Protein AF-A0A9Q0DXL1-F1 (afdb_monomer)

Organism: NCBI:txid630683

pLDDT: mean 78.47, std 17.71, range [20.88, 98.5]

Secondary structure (DSSP, 8-state):
--------S--PPP--TT--THHHH----SSPPPEEEEEEESS--HHHHHHHHHHHHHHS-TTTEEEEEEEES----GGGSHHHHHHHHHHHHH-TTSEEEEEE-SS---HHHHHHHHHHH--SSEEEEEESS--PPTT-HHHHHHHHHH-TT-------PEEPTTT--EE-----EEEE-TT--EEEEPPPHHHHTT--TTS-----------S------HHHHHHHHHTTPPPHHHHHHHT-TTBPP-TTEEEEE--B-TTT-EEEE---SS----EEEE---SGGG-EEEETT-BEEESPPP-BTTSPPEEEEB---TT-PPEEEEHHHHHHTT-B-BEE--TTS--EETTT-PBP---S----THHHHHHHHHSSSS-HHHHHHHHS--TTS-HHHHHHHHHHHHTTS---HHHHHHHHHHHS-HHHHHHHTTS---SSHHHHHHHHHHHTT-

Solvent-accessible surface area (backbone atoms only — not comparable to full-atom values): 27908 Å² total; per-residue (Å²): 141,81,87,84,79,80,79,78,97,76,75,84,69,78,81,54,97,74,69,58,63,68,65,78,69,59,82,70,79,90,87,58,66,31,32,20,41,28,35,45,41,59,66,63,57,62,73,44,45,54,44,21,57,48,32,50,61,75,36,43,58,83,85,31,50,43,33,40,31,42,25,34,42,44,53,82,52,66,63,71,40,66,70,37,55,56,47,52,50,54,50,40,77,72,34,87,79,46,45,80,42,80,47,77,43,97,52,73,66,52,69,74,48,44,55,50,52,36,59,72,70,60,83,48,78,38,78,50,79,45,64,37,85,46,78,62,57,78,66,57,59,57,61,54,41,51,51,36,69,74,38,80,87,58,86,80,78,81,89,73,62,45,68,41,94,88,82,63,51,76,49,80,60,81,88,56,36,72,39,64,44,92,84,67,48,84,36,80,38,72,63,58,73,72,54,68,71,65,76,57,90,90,65,88,81,83,60,90,89,91,88,83,89,82,89,68,91,80,73,91,56,63,71,61,58,47,50,43,57,76,66,66,59,81,58,67,65,56,40,37,73,75,58,46,64,56,52,50,83,75,84,52,61,74,48,74,48,54,54,64,44,80,92,79,65,26,16,48,26,33,56,64,82,93,61,46,49,57,39,78,39,81,72,75,69,49,63,43,19,27,28,41,31,34,74,86,20,40,36,34,52,22,77,78,60,43,32,68,90,48,84,45,40,22,48,29,42,78,74,58,94,86,72,74,54,35,41,41,48,48,71,61,33,55,74,70,66,36,31,41,39,40,47,75,52,97,95,58,70,44,29,33,70,72,74,69,46,68,73,77,88,74,88,71,85,66,70,74,68,58,61,60,48,42,72,65,67,54,92,84,72,56,74,80,54,49,51,60,66,69,45,45,26,83,88,52,52,52,60,58,34,50,51,54,48,49,66,67,45,74,83,51,100,65,54,70,65,60,50,32,57,48,53,63,72,16,49,45,66,75,50,48,61,57,49,72,77,49,91,78,63,98,46,48,69,60,40,51,53,52,48,36,61,55,66,72,113

Foldseek 3Di:
DDDPPDDDLDDDAPPDPPPPVVVVVDDFDPPFWAEEEEEEDAQDDPVQLLNQVVLCVVQDDLVRQQEYEYEYQAHPDPCCPPVVVVSVVVVCVVNVRYHYHYHYDPHRPDPVVSVVVSVVPDDTPYYHYDYSRDHADHPRVRLQRRVCVVPVPDDDDDQDWDQDPPPRHTHHDDDFDWDAFPVGDTDGHHDDPVVVVVVDSSDDADADDDDDDDPDCPDDPVVVVVVCVVVVDDDVVCRCVPRVVFFDDPPFWPDKWWAADDPVCWTWFQDDPVDWAIDTHHDPGDFRRIWTAGPQAAIFGGDDDGGPVDFGWTWWAQPDPVRTITGDGPVVCVVVVTQRGWDDDPPDFIATPPNRDTDDDDPDPPVCVVVVVCVLPVDDDDNVVSVLVQLACVPHQLLVSVVSLCVVCVVPPDDFVRSQVSNLSRYDVQLNVVCVVDDQDPGRVVNSVSSNVSSVD

Nearest PDB structures (foldseek):
  8v9q-assembly1_A  TM=6.832E-01  e=1.793E-19  Mus musculus
  1xhb-assembly1_A  TM=6.759E-01  e=3.641E-19  Mus musculus
  6e4r-assembly1_A  TM=6.577E-01  e=1.186E-19  Drosophila melanogaster
  2ffu-assembly1_A  TM=5.932E-01  e=3.863E-20  Homo sapiens
  6e4q-assembly1_A  TM=6.654E-01  e=4.610E-19  Drosophila melanogaster

Radius of gyration: 30.19 Å; Cα contacts (8 Å, |Δi|>4): 584; chains: 1; bounding box: 68×79×76 Å

Mean predicted aligned error: 16.29 Å

Sequence (457 aa):
MAEIKSFRMEWDMPENTEDDWKCLEKTYPKDLPTIGVVLIYLDEALSILKRAIRSIIDRTSKSLLKEIILVDDHSSNDDLKLDFDLFIKTIEDQNPGLIMTRVRHSEQLGLTTARISGWKAATADVVAIFDAHVEVHKLWAEPLLTQIKGDRTVIVSPVFDKVNYYDLEVVGYGTASHAFDWALWCMYERFMPEWYKLKDPSLPGNKPFILQDHGIDIGDVSERKELRKRLNCKPFKWYLDNVYPLLDPWDNILAYGGLKNLDANMCVDQGPVPGNTPIAYPCFYYGPQYTYFRETGELYIGGIKSHKYNANRCLTDDGAKDNVPGLNDCIESLQKRIGIYWDFTQGKEFKNKQTGRCLEIIKAKLVEFSDEMRRVFDRSLCGREAARELLRQGTHTTYDYAIDFRALTASWDWNQQTLFDAFFSGLCESVKDELVSHDLPNNLDSLIDVAGCTDAR

InterPro domains:
  IPR000772 Ricin B, lectin domain [PF00652] (256-363)
  IPR001173 Glycosyltransferase 2-like [PF00535] (38-167)
  IPR029044 Nucleotide-diphospho-sugar transferases [G3DSA:3.90.550.10] (3-211)
  IPR029044 Nucleotide-diphospho-sugar transferases [G3DSA:3.90.550.10] (212-247)
  IPR029044 Nucleotide-diphospho-sugar transferases [SSF53448] (23-245)
  IPR035992 Ricin B-like lectins [SSF50370] (250-363)

Structure (mmCIF, N/CA/C/O backbone):
data_AF-A0A9Q0DXL1-F1
#
_entry.id   AF-A0A9Q0DXL1-F1
#
loop_
_atom_site.group_PDB
_atom_site.id
_atom_site.type_symbol
_atom_site.label_atom_id
_atom_site.label_alt_id
_atom_site.label_comp_id
_atom_site.label_asym_id
_atom_site.label_entity_id
_atom_site.label_seq_id
_atom_site.pdbx_PDB_ins_code
_atom_site.Cartn_x
_atom_site.Cartn_y
_atom_site.Cartn_z
_atom_site.occupancy
_atom_site.B_iso_or_equiv
_atom_site.auth_seq_id
_atom_site.auth_comp_id
_atom_site.auth_asym_id
_atom_site.auth_atom_id
_atom_site.pdbx_PDB_model_num
ATOM 1 N N . MET A 1 1 ? 10.159 18.973 19.318 1.00 31.62 1 MET A N 1
ATOM 2 C CA . MET A 1 1 ? 9.279 19.204 20.483 1.00 31.62 1 MET A CA 1
ATOM 3 C C . MET A 1 1 ? 8.429 20.428 20.209 1.00 31.62 1 MET A C 1
ATOM 5 O O . MET A 1 1 ? 9.003 21.468 19.913 1.00 31.62 1 MET A O 1
ATOM 9 N N . ALA A 1 2 ? 7.108 20.300 20.301 1.00 20.88 2 ALA A N 1
ATOM 10 C CA . ALA A 1 2 ? 6.163 21.413 20.343 1.00 20.88 2 ALA A CA 1
ATOM 11 C C . ALA A 1 2 ? 4.900 20.924 21.072 1.00 20.88 2 ALA A C 1
ATOM 13 O O . ALA A 1 2 ? 4.269 19.972 20.621 1.00 20.88 2 ALA A O 1
ATOM 14 N N . GLU A 1 3 ? 4.552 21.528 22.209 1.00 22.97 3 GLU A N 1
ATOM 15 C CA . GLU A 1 3 ? 3.296 21.217 22.901 1.00 22.97 3 GLU A CA 1
ATOM 16 C C . GLU A 1 3 ? 2.118 21.859 22.152 1.00 22.97 3 GLU A C 1
ATOM 18 O O . GLU A 1 3 ? 2.031 23.086 22.084 1.00 22.97 3 GLU A O 1
ATOM 23 N N . ILE A 1 4 ? 1.155 21.068 21.673 1.00 27.22 4 ILE A N 1
ATOM 24 C CA . ILE A 1 4 ? -0.153 21.603 21.261 1.00 27.22 4 ILE A CA 1
ATOM 25 C C . ILE A 1 4 ? -1.103 21.512 22.458 1.00 27.22 4 ILE A C 1
ATOM 27 O O . ILE A 1 4 ? -1.792 20.513 22.677 1.00 27.22 4 ILE A O 1
ATOM 31 N N . LYS A 1 5 ? -1.119 22.575 23.266 1.00 24.62 5 LYS A N 1
ATOM 32 C CA . LYS A 1 5 ? -1.984 22.685 24.445 1.00 24.62 5 LYS A CA 1
ATOM 33 C C . LYS A 1 5 ? -3.446 22.905 24.045 1.00 24.62 5 LYS A C 1
ATOM 35 O O . LYS A 1 5 ? -3.824 23.993 23.632 1.00 24.62 5 LYS A O 1
ATOM 40 N N . SER A 1 6 ? -4.266 21.874 24.269 1.00 28.56 6 SER A N 1
ATOM 41 C CA . SER A 1 6 ? -5.727 21.948 24.429 1.00 28.56 6 SER A CA 1
ATOM 42 C C . SER A 1 6 ? -6.494 22.748 23.359 1.00 28.56 6 SER A C 1
ATOM 44 O O . SER A 1 6 ? -7.026 23.824 23.643 1.00 28.56 6 SER A O 1
ATOM 46 N N . PHE A 1 7 ? -6.681 22.170 22.168 1.00 26.83 7 PHE A N 1
ATOM 47 C CA . PHE A 1 7 ? -7.773 22.612 21.292 1.00 26.83 7 PHE A CA 1
ATOM 48 C C . PHE A 1 7 ? -9.118 22.006 21.714 1.00 26.83 7 PHE A C 1
ATOM 50 O O . PHE A 1 7 ? -9.192 20.870 22.185 1.00 26.83 7 PHE A O 1
ATOM 57 N N . ARG A 1 8 ? -10.186 22.799 21.580 1.00 26.73 8 ARG A N 1
ATOM 58 C CA . ARG A 1 8 ? -11.536 22.462 22.049 1.00 26.73 8 ARG A CA 1
ATOM 59 C C . ARG A 1 8 ? -12.156 21.360 21.184 1.00 26.73 8 ARG A C 1
ATOM 61 O O . ARG A 1 8 ? -12.081 21.408 19.961 1.00 26.73 8 ARG A O 1
ATOM 68 N N . MET A 1 9 ? -12.776 20.378 21.835 1.00 34.16 9 MET A N 1
ATOM 69 C CA . MET A 1 9 ? -13.184 19.094 21.246 1.00 34.16 9 MET A CA 1
ATOM 70 C C . MET A 1 9 ? -14.541 19.153 20.508 1.00 34.16 9 MET A C 1
ATOM 72 O O . MET A 1 9 ? -15.341 18.229 20.600 1.00 34.16 9 MET A O 1
ATOM 76 N N . GLU A 1 10 ? -14.810 20.257 19.810 1.00 33.09 10 GLU A N 1
ATOM 77 C CA . GLU A 1 10 ? -16.048 20.509 19.062 1.00 33.09 10 GLU A CA 1
ATOM 78 C C . GLU A 1 10 ? -15.686 21.050 17.672 1.00 33.09 10 GLU A C 1
ATOM 80 O O . GLU A 1 10 ? -15.476 22.249 17.503 1.00 33.09 10 GLU A O 1
ATOM 85 N N . TRP A 1 11 ? -15.611 20.153 16.688 1.00 34.84 11 TRP A N 1
ATOM 86 C CA . TRP A 1 11 ? -15.640 20.483 15.264 1.00 34.84 11 TRP A CA 1
ATOM 87 C C . TRP A 1 11 ? -16.634 19.538 14.583 1.00 34.84 11 TRP A C 1
ATOM 89 O O . TRP A 1 11 ? -16.403 18.325 14.508 1.00 34.84 11 TRP A O 1
ATOM 99 N N . ASP A 1 12 ? -17.742 20.087 14.080 1.00 38.16 12 ASP A N 1
ATOM 100 C CA . ASP A 1 12 ? -18.404 19.459 12.938 1.00 38.16 12 ASP A CA 1
ATOM 101 C C . ASP A 1 12 ? -17.389 19.493 11.792 1.00 38.16 12 ASP A C 1
ATOM 103 O O . ASP A 1 12 ? -16.843 20.548 11.459 1.00 38.16 12 ASP A O 1
ATOM 107 N N . MET A 1 13 ? -17.111 18.328 11.210 1.00 40.25 13 MET A N 1
ATOM 108 C CA . MET A 1 13 ? -16.454 18.297 9.907 1.00 40.25 13 MET A CA 1
ATOM 109 C C . MET A 1 13 ? -17.388 18.981 8.907 1.00 40.25 13 MET A C 1
ATOM 111 O O . MET A 1 13 ? -18.606 18.809 9.035 1.00 40.25 13 MET A O 1
ATOM 115 N N . PRO A 1 14 ? -16.863 19.699 7.900 1.00 38.84 14 PRO A N 1
ATOM 116 C CA . PRO A 1 14 ? -17.677 20.102 6.767 1.00 38.84 14 PRO A CA 1
ATOM 117 C C . PRO A 1 14 ? -18.404 18.871 6.215 1.00 38.84 14 PRO A C 1
ATOM 119 O O . PRO A 1 14 ? -17.759 17.880 5.868 1.00 38.84 14 PRO A O 1
ATOM 122 N N . GLU A 1 15 ? -19.736 18.919 6.160 1.00 44.59 15 GLU A N 1
ATOM 123 C CA . GLU A 1 15 ? -20.518 17.958 5.379 1.00 44.59 15 GLU A CA 1
ATOM 124 C C . GLU A 1 15 ? -20.152 18.236 3.920 1.00 44.59 15 GLU A C 1
ATOM 126 O O . GLU A 1 15 ? -20.511 19.273 3.351 1.00 44.59 15 GLU A O 1
ATOM 131 N N . ASN A 1 16 ? -19.248 17.404 3.398 1.00 42.41 16 ASN A N 1
ATOM 132 C CA . ASN A 1 16 ? -18.451 17.757 2.237 1.00 42.41 16 ASN A CA 1
ATOM 133 C C . ASN A 1 16 ? -19.375 17.807 1.021 1.00 42.41 16 ASN A C 1
ATOM 135 O O . ASN A 1 16 ? -20.191 16.914 0.811 1.00 42.41 16 ASN A O 1
ATOM 139 N N . THR A 1 17 ? -19.260 18.848 0.197 1.00 39.84 17 THR A N 1
ATOM 140 C CA . THR A 1 17 ? -20.262 19.133 -0.855 1.00 39.84 17 THR A CA 1
ATOM 141 C C . THR A 1 17 ? -20.237 18.168 -2.056 1.00 39.84 17 THR A C 1
ATOM 143 O O . THR A 1 17 ? -20.902 18.410 -3.061 1.00 39.84 17 THR A O 1
ATOM 146 N N . GLU A 1 18 ? -19.532 17.041 -1.914 1.00 44.00 18 GLU A N 1
ATOM 147 C CA . GLU A 1 18 ? -19.536 15.871 -2.800 1.00 44.00 18 GLU A CA 1
ATOM 148 C C . GLU A 1 18 ? -20.005 14.572 -2.098 1.00 44.00 18 GLU A C 1
ATOM 150 O O . GLU A 1 18 ? -19.806 13.483 -2.640 1.00 44.00 18 GLU A O 1
ATOM 155 N N . ASP A 1 19 ? -20.672 14.653 -0.934 1.00 48.53 19 ASP A N 1
ATOM 156 C CA . ASP A 1 19 ? -21.471 13.545 -0.382 1.00 48.53 19 ASP A CA 1
ATOM 157 C C . ASP A 1 19 ? -22.583 13.174 -1.387 1.00 48.53 19 ASP A C 1
ATOM 159 O O . ASP A 1 19 ? -23.674 13.753 -1.391 1.00 48.53 19 ASP A O 1
ATOM 163 N N . ASP A 1 20 ? -22.289 12.227 -2.290 1.00 56.53 20 ASP A N 1
ATOM 164 C CA . ASP A 1 20 ? -23.202 11.783 -3.351 1.00 56.53 20 ASP A CA 1
ATOM 165 C C . ASP A 1 20 ? -24.520 11.331 -2.711 1.00 56.53 20 ASP A C 1
ATOM 167 O O . ASP A 1 20 ? -24.571 10.321 -2.010 1.00 56.53 20 ASP A O 1
ATOM 171 N N . TRP A 1 21 ? -25.578 12.115 -2.938 1.00 58.94 21 TRP A N 1
ATOM 172 C CA . TRP A 1 21 ? -26.884 12.103 -2.257 1.00 58.94 21 TRP A CA 1
ATOM 173 C C . TRP A 1 21 ? -27.464 10.708 -1.970 1.00 58.94 21 TRP A C 1
ATOM 175 O O . TRP A 1 21 ? -28.117 10.495 -0.951 1.00 58.94 21 TRP A O 1
ATOM 185 N N . LYS A 1 22 ? -27.169 9.729 -2.826 1.00 68.81 22 LYS A N 1
ATOM 186 C CA . LYS A 1 22 ? -27.532 8.312 -2.668 1.00 68.81 22 LYS A CA 1
ATOM 187 C C . LYS A 1 22 ? -26.992 7.661 -1.393 1.00 68.81 22 LYS A C 1
ATOM 189 O O . LYS A 1 22 ? -27.616 6.736 -0.877 1.00 68.81 22 LYS A O 1
ATOM 194 N N . CYS A 1 23 ? -25.832 8.094 -0.907 1.00 71.31 23 CYS A N 1
ATOM 195 C CA . CYS A 1 23 ? -25.235 7.627 0.342 1.00 71.31 23 CYS A CA 1
ATOM 196 C C . CYS A 1 23 ? -26.038 8.121 1.553 1.00 71.31 23 CYS A C 1
ATOM 198 O O . CYS A 1 23 ? -26.272 7.345 2.477 1.00 71.31 23 CYS A O 1
ATOM 200 N N . LEU A 1 24 ? -26.528 9.366 1.501 1.00 71.06 24 LEU A N 1
ATOM 201 C CA . LEU A 1 24 ? -27.395 9.965 2.522 1.00 71.06 24 LEU A CA 1
ATOM 202 C C . LEU A 1 24 ? -28.824 9.389 2.479 1.00 71.06 24 LEU A C 1
ATOM 204 O O . LEU A 1 24 ? -29.460 9.240 3.520 1.00 71.06 24 LEU A O 1
ATOM 208 N N . GLU A 1 25 ? -29.320 9.007 1.297 1.00 78.94 25 GLU A N 1
ATOM 209 C CA . GLU A 1 25 ? -30.607 8.308 1.142 1.00 78.94 25 GLU A CA 1
ATOM 210 C C . GLU A 1 25 ? -30.565 6.816 1.534 1.00 78.94 25 GLU A C 1
ATOM 212 O O . GLU A 1 25 ? -31.623 6.199 1.708 1.00 78.94 25 GLU A O 1
ATOM 217 N N . LYS A 1 26 ? -29.384 6.192 1.686 1.00 81.06 26 LYS A N 1
ATOM 218 C CA . LYS A 1 26 ? -29.302 4.760 2.018 1.00 81.06 26 LYS A CA 1
ATOM 219 C C . LYS A 1 26 ? -29.676 4.481 3.474 1.00 81.06 26 LYS A C 1
ATOM 221 O O . LYS A 1 26 ? -29.020 4.909 4.418 1.00 81.06 26 LYS A O 1
ATOM 226 N N . THR A 1 27 ? -30.698 3.646 3.647 1.00 85.88 27 THR A N 1
ATOM 227 C CA . THR A 1 27 ? -31.100 3.093 4.945 1.00 85.88 27 THR A CA 1
ATOM 228 C C . THR A 1 27 ? -30.493 1.711 5.171 1.00 85.88 27 THR A C 1
ATOM 230 O O . THR A 1 27 ? -30.593 0.841 4.303 1.00 85.88 27 THR A O 1
ATOM 233 N N . TYR A 1 28 ? -29.945 1.480 6.364 1.00 88.44 28 TYR A N 1
ATOM 234 C CA . TYR A 1 28 ? -29.293 0.224 6.748 1.00 88.44 28 TYR A CA 1
ATOM 235 C C . TYR A 1 28 ? -30.168 -0.619 7.702 1.00 88.44 28 TYR A C 1
ATOM 237 O O . TYR A 1 28 ? -31.037 -0.068 8.388 1.00 88.44 28 TYR A O 1
ATOM 245 N N . PRO A 1 29 ? -29.973 -1.953 7.771 1.00 89.12 29 PRO A N 1
ATOM 246 C CA . PRO A 1 29 ? -30.636 -2.800 8.763 1.00 89.12 29 PRO A CA 1
ATOM 247 C C . PRO A 1 29 ? -30.322 -2.352 10.198 1.00 89.12 29 PRO A C 1
ATOM 249 O O . PRO A 1 29 ? -29.241 -1.839 10.469 1.00 89.12 29 PRO A O 1
ATOM 252 N N . LYS A 1 30 ? -31.246 -2.577 11.140 1.00 87.75 30 LYS A N 1
ATOM 253 C CA . LYS A 1 30 ? -31.027 -2.255 12.569 1.00 87.75 30 LYS A CA 1
ATOM 254 C C . LYS A 1 30 ? -30.347 -3.381 13.350 1.00 87.75 30 LYS A C 1
ATOM 256 O O . LYS A 1 30 ? -29.822 -3.154 14.430 1.00 87.75 30 LYS A O 1
ATOM 261 N N . ASP A 1 31 ? -30.379 -4.593 12.812 1.00 92.88 31 ASP A N 1
ATOM 262 C CA . ASP A 1 31 ? -29.845 -5.827 13.382 1.00 92.88 31 ASP A CA 1
ATOM 263 C C . ASP A 1 31 ? -28.458 -6.144 12.786 1.00 92.88 31 ASP A C 1
ATOM 265 O O . ASP A 1 31 ? -28.233 -7.201 12.190 1.00 92.88 31 ASP A O 1
ATOM 269 N N . LEU A 1 32 ? -27.535 -5.183 12.866 1.00 95.69 32 LEU A N 1
ATOM 270 C CA . LEU A 1 32 ? -26.157 -5.338 12.390 1.00 95.69 32 LEU A CA 1
ATOM 271 C C . LEU A 1 32 ? -25.264 -6.023 13.445 1.00 95.69 32 LEU A C 1
ATOM 273 O O . LEU A 1 32 ? -25.545 -5.923 14.639 1.00 95.69 32 LEU A O 1
ATOM 277 N N . PRO A 1 33 ? -24.200 -6.733 13.020 1.00 96.50 33 PRO A N 1
ATOM 278 C CA . PRO A 1 33 ? -23.218 -7.315 13.937 1.00 96.50 33 PRO A CA 1
ATOM 279 C C . PRO A 1 33 ? -22.467 -6.237 14.738 1.00 96.50 33 PRO A C 1
ATOM 281 O O . PRO A 1 33 ? -22.280 -5.121 14.252 1.00 96.50 33 PRO A O 1
ATOM 284 N N . THR A 1 34 ? -22.002 -6.577 15.944 1.00 97.44 34 THR A N 1
ATOM 285 C CA . THR A 1 34 ? -21.203 -5.655 16.770 1.00 97.44 34 THR A CA 1
ATOM 286 C C . THR A 1 34 ? -19.817 -5.406 16.177 1.00 97.44 34 THR A C 1
ATOM 288 O O . THR A 1 34 ? -19.214 -6.300 15.579 1.00 97.44 34 THR A O 1
ATOM 291 N N . ILE A 1 35 ? -19.295 -4.194 16.373 1.00 97.31 35 ILE A N 1
ATOM 292 C CA . ILE A 1 35 ? -17.977 -3.774 15.899 1.00 97.31 35 ILE A CA 1
ATOM 293 C C . ILE A 1 35 ? -17.044 -3.459 17.071 1.00 97.31 35 ILE A C 1
ATOM 295 O O . ILE A 1 35 ? -17.416 -2.768 18.025 1.00 97.31 35 ILE A O 1
ATOM 299 N N . GLY A 1 36 ? -15.826 -3.987 16.987 1.00 97.94 36 GLY A N 1
ATOM 300 C CA . GLY A 1 36 ? -14.694 -3.626 17.833 1.00 97.94 36 GLY A CA 1
ATOM 301 C C . GLY A 1 36 ? -13.657 -2.877 17.008 1.00 97.94 36 GLY A C 1
ATOM 302 O O . GLY A 1 36 ? -13.371 -3.283 15.880 1.00 97.94 36 GLY A O 1
ATOM 303 N N . VAL A 1 37 ? -13.113 -1.780 17.536 1.00 97.94 37 VAL A N 1
ATOM 304 C CA . VAL A 1 37 ? -12.143 -0.944 16.808 1.00 97.94 37 VAL A CA 1
ATOM 305 C C . VAL A 1 37 ? -10.765 -1.043 17.452 1.00 97.94 37 VAL A C 1
ATOM 307 O O . VAL A 1 37 ? -10.562 -0.602 18.581 1.00 97.94 37 VAL A O 1
ATOM 310 N N . VAL A 1 38 ? -9.811 -1.617 16.724 1.00 98.19 38 VAL A N 1
ATOM 311 C CA . VAL A 1 38 ? -8.397 -1.677 17.103 1.00 98.19 38 VAL A CA 1
ATOM 312 C C . VAL A 1 38 ? -7.701 -0.405 16.619 1.00 98.19 38 VAL A C 1
ATOM 314 O O . VAL A 1 38 ? -7.698 -0.138 15.419 1.00 98.19 38 VAL A O 1
ATOM 317 N N . LEU A 1 39 ? -7.087 0.341 17.538 1.00 97.69 39 LEU A N 1
ATOM 318 C CA . LEU A 1 39 ? -6.189 1.465 17.256 1.00 97.69 39 LEU A CA 1
ATOM 319 C C . LEU A 1 39 ? -4.766 1.079 17.660 1.00 97.69 39 LEU A C 1
ATOM 321 O O . LEU A 1 39 ? -4.541 0.653 18.794 1.00 97.69 39 LEU A O 1
ATOM 325 N N . ILE A 1 40 ? -3.811 1.243 16.746 1.00 95.19 40 ILE A N 1
ATOM 326 C CA . ILE A 1 40 ? -2.399 0.899 16.964 1.00 95.19 40 ILE A CA 1
ATOM 327 C C . ILE A 1 40 ? -1.562 2.169 16.969 1.00 95.19 40 ILE A C 1
ATOM 329 O O . ILE A 1 40 ? -1.628 2.947 16.017 1.00 95.19 40 ILE A O 1
ATOM 333 N N . TYR A 1 41 ? -0.759 2.352 18.016 1.00 95.12 41 TYR A N 1
ATOM 334 C CA . TYR A 1 41 ? 0.114 3.508 18.177 1.00 95.12 41 TYR A CA 1
ATOM 335 C C . TYR A 1 41 ? 1.517 3.128 18.667 1.00 95.12 41 TYR A C 1
ATOM 337 O O . TYR A 1 41 ? 1.720 2.128 19.358 1.00 95.12 41 TYR A O 1
ATOM 345 N N . LEU A 1 42 ? 2.474 3.979 18.303 1.00 93.69 42 LEU A N 1
ATOM 346 C CA . LEU A 1 42 ? 3.849 4.013 18.789 1.00 93.69 42 LEU A CA 1
ATOM 347 C C . LEU A 1 42 ? 4.261 5.487 18.821 1.00 93.69 42 LEU A C 1
ATOM 349 O O . LEU A 1 42 ? 4.347 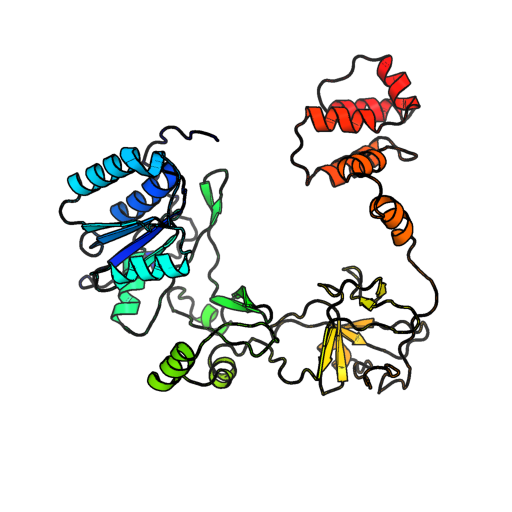6.108 17.766 1.00 93.69 42 LEU A O 1
ATOM 353 N N . ASP A 1 43 ? 4.445 6.047 20.018 1.00 92.06 43 ASP A N 1
ATOM 354 C CA . ASP A 1 43 ? 4.835 7.455 20.237 1.00 92.06 43 ASP A CA 1
ATOM 355 C C . ASP A 1 43 ? 3.965 8.512 19.519 1.00 92.06 43 ASP A C 1
ATOM 357 O O . ASP A 1 43 ? 4.389 9.638 19.263 1.00 92.06 43 ASP A O 1
ATOM 361 N N . GLU A 1 44 ? 2.701 8.161 19.267 1.00 92.44 44 GLU A N 1
ATOM 362 C CA . GLU A 1 44 ? 1.686 9.034 18.672 1.00 92.44 44 GLU A CA 1
ATOM 363 C C . GLU A 1 44 ? 1.376 10.257 19.556 1.00 92.44 44 GLU A C 1
ATOM 365 O O . GLU A 1 44 ? 1.445 10.213 20.789 1.00 92.44 44 GLU A O 1
ATOM 370 N N . ALA A 1 45 ? 0.976 11.364 18.931 1.00 91.94 45 ALA A N 1
ATOM 371 C CA . ALA A 1 45 ? 0.582 12.567 19.646 1.00 91.94 45 ALA A CA 1
ATOM 372 C C . ALA A 1 45 ? -0.711 12.337 20.453 1.00 91.94 45 ALA A C 1
ATOM 374 O O . ALA A 1 45 ? -1.769 12.014 19.905 1.00 91.94 45 ALA A O 1
ATOM 375 N N . LEU A 1 46 ? -0.662 12.591 21.767 1.00 90.94 46 LEU A N 1
ATOM 376 C CA . LEU A 1 46 ? -1.793 12.382 22.683 1.00 90.94 46 LEU A CA 1
ATOM 377 C C . LEU A 1 46 ? -3.074 13.117 22.240 1.00 90.94 46 LEU A C 1
ATOM 379 O O . LEU A 1 46 ? -4.178 12.616 22.446 1.00 90.94 46 LEU A O 1
ATOM 383 N N . SER A 1 47 ? -2.946 14.294 21.623 1.00 90.25 47 SER A N 1
ATOM 384 C CA . SER A 1 47 ? -4.066 15.072 21.072 1.00 90.25 47 SER A CA 1
ATOM 385 C C . SER A 1 47 ? -4.736 14.408 19.864 1.00 90.25 47 SER A C 1
ATOM 387 O O . SER A 1 47 ? -5.947 14.548 19.696 1.00 90.25 47 SER A O 1
ATOM 389 N N . ILE A 1 48 ? -3.976 13.671 19.053 1.00 91.94 48 ILE A N 1
ATOM 390 C CA . ILE A 1 48 ? -4.450 12.955 17.866 1.00 91.94 48 ILE A CA 1
ATOM 391 C C . ILE A 1 48 ? -5.130 11.646 18.280 1.00 91.94 48 ILE A C 1
ATOM 393 O O . ILE A 1 48 ? -6.287 11.423 17.929 1.00 91.94 48 ILE A O 1
ATOM 397 N N . LEU A 1 49 ? -4.492 10.854 19.150 1.00 93.69 49 LEU A N 1
ATOM 398 C CA . LEU A 1 49 ? -5.073 9.616 19.685 1.00 93.69 49 LEU A CA 1
ATOM 399 C C . LEU A 1 49 ? -6.376 9.876 20.471 1.00 93.69 49 LEU A C 1
ATOM 401 O O . LEU A 1 49 ? -7.359 9.149 20.309 1.00 93.69 49 LEU A O 1
ATOM 405 N N . LYS A 1 50 ? -6.436 10.961 21.263 1.00 94.75 50 LYS A N 1
ATOM 406 C CA . LYS A 1 50 ? -7.678 11.434 21.910 1.00 94.75 50 LYS A CA 1
ATOM 407 C C . LYS A 1 50 ? -8.776 11.749 20.892 1.00 94.75 50 LYS A C 1
ATOM 409 O O . LYS A 1 50 ? -9.942 11.434 21.139 1.00 94.75 50 LYS A O 1
ATOM 414 N N . ARG A 1 51 ? -8.414 12.350 19.753 1.00 92.75 51 ARG A N 1
ATOM 415 C CA . ARG A 1 51 ? -9.358 12.725 18.698 1.00 92.75 51 ARG A CA 1
ATOM 416 C C . ARG A 1 51 ? -9.914 11.509 17.963 1.00 92.75 51 ARG A C 1
ATOM 418 O O . ARG A 1 51 ? -11.130 11.425 17.828 1.00 92.75 51 ARG A O 1
ATOM 425 N N . ALA A 1 52 ? -9.070 10.549 17.583 1.00 94.81 52 ALA A N 1
ATOM 426 C CA . ALA A 1 52 ? -9.507 9.309 16.942 1.00 94.81 52 ALA A CA 1
ATOM 427 C C . ALA A 1 52 ? -10.522 8.552 17.813 1.00 94.81 52 ALA A C 1
ATOM 429 O O . ALA A 1 52 ? -11.632 8.256 17.368 1.00 94.81 52 ALA A O 1
ATOM 430 N N . ILE A 1 53 ? -10.193 8.343 19.095 1.00 96.44 53 ILE A N 1
ATOM 431 C CA . ILE A 1 53 ? -11.086 7.702 20.075 1.00 96.44 53 ILE A CA 1
ATOM 432 C C . ILE A 1 53 ? -12.419 8.457 20.182 1.00 96.44 53 ILE A C 1
ATOM 434 O O . ILE A 1 53 ? -13.481 7.834 20.151 1.00 96.44 53 ILE A O 1
ATOM 438 N N . ARG A 1 54 ? -12.392 9.794 20.275 1.00 95.19 54 ARG A N 1
ATOM 439 C CA . ARG A 1 54 ? -13.620 10.593 20.381 1.00 95.19 54 ARG A CA 1
ATOM 440 C C . ARG A 1 54 ? -14.467 10.540 19.107 1.00 95.19 54 ARG A C 1
ATOM 442 O O . ARG A 1 54 ? -15.676 10.357 19.204 1.00 95.19 54 ARG A O 1
ATOM 449 N N . SER A 1 55 ? -13.835 10.645 17.939 1.00 94.88 55 SER A N 1
ATOM 450 C CA . SER A 1 55 ? -14.479 10.564 16.624 1.00 94.88 55 SER A CA 1
ATOM 451 C C . SER A 1 55 ? -15.220 9.231 16.460 1.00 94.88 55 SER A C 1
ATOM 453 O O . SER A 1 55 ? -16.401 9.217 16.115 1.00 94.88 55 SER A O 1
ATOM 455 N N . ILE A 1 56 ? -14.575 8.116 16.832 1.00 96.00 56 ILE A N 1
ATOM 456 C CA . ILE A 1 56 ? -15.180 6.774 16.827 1.00 96.00 56 ILE A CA 1
ATOM 457 C C . ILE A 1 56 ? -16.388 6.695 17.773 1.00 96.00 56 ILE A C 1
ATOM 459 O O . ILE A 1 56 ? -17.433 6.184 17.374 1.00 96.00 56 ILE A O 1
ATOM 463 N N . ILE A 1 57 ? -16.278 7.201 19.005 1.00 95.75 57 ILE A N 1
ATOM 464 C CA . ILE A 1 57 ? -17.351 7.104 20.013 1.00 95.75 57 ILE A CA 1
ATOM 465 C C . ILE A 1 57 ? -18.572 7.961 19.654 1.00 95.75 57 ILE A C 1
ATOM 467 O O . ILE A 1 57 ? -19.701 7.512 19.845 1.00 95.75 57 ILE A O 1
ATOM 471 N N . ASP A 1 58 ? -18.365 9.171 19.132 1.00 93.50 58 ASP A N 1
ATOM 472 C CA . ASP A 1 58 ? -19.460 10.112 18.863 1.00 93.50 58 ASP A CA 1
ATOM 473 C C . ASP A 1 58 ? -20.177 9.846 17.533 1.00 93.50 58 ASP A C 1
ATOM 475 O O . ASP A 1 58 ? -21.348 10.198 17.389 1.00 93.50 58 ASP A O 1
ATOM 479 N N . ARG A 1 59 ? -19.498 9.224 16.558 1.00 92.88 59 ARG A N 1
ATOM 480 C CA . ARG A 1 59 ? -20.018 9.023 15.190 1.00 92.88 59 ARG A CA 1
ATOM 481 C C . ARG A 1 59 ? -20.408 7.575 14.870 1.00 92.88 59 ARG A C 1
ATOM 483 O O . ARG A 1 59 ? -20.892 7.315 13.770 1.00 92.88 59 ARG A O 1
ATOM 490 N N . THR A 1 60 ? -20.257 6.653 15.825 1.00 94.00 60 THR A N 1
ATOM 491 C CA . THR A 1 60 ? -20.712 5.254 15.715 1.00 94.00 60 THR A CA 1
ATOM 492 C C . THR A 1 60 ? -21.901 5.004 16.641 1.00 94.00 60 THR A C 1
ATOM 494 O O . THR A 1 60 ? -21.895 5.411 17.802 1.00 94.00 60 THR A O 1
ATOM 497 N N . SER A 1 61 ? -22.928 4.291 16.171 1.00 92.75 61 SER A N 1
ATOM 498 C CA . SER A 1 61 ? -24.081 3.938 17.009 1.00 92.75 61 SER A CA 1
ATOM 499 C C . SER A 1 61 ? -23.674 3.128 18.251 1.00 92.75 61 SER A C 1
ATOM 501 O O . SER A 1 61 ? -23.015 2.091 18.143 1.00 92.75 61 SER A O 1
ATOM 503 N N . LYS A 1 62 ? -24.160 3.537 19.435 1.00 92.44 62 LYS A N 1
ATOM 504 C CA . LYS A 1 62 ? -23.931 2.850 20.729 1.00 92.44 62 LYS A CA 1
ATOM 505 C C . LYS A 1 62 ? -24.489 1.420 20.802 1.00 92.44 62 LYS A C 1
ATOM 507 O O . LYS A 1 62 ? -24.222 0.713 21.764 1.00 92.44 62 LYS A O 1
ATOM 512 N N . SER A 1 63 ? -25.284 1.004 19.814 1.00 93.31 63 SER A N 1
ATOM 513 C CA . SER A 1 63 ? -25.748 -0.387 19.668 1.00 93.31 63 SER A CA 1
ATOM 514 C C . SER A 1 63 ? -24.803 -1.271 18.845 1.00 93.31 63 SER A C 1
ATOM 516 O O . SER A 1 63 ? -24.953 -2.489 18.859 1.00 93.31 63 SER A O 1
ATOM 518 N N . LEU A 1 64 ? -23.840 -0.665 18.141 1.00 96.00 64 LEU A N 1
ATOM 519 C CA . LEU A 1 64 ? -22.882 -1.346 17.270 1.00 96.00 64 LEU A CA 1
ATOM 520 C C . LEU A 1 64 ? -21.488 -1.368 17.898 1.00 96.00 64 LEU A C 1
ATOM 522 O O . LEU A 1 64 ? -20.865 -2.428 17.950 1.00 96.00 64 LEU A O 1
ATOM 526 N N . LEU A 1 65 ? -21.005 -0.218 18.384 1.00 97.25 65 LEU A N 1
ATOM 527 C CA . LEU A 1 65 ? -19.678 -0.087 18.990 1.00 97.25 65 LEU A CA 1
ATOM 528 C C . LEU A 1 65 ? -19.635 -0.796 20.351 1.00 97.25 65 LEU A C 1
ATOM 530 O O . LEU A 1 65 ? -20.150 -0.285 21.344 1.00 97.25 65 LEU A O 1
ATOM 534 N N . LYS A 1 66 ? -19.006 -1.973 20.385 1.00 97.69 66 LYS A N 1
ATOM 535 C CA . LYS A 1 66 ? -18.883 -2.816 21.582 1.00 97.69 66 LYS A CA 1
ATOM 536 C C . LYS A 1 66 ? -17.612 -2.522 22.375 1.00 97.69 66 LYS A C 1
ATOM 538 O O . LYS A 1 66 ? -17.626 -2.529 23.605 1.00 97.69 66 LYS A O 1
ATOM 543 N N . GLU A 1 67 ? -16.508 -2.299 21.670 1.00 97.81 67 GLU A N 1
ATOM 544 C CA . GLU A 1 67 ? -15.172 -2.232 22.262 1.00 97.81 67 GLU A CA 1
ATOM 545 C C . GLU A 1 67 ? -14.219 -1.345 21.447 1.00 97.81 67 GLU A C 1
ATOM 547 O O . GLU A 1 67 ? -14.315 -1.268 20.219 1.00 97.81 67 GLU A O 1
ATOM 552 N N . ILE A 1 68 ? -13.271 -0.703 22.133 1.00 98.25 68 ILE A N 1
ATOM 553 C CA . ILE A 1 68 ? -12.094 -0.074 21.520 1.00 98.25 68 ILE A CA 1
ATOM 554 C C . ILE A 1 68 ? -10.852 -0.711 22.141 1.00 98.25 68 ILE A C 1
ATOM 556 O O . ILE A 1 68 ? -10.731 -0.812 23.362 1.00 98.25 68 ILE A O 1
ATOM 560 N N . ILE A 1 69 ? -9.932 -1.156 21.290 1.00 98.50 69 ILE A N 1
ATOM 561 C CA . ILE A 1 69 ? -8.745 -1.925 21.658 1.00 98.50 69 ILE A CA 1
ATOM 562 C C . ILE A 1 69 ? -7.521 -1.085 21.311 1.00 98.50 69 ILE A C 1
ATOM 564 O O . ILE A 1 69 ? -7.219 -0.846 20.145 1.00 98.50 69 ILE A O 1
ATOM 568 N N . LEU A 1 70 ? -6.832 -0.618 22.342 1.00 97.69 70 LEU A N 1
ATOM 569 C CA . LEU A 1 70 ? -5.697 0.290 22.254 1.00 97.69 70 LEU A CA 1
ATOM 570 C C . LEU A 1 70 ? -4.407 -0.529 22.324 1.00 97.69 70 LEU A C 1
ATOM 572 O O . LEU A 1 70 ? -4.111 -1.115 23.369 1.00 97.69 70 LEU A O 1
ATOM 576 N N . VAL A 1 71 ? -3.669 -0.596 21.217 1.00 97.56 71 VAL A N 1
ATOM 577 C CA . VAL A 1 71 ? -2.434 -1.381 21.093 1.00 97.56 71 VAL A CA 1
ATOM 578 C C . VAL A 1 71 ? -1.225 -0.453 21.057 1.00 97.56 71 VAL A C 1
ATOM 580 O O . VAL A 1 71 ? -1.037 0.309 20.112 1.00 97.56 71 VAL A O 1
ATOM 583 N N . ASP A 1 72 ? -0.411 -0.557 22.098 1.00 96.50 72 ASP A N 1
ATOM 584 C CA . ASP A 1 72 ? 0.803 0.215 22.346 1.00 96.50 72 ASP A CA 1
ATOM 585 C C . ASP A 1 72 ? 2.016 -0.625 21.917 1.00 96.50 72 ASP A C 1
ATOM 587 O O . ASP A 1 72 ? 2.410 -1.565 22.622 1.00 96.50 72 ASP A O 1
ATOM 591 N N . ASP A 1 73 ? 2.601 -0.327 20.754 1.00 95.94 73 ASP A N 1
ATOM 592 C CA . ASP A 1 73 ? 3.755 -1.061 20.210 1.00 95.94 73 ASP A CA 1
ATOM 593 C C . ASP A 1 73 ? 5.086 -0.578 20.818 1.00 95.94 73 ASP A C 1
ATOM 595 O O . ASP A 1 73 ? 6.066 -0.360 20.112 1.00 95.94 73 ASP A O 1
ATOM 599 N N . HIS A 1 74 ? 5.098 -0.435 22.150 1.00 94.94 74 HIS A N 1
ATOM 600 C CA . HIS A 1 74 ? 6.219 0.012 22.984 1.00 94.94 74 HIS A CA 1
ATOM 601 C C . HIS A 1 74 ? 6.556 1.513 22.880 1.00 94.94 74 HIS A C 1
ATOM 603 O O . HIS A 1 74 ? 7.696 1.898 22.623 1.00 94.94 74 HIS A O 1
ATOM 609 N N . SER A 1 75 ? 5.563 2.373 23.132 1.00 92.44 75 SER A N 1
ATOM 610 C CA . SER A 1 75 ? 5.762 3.829 23.198 1.00 92.44 75 SER A CA 1
ATOM 611 C C . SER A 1 75 ? 6.693 4.252 24.344 1.00 92.44 75 SER A C 1
ATOM 613 O O . SER A 1 75 ? 6.538 3.831 25.494 1.00 92.44 75 SER A O 1
ATOM 615 N N . SER A 1 76 ? 7.631 5.148 24.039 1.00 90.00 76 SER A N 1
ATOM 616 C CA . SER A 1 76 ? 8.535 5.789 24.994 1.00 90.00 76 SER A CA 1
ATOM 617 C C . SER A 1 76 ? 7.916 7.019 25.682 1.00 90.00 76 SER A C 1
ATOM 619 O O . SER A 1 76 ? 8.225 7.284 26.849 1.00 90.00 76 SER A O 1
ATOM 621 N N . ASN A 1 77 ? 7.015 7.732 24.998 1.00 85.81 77 ASN A N 1
ATOM 622 C CA . ASN A 1 77 ? 6.434 9.022 25.375 1.00 85.81 77 ASN A CA 1
ATOM 623 C C . ASN A 1 77 ? 5.698 8.985 26.732 1.00 85.81 77 ASN A C 1
ATOM 625 O O . ASN A 1 77 ? 4.815 8.155 26.958 1.00 85.81 77 ASN A O 1
ATOM 629 N N . ASP A 1 78 ? 6.036 9.909 27.637 1.00 83.19 78 ASP A N 1
ATOM 630 C CA . ASP A 1 78 ? 5.412 10.026 28.962 1.00 83.19 78 ASP A CA 1
ATOM 631 C C . ASP A 1 78 ? 3.945 10.490 28.916 1.00 83.19 78 ASP A C 1
ATOM 633 O O . ASP A 1 78 ? 3.144 10.045 29.742 1.00 83.19 78 ASP A O 1
ATOM 637 N N . ASP A 1 79 ? 3.550 11.279 27.912 1.00 81.31 79 ASP A N 1
ATOM 638 C CA . ASP A 1 79 ? 2.165 11.744 27.723 1.00 81.31 79 ASP A CA 1
ATOM 639 C C . ASP A 1 79 ? 1.182 10.570 27.522 1.00 81.31 79 ASP A C 1
ATOM 641 O O . ASP A 1 79 ? 0.020 10.622 27.934 1.00 81.31 79 ASP A O 1
ATOM 645 N N . LEU A 1 80 ? 1.658 9.470 26.922 1.00 83.62 80 LEU A N 1
ATOM 646 C CA . LEU A 1 80 ? 0.887 8.243 26.672 1.00 83.62 80 LEU A CA 1
ATOM 647 C C . LEU A 1 80 ? 0.758 7.337 27.915 1.00 83.62 80 LEU A C 1
ATOM 649 O O . LEU A 1 80 ? 0.152 6.260 27.852 1.00 83.62 80 LEU A O 1
ATOM 653 N N . LYS A 1 81 ? 1.305 7.781 29.055 1.00 84.44 81 LYS A N 1
ATOM 654 C CA . LYS A 1 81 ? 1.228 7.113 30.358 1.00 84.44 81 LYS A CA 1
ATOM 655 C C . LYS A 1 81 ? 0.098 7.756 31.172 1.00 84.44 81 LYS A C 1
ATOM 657 O O . LYS A 1 81 ? -1.069 7.528 30.861 1.00 84.44 81 LYS A O 1
ATOM 662 N N . LEU A 1 82 ? 0.396 8.567 32.190 1.00 86.50 82 LEU A N 1
ATOM 663 C CA . LEU A 1 82 ? -0.610 9.020 33.166 1.00 86.50 82 LEU A CA 1
ATOM 664 C C . LEU A 1 82 ? -1.755 9.848 32.545 1.00 86.50 82 LEU A C 1
ATOM 666 O O . LEU A 1 82 ? -2.923 9.590 32.836 1.00 86.50 82 LEU A O 1
ATOM 670 N N . ASP A 1 83 ? -1.444 10.795 31.661 1.00 88.88 83 ASP A N 1
ATOM 671 C CA . ASP A 1 83 ? -2.432 11.703 31.055 1.00 88.88 83 ASP A CA 1
ATOM 672 C C . ASP A 1 83 ? -3.331 11.025 30.009 1.00 88.88 83 ASP A C 1
ATOM 674 O O . ASP A 1 83 ? -4.440 11.499 29.715 1.00 88.88 83 ASP A O 1
ATOM 678 N N . PHE A 1 84 ? -2.878 9.899 29.454 1.00 91.94 84 PHE A N 1
ATOM 679 C CA . PHE A 1 84 ? -3.703 9.023 28.632 1.00 91.94 84 PHE A CA 1
ATOM 680 C C . PHE A 1 84 ? -4.536 8.069 29.492 1.00 91.94 84 PHE A C 1
ATOM 682 O O . PHE A 1 84 ? -5.732 7.928 29.249 1.00 91.94 84 PHE A O 1
ATOM 689 N N . ASP A 1 85 ? -3.951 7.477 30.537 1.00 90.69 85 ASP A N 1
ATOM 690 C CA . ASP A 1 85 ? -4.649 6.617 31.501 1.00 90.69 85 ASP A CA 1
ATOM 691 C C . ASP A 1 85 ? -5.842 7.354 32.159 1.00 90.69 85 ASP A C 1
ATOM 693 O O . ASP A 1 85 ? -6.947 6.810 32.230 1.00 90.69 85 ASP A O 1
ATOM 697 N N . LEU A 1 86 ? -5.669 8.627 32.545 1.00 92.50 86 LEU A N 1
ATOM 698 C CA . LEU A 1 86 ? -6.742 9.491 33.065 1.00 92.50 86 LEU A CA 1
ATOM 699 C C . LEU A 1 86 ? -7.836 9.794 32.024 1.00 92.50 86 LEU A C 1
ATOM 701 O O . LEU A 1 86 ? -9.024 9.848 32.361 1.00 92.50 86 LEU A O 1
ATOM 705 N N . PHE A 1 87 ? -7.462 9.978 30.755 1.00 93.75 87 PHE A N 1
ATOM 706 C CA . PHE A 1 87 ? -8.421 10.208 29.671 1.00 93.75 87 PHE A CA 1
ATOM 707 C C . PHE A 1 87 ? -9.254 8.960 29.370 1.00 93.75 87 PHE A C 1
ATOM 709 O O . PHE A 1 87 ? -10.473 9.069 29.260 1.00 93.75 87 PHE A O 1
ATOM 716 N N . ILE A 1 88 ? -8.628 7.781 29.293 1.00 94.31 88 ILE A N 1
ATOM 717 C CA . ILE A 1 88 ? -9.345 6.519 29.068 1.00 94.31 88 ILE A CA 1
ATOM 718 C C . ILE A 1 88 ? -10.343 6.262 30.193 1.00 94.31 88 ILE A C 1
ATOM 720 O O . ILE A 1 88 ? -11.512 6.026 29.900 1.00 94.31 88 ILE A O 1
ATOM 724 N N . LYS A 1 89 ? -9.948 6.458 31.457 1.00 94.00 89 LYS A N 1
ATOM 725 C CA . LYS A 1 89 ? -10.890 6.366 32.578 1.00 94.00 89 LYS A CA 1
ATOM 726 C C . LYS A 1 89 ? -12.073 7.335 32.438 1.00 94.00 89 LYS A C 1
ATOM 728 O O . LYS A 1 89 ? -13.217 6.961 32.667 1.00 94.00 89 LYS A O 1
ATOM 733 N N . THR A 1 90 ? -11.820 8.569 32.002 1.00 95.12 90 THR A N 1
ATOM 734 C CA . THR A 1 90 ? -12.889 9.558 31.764 1.00 95.12 90 THR A CA 1
ATOM 735 C C . THR A 1 90 ? -13.855 9.112 30.654 1.00 95.12 90 THR A C 1
ATOM 737 O O . THR A 1 90 ? -15.045 9.415 30.713 1.00 95.12 90 THR A O 1
ATOM 740 N N . ILE A 1 91 ? -13.368 8.380 29.646 1.00 94.69 91 ILE A N 1
ATOM 741 C CA . ILE A 1 91 ? -14.189 7.798 28.576 1.00 94.69 91 ILE A CA 1
ATOM 742 C C . ILE A 1 91 ? -15.011 6.597 29.073 1.00 94.69 91 ILE A C 1
ATOM 744 O O . ILE A 1 91 ? -16.186 6.497 28.709 1.00 94.69 91 ILE A O 1
ATOM 748 N N . GLU A 1 92 ? -14.431 5.738 29.917 1.00 94.88 92 GLU A N 1
ATOM 749 C CA . GLU A 1 92 ? -15.107 4.613 30.588 1.00 94.88 92 GLU A CA 1
ATOM 750 C C . GLU A 1 92 ? -16.245 5.115 31.496 1.00 94.88 92 GLU A C 1
ATOM 752 O O . GLU A 1 92 ? -17.392 4.697 31.333 1.00 94.88 92 GLU A O 1
ATOM 757 N N . ASP A 1 93 ? -15.958 6.088 32.373 1.00 94.88 93 ASP A N 1
ATOM 758 C CA . ASP A 1 93 ? -16.932 6.721 33.278 1.00 94.88 93 ASP A CA 1
ATOM 759 C C . ASP A 1 93 ? -18.102 7.380 32.502 1.00 94.88 93 ASP A C 1
ATOM 761 O O . ASP A 1 93 ? -19.240 7.404 32.975 1.00 94.88 93 ASP A O 1
ATOM 765 N N . GLN A 1 94 ? -17.853 7.892 31.286 1.00 94.44 94 GLN A N 1
ATOM 766 C CA . GLN A 1 94 ? -18.884 8.457 30.396 1.00 94.44 94 GLN A CA 1
ATOM 767 C C . GLN A 1 94 ? -19.675 7.406 29.595 1.00 94.44 94 GLN A C 1
ATOM 769 O O . GLN A 1 94 ? -20.780 7.699 29.128 1.00 94.44 94 GLN A O 1
ATOM 774 N N . ASN A 1 95 ? -19.126 6.207 29.383 1.00 94.75 95 ASN A N 1
ATOM 775 C CA . ASN A 1 95 ? -19.692 5.191 28.491 1.00 94.75 95 ASN A CA 1
ATOM 776 C C . ASN A 1 95 ? -19.645 3.789 29.132 1.00 94.75 95 ASN A C 1
ATOM 778 O O . ASN A 1 95 ? -18.987 2.900 28.596 1.00 94.75 95 ASN A O 1
ATOM 782 N N . PRO A 1 96 ? -20.404 3.530 30.215 1.00 90.62 96 PRO A N 1
ATOM 783 C CA . PRO A 1 96 ? -20.328 2.285 30.995 1.00 90.62 96 PRO A CA 1
ATOM 784 C C . PRO A 1 96 ? -20.784 1.001 30.265 1.00 90.62 96 PRO A C 1
ATOM 786 O O . PRO A 1 96 ? -20.828 -0.065 30.872 1.00 90.62 96 PRO A O 1
ATOM 789 N N . GLY A 1 97 ? -21.155 1.089 28.982 1.00 91.06 97 GLY A N 1
ATOM 790 C CA . GLY A 1 97 ? -21.420 -0.058 28.103 1.00 91.06 97 GLY A CA 1
ATOM 791 C C . GLY A 1 97 ? -20.332 -0.317 27.050 1.00 91.06 97 GLY A C 1
ATOM 792 O O . GLY A 1 97 ? -20.461 -1.276 26.295 1.00 91.06 97 GLY A O 1
ATOM 793 N N . LEU A 1 98 ? -19.294 0.525 26.976 1.00 96.19 98 LEU A N 1
ATOM 794 C CA . LEU A 1 98 ? -18.184 0.417 26.029 1.00 96.19 98 LEU A CA 1
ATOM 795 C C . LEU A 1 98 ? -16.983 -0.257 26.701 1.00 96.19 98 LEU A C 1
ATOM 797 O O . LEU A 1 98 ? -16.505 0.210 27.733 1.00 96.19 98 LEU A O 1
ATOM 801 N N . ILE A 1 99 ? -16.465 -1.330 26.104 1.00 96.69 99 ILE A N 1
ATOM 802 C CA . ILE A 1 99 ? -15.290 -2.033 26.630 1.00 96.69 99 ILE A CA 1
ATOM 803 C C . ILE A 1 99 ? -14.014 -1.363 26.103 1.00 96.69 99 ILE A C 1
ATOM 805 O O . ILE A 1 99 ? -13.666 -1.507 24.931 1.00 96.69 99 ILE A O 1
ATOM 809 N N . MET A 1 100 ? -13.281 -0.667 26.971 1.00 96.56 100 MET A N 1
ATOM 810 C CA . MET A 1 100 ? -11.940 -0.167 26.657 1.00 96.56 100 MET A CA 1
ATOM 811 C C . MET A 1 100 ? -10.903 -1.241 27.009 1.00 96.56 100 MET A C 1
ATOM 813 O O . MET A 1 100 ? -10.718 -1.594 28.170 1.00 96.56 100 MET A O 1
ATOM 817 N N . THR A 1 101 ? -10.222 -1.786 26.001 1.00 96.31 101 THR A N 1
ATOM 818 C CA . THR A 1 101 ? -9.165 -2.796 26.171 1.00 96.31 101 THR A CA 1
ATOM 819 C C . THR A 1 101 ? -7.809 -2.185 25.849 1.00 96.31 101 THR A C 1
ATOM 821 O O . THR A 1 101 ? -7.686 -1.388 24.921 1.00 96.31 101 THR A O 1
ATOM 824 N N . ARG A 1 102 ? -6.767 -2.566 26.593 1.00 94.75 102 ARG A N 1
ATOM 825 C CA . ARG A 1 102 ? -5.393 -2.089 26.387 1.00 94.75 102 ARG A CA 1
ATOM 826 C C . ARG A 1 102 ? -4.415 -3.250 26.288 1.00 94.75 102 ARG A C 1
ATOM 828 O O . ARG A 1 102 ? -4.372 -4.111 27.162 1.00 94.75 102 ARG A O 1
ATOM 835 N N . VAL A 1 103 ? -3.613 -3.235 25.231 1.00 96.38 103 VAL A N 1
ATOM 836 C CA . VAL A 1 103 ? -2.551 -4.199 24.940 1.00 96.38 103 VAL A CA 1
ATOM 837 C C . VAL A 1 103 ? -1.249 -3.408 24.867 1.00 96.38 103 VAL A C 1
ATOM 839 O O . VAL A 1 103 ? -1.113 -2.555 23.999 1.00 96.38 103 VAL A O 1
ATOM 842 N N . ARG A 1 104 ? -0.300 -3.656 25.776 1.00 95.25 104 ARG A N 1
ATOM 843 C CA . ARG A 1 104 ? 1.033 -3.028 25.745 1.00 95.25 104 ARG A CA 1
ATOM 844 C C . ARG A 1 104 ? 2.097 -4.080 25.436 1.00 95.25 104 ARG A C 1
ATOM 846 O O . ARG A 1 104 ? 2.120 -5.121 26.093 1.00 95.25 104 ARG A O 1
ATOM 853 N N . HIS A 1 105 ? 2.956 -3.827 24.451 1.00 96.56 105 HIS A N 1
ATOM 854 C CA . HIS A 1 105 ? 4.090 -4.700 24.139 1.00 96.56 105 HIS A CA 1
ATOM 855 C C . HIS A 1 105 ? 5.312 -4.393 25.028 1.00 96.56 105 HIS A C 1
ATOM 857 O O . HIS A 1 105 ? 5.582 -3.246 25.388 1.00 96.56 105 HIS A O 1
ATOM 863 N N . SER A 1 106 ? 6.069 -5.433 25.388 1.00 95.31 106 SER A N 1
ATOM 864 C CA . SER A 1 106 ? 7.297 -5.329 26.197 1.00 95.31 106 SER A CA 1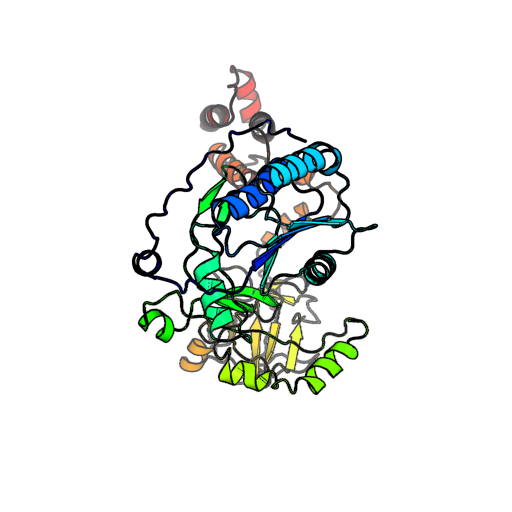
ATOM 865 C C . SER A 1 106 ? 8.510 -4.803 25.426 1.00 95.31 106 SER A C 1
ATOM 867 O O . SER A 1 106 ? 9.486 -4.391 26.044 1.00 95.31 106 SER A O 1
ATOM 869 N N . GLU A 1 107 ? 8.433 -4.822 24.099 1.00 95.56 107 GLU A N 1
ATOM 870 C CA . GLU A 1 107 ? 9.418 -4.348 23.126 1.00 95.56 107 GLU A CA 1
ATOM 871 C C . GLU A 1 107 ? 8.667 -3.952 21.841 1.00 95.56 107 GLU A C 1
ATOM 873 O O . GLU A 1 107 ? 7.492 -4.298 21.690 1.00 95.56 107 GLU A O 1
ATOM 878 N N 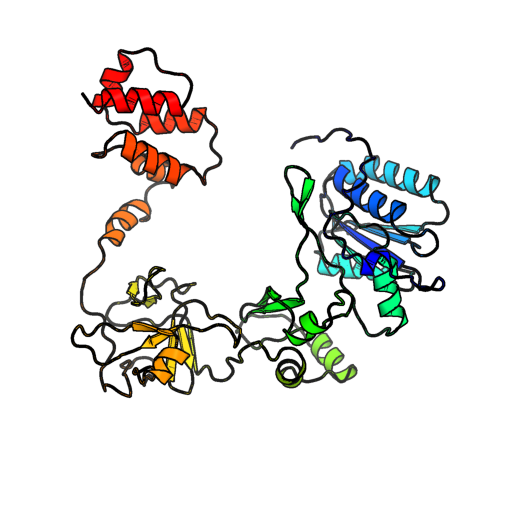. GLN A 1 108 ? 9.307 -3.235 20.918 1.00 95.81 108 GLN A N 1
ATOM 879 C CA . GLN A 1 108 ? 8.683 -2.841 19.651 1.00 95.81 108 GLN A CA 1
ATOM 880 C C . GLN A 1 108 ? 8.576 -4.056 18.708 1.00 95.81 108 GLN A C 1
ATOM 882 O O . GLN A 1 108 ? 9.593 -4.590 18.264 1.00 95.81 108 GLN A O 1
ATOM 887 N N . LEU A 1 109 ? 7.354 -4.496 18.384 1.00 93.19 109 LEU A N 1
ATOM 888 C CA . LEU A 1 109 ? 7.092 -5.711 17.592 1.00 93.19 109 LEU A CA 1
ATOM 889 C C . LEU A 1 109 ? 6.582 -5.428 16.168 1.00 93.19 109 LEU A C 1
ATOM 891 O O . LEU A 1 109 ? 6.439 -6.356 15.362 1.00 93.19 109 LEU A O 1
ATOM 895 N N . GLY A 1 110 ? 6.308 -4.166 15.845 1.00 89.69 110 GLY A N 1
ATOM 896 C CA . GLY A 1 110 ? 5.907 -3.695 14.528 1.00 89.69 110 GLY A CA 1
ATOM 897 C C . GLY A 1 110 ? 4.417 -3.868 14.227 1.00 89.69 110 GLY A C 1
ATOM 898 O O . GLY A 1 110 ? 3.726 -4.754 14.741 1.00 89.69 110 GLY A O 1
ATOM 899 N N . LEU A 1 111 ? 3.934 -3.041 13.293 1.00 90.00 111 LEU A N 1
ATOM 900 C CA . LEU A 1 111 ? 2.525 -2.918 12.901 1.00 90.00 111 LEU A CA 1
ATOM 901 C C . LEU A 1 111 ? 1.830 -4.265 12.636 1.00 90.00 111 LEU A C 1
ATOM 903 O O . LEU A 1 111 ? 0.715 -4.480 13.098 1.00 90.00 111 LEU A O 1
ATOM 907 N N . THR A 1 112 ? 2.475 -5.206 11.939 1.00 89.19 112 THR A N 1
ATOM 908 C CA . THR A 1 112 ? 1.905 -6.542 11.672 1.00 89.19 112 THR A CA 1
ATOM 909 C C . THR A 1 112 ? 1.607 -7.310 12.962 1.00 89.19 112 THR A C 1
ATOM 911 O O . THR A 1 112 ? 0.554 -7.940 13.076 1.00 89.19 112 THR A O 1
ATOM 914 N N . THR A 1 113 ? 2.504 -7.249 13.946 1.00 94.38 113 THR A N 1
ATOM 915 C CA . THR A 1 113 ? 2.343 -7.942 15.230 1.00 94.38 113 THR A CA 1
ATOM 916 C C . THR A 1 113 ? 1.299 -7.245 16.095 1.00 94.38 113 THR A C 1
ATOM 918 O O . THR A 1 113 ? 0.451 -7.923 16.671 1.00 94.38 113 THR A O 1
ATOM 921 N N . ALA A 1 114 ? 1.279 -5.908 16.098 1.00 94.88 114 ALA A N 1
ATOM 922 C CA . ALA A 1 114 ? 0.254 -5.102 16.763 1.00 94.88 114 ALA A CA 1
ATOM 923 C C . ALA A 1 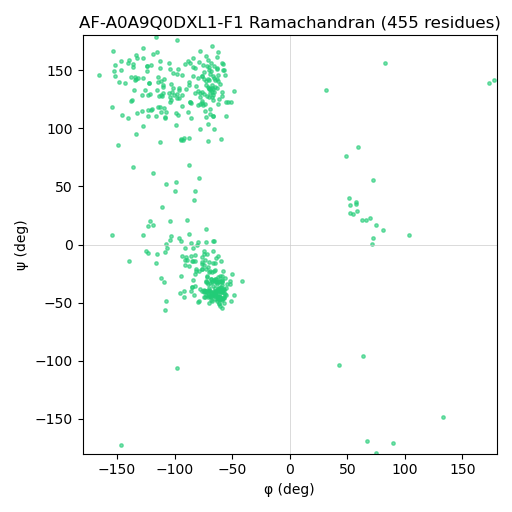114 ? -1.160 -5.328 16.189 1.00 94.88 114 ALA A C 1
ATOM 925 O O . ALA A 1 114 ? -2.126 -5.474 16.939 1.00 94.88 114 ALA A O 1
ATOM 926 N N . ARG A 1 115 ? -1.294 -5.477 14.861 1.00 95.25 115 ARG A N 1
ATOM 927 C CA . ARG A 1 115 ? -2.560 -5.873 14.211 1.00 95.25 115 ARG A CA 1
ATOM 928 C C . ARG A 1 115 ? -3.023 -7.259 14.673 1.00 95.25 115 ARG A C 1
ATOM 930 O O . ARG A 1 115 ? -4.213 -7.462 14.895 1.00 95.25 115 ARG A O 1
ATOM 937 N N . ILE A 1 116 ? -2.096 -8.198 14.882 1.00 95.94 116 ILE A N 1
ATOM 938 C CA . ILE A 1 116 ? -2.403 -9.547 15.385 1.00 95.94 116 ILE A CA 1
ATOM 939 C C . ILE A 1 116 ? -2.736 -9.546 16.887 1.00 95.94 116 ILE A C 1
ATOM 941 O O . ILE A 1 116 ? -3.629 -10.290 17.293 1.00 95.94 116 ILE A O 1
ATOM 945 N N . SER A 1 117 ? -2.052 -8.758 17.722 1.00 97.12 117 SER A N 1
ATOM 946 C CA . SER A 1 117 ? -2.320 -8.704 19.167 1.00 97.12 117 SER A CA 1
ATOM 947 C C . SER A 1 117 ? -3.639 -7.989 19.475 1.00 97.12 117 SER A C 1
ATOM 949 O O . SER A 1 117 ? -4.434 -8.518 20.251 1.00 97.12 117 SER A O 1
ATOM 951 N N . GLY A 1 118 ? -3.940 -6.886 18.781 1.00 96.38 118 GLY A N 1
ATOM 952 C CA . GLY A 1 118 ? -5.245 -6.224 18.836 1.00 96.38 118 GLY A CA 1
ATOM 953 C C . GLY A 1 118 ? -6.391 -7.126 18.368 1.00 96.38 118 GLY A C 1
ATOM 954 O O . GLY A 1 118 ? -7.384 -7.268 19.074 1.00 96.38 118 GLY A O 1
ATOM 955 N N . TRP A 1 119 ? -6.231 -7.822 17.234 1.00 95.56 119 TRP A N 1
ATOM 956 C CA . TRP A 1 119 ? -7.235 -8.783 16.755 1.00 95.56 119 TRP A CA 1
ATOM 957 C C . TRP A 1 119 ? -7.461 -9.955 17.728 1.00 95.56 119 TRP A C 1
ATOM 959 O O . TRP A 1 119 ? -8.599 -10.361 17.939 1.00 95.56 119 TRP A O 1
ATOM 969 N N . LYS A 1 120 ? -6.404 -10.473 18.373 1.00 97.06 120 LYS A N 1
ATOM 970 C CA . LYS A 1 120 ? -6.516 -11.525 19.405 1.00 97.06 120 LYS A CA 1
ATOM 971 C C . LYS A 1 120 ? -7.214 -11.064 20.688 1.00 97.06 120 LYS A C 1
ATOM 973 O O . LYS A 1 120 ? -7.700 -11.915 21.428 1.00 97.06 120 LYS A O 1
ATOM 978 N N . ALA A 1 121 ? -7.219 -9.763 20.973 1.00 97.19 121 ALA A N 1
ATOM 979 C CA . ALA A 1 121 ? -7.895 -9.184 22.132 1.00 97.19 121 ALA A CA 1
ATOM 980 C C . ALA A 1 121 ? -9.381 -8.869 21.871 1.00 97.19 121 ALA A C 1
ATOM 982 O O . ALA A 1 121 ? -10.103 -8.553 22.814 1.00 97.19 121 ALA A O 1
ATOM 983 N N . ALA A 1 122 ? -9.838 -8.950 20.617 1.00 97.19 122 ALA A N 1
ATOM 984 C CA . ALA A 1 122 ? -11.198 -8.597 20.233 1.00 97.19 122 ALA A CA 1
ATOM 985 C C . ALA A 1 122 ? -12.237 -9.660 20.618 1.00 97.19 122 ALA A C 1
ATOM 987 O O . ALA A 1 122 ? -11.999 -10.867 20.541 1.00 97.19 122 ALA A O 1
ATOM 988 N N . THR A 1 123 ? -13.428 -9.190 20.987 1.00 97.56 123 THR A N 1
ATOM 989 C CA . THR A 1 123 ? -14.597 -10.004 21.336 1.00 97.56 123 THR A CA 1
ATOM 990 C C . THR A 1 123 ? -15.830 -9.679 20.484 1.00 97.56 123 THR A C 1
ATOM 992 O O . THR A 1 123 ? -16.861 -10.339 20.640 1.00 97.56 123 THR A O 1
ATOM 995 N N . ALA A 1 124 ? -15.789 -8.642 19.643 1.00 97.00 124 ALA A N 1
ATOM 996 C CA . ALA A 1 124 ? -16.879 -8.238 18.752 1.00 97.00 124 ALA A CA 1
ATOM 997 C C . ALA A 1 124 ? -17.093 -9.188 17.555 1.00 97.00 124 ALA A C 1
ATOM 999 O O . ALA A 1 124 ? -16.223 -9.975 17.188 1.00 97.00 124 ALA A O 1
ATOM 1000 N N . ASP A 1 125 ? -18.266 -9.092 16.918 1.00 96.50 125 ASP A N 1
ATOM 1001 C CA . ASP A 1 125 ? -18.629 -9.901 15.741 1.00 96.50 125 ASP A CA 1
ATOM 1002 C C . ASP A 1 125 ? -17.837 -9.535 14.473 1.00 96.50 125 ASP A C 1
ATOM 1004 O O . ASP A 1 125 ? -17.787 -10.329 13.524 1.00 96.50 125 ASP A O 1
ATOM 1008 N N . VAL A 1 126 ? -17.304 -8.310 14.431 1.00 97.12 126 VAL A N 1
ATOM 1009 C CA . VAL A 1 126 ? -16.495 -7.717 13.361 1.00 97.12 126 VAL A CA 1
ATOM 1010 C C . VAL A 1 126 ? -15.415 -6.841 13.999 1.00 97.12 126 VAL A C 1
ATOM 1012 O O . VAL A 1 126 ? -15.685 -6.104 14.946 1.00 97.12 126 VAL A O 1
ATOM 1015 N N . VAL A 1 127 ? -14.196 -6.888 13.458 1.00 97.31 127 VAL A N 1
ATOM 1016 C CA . VAL A 1 127 ? -13.062 -6.079 13.929 1.00 97.31 127 VAL A CA 1
ATOM 1017 C C . VAL A 1 127 ? -12.655 -5.090 12.840 1.00 97.31 127 VAL A C 1
ATOM 1019 O O . VAL A 1 127 ? -12.232 -5.505 11.761 1.00 97.31 127 VAL A O 1
ATOM 1022 N N . ALA A 1 128 ? -12.757 -3.794 13.128 1.00 96.31 128 ALA A N 1
ATOM 1023 C CA . ALA A 1 128 ? -12.088 -2.752 12.357 1.00 96.31 128 ALA A CA 1
ATOM 1024 C C . ALA A 1 128 ? -10.676 -2.546 12.916 1.00 96.31 128 ALA A C 1
ATOM 1026 O O . ALA A 1 128 ? -10.475 -2.561 14.130 1.00 96.31 128 ALA A O 1
ATOM 1027 N N . ILE A 1 129 ? -9.698 -2.353 12.035 1.00 95.19 129 ILE A N 1
ATOM 1028 C CA . ILE A 1 129 ? -8.307 -2.086 12.404 1.00 95.19 129 ILE A CA 1
ATOM 1029 C C . ILE A 1 129 ? -7.918 -0.770 11.747 1.00 95.19 129 ILE A C 1
ATOM 1031 O O . ILE A 1 129 ? -7.897 -0.683 10.519 1.00 95.19 129 ILE A O 1
ATOM 1035 N N . PHE A 1 130 ? -7.620 0.231 12.568 1.00 93.69 130 PHE A N 1
ATOM 1036 C CA . PHE A 1 130 ? -7.258 1.575 12.148 1.00 93.69 130 PHE A CA 1
ATOM 1037 C C . PHE A 1 130 ? -5.897 1.980 12.716 1.00 93.69 130 PHE A C 1
ATOM 1039 O O . PHE A 1 130 ? -5.461 1.513 13.773 1.00 93.69 130 PHE A O 1
ATOM 1046 N N . ASP A 1 131 ? -5.239 2.880 11.998 1.00 90.12 131 ASP A N 1
ATOM 1047 C CA . ASP A 1 131 ? -4.043 3.561 12.475 1.00 90.12 131 ASP A CA 1
ATOM 1048 C C . ASP A 1 131 ? -4.472 4.695 13.440 1.00 90.12 131 ASP A C 1
ATOM 1050 O O . ASP A 1 131 ? -5.626 5.127 13.431 1.00 90.12 131 ASP A O 1
ATOM 1054 N N . ALA A 1 132 ? -3.596 5.150 14.339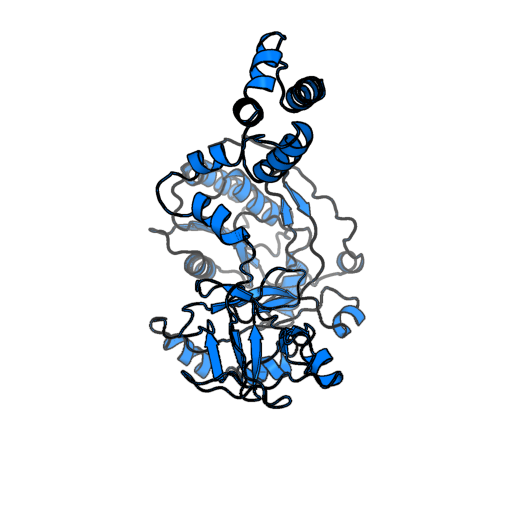 1.00 90.00 132 ALA A N 1
ATOM 1055 C CA . ALA A 1 132 ? -4.004 6.010 15.462 1.00 90.00 132 ALA A CA 1
ATOM 1056 C C . ALA A 1 132 ? -4.429 7.450 15.097 1.00 90.00 132 ALA A C 1
ATOM 1058 O O . ALA A 1 132 ? -5.059 8.127 15.912 1.00 90.00 132 ALA A O 1
ATOM 1059 N N . HIS A 1 133 ? -4.115 7.904 13.885 1.00 91.56 133 HIS A N 1
ATOM 1060 C CA . HIS A 1 133 ? -4.356 9.255 13.373 1.00 91.56 133 HIS A CA 1
ATOM 1061 C C . HIS A 1 133 ? -5.493 9.299 12.339 1.00 91.56 133 HIS A C 1
ATOM 1063 O O . HIS A 1 133 ? -5.340 9.825 11.238 1.00 91.56 133 HIS A O 1
ATOM 1069 N N . VAL A 1 134 ? -6.651 8.739 12.704 1.00 91.50 134 VAL A N 1
ATOM 1070 C CA . VAL A 1 134 ? -7.875 8.748 11.885 1.00 91.50 134 VAL A CA 1
ATOM 1071 C C . VAL A 1 134 ? -8.985 9.594 12.508 1.00 91.50 134 VAL A C 1
ATOM 1073 O O . VAL A 1 134 ? -9.118 9.677 13.728 1.00 91.50 134 VAL A O 1
ATOM 1076 N N . GLU A 1 135 ? -9.852 10.144 11.663 1.00 91.62 135 GLU A N 1
ATOM 1077 C CA . GLU A 1 135 ? -11.190 10.599 12.044 1.00 91.62 135 GLU A CA 1
ATOM 1078 C C . GLU A 1 135 ? -12.211 9.865 11.168 1.00 91.62 135 GLU A C 1
ATOM 1080 O O . GLU A 1 135 ? -11.971 9.659 9.981 1.00 91.62 135 GLU A O 1
ATOM 1085 N N . VAL A 1 136 ? -13.337 9.436 11.744 1.00 90.75 136 VAL A N 1
ATOM 1086 C CA . VAL A 1 136 ? -14.377 8.692 11.013 1.00 90.75 136 VAL A CA 1
ATOM 1087 C C . VAL A 1 136 ? -15.543 9.607 10.647 1.00 90.75 136 VAL A C 1
ATOM 1089 O O . VAL A 1 136 ? -15.868 10.534 11.389 1.00 90.75 136 VAL A O 1
ATOM 1092 N N . HIS A 1 137 ? -16.204 9.355 9.519 1.00 85.88 137 HIS A N 1
ATOM 1093 C CA . HIS A 1 137 ? -17.408 10.096 9.121 1.00 85.88 137 HIS A CA 1
ATOM 1094 C C . HIS A 1 137 ? -18.661 9.635 9.884 1.00 85.88 137 HIS A C 1
ATOM 1096 O O . HIS A 1 137 ? -18.672 8.590 10.539 1.00 85.88 137 HIS A O 1
ATOM 1102 N N . LYS A 1 138 ? -19.741 10.423 9.807 1.00 84.38 138 LYS A N 1
ATOM 1103 C CA . LYS A 1 138 ? -21.078 10.017 10.282 1.00 84.38 138 LYS A CA 1
ATOM 1104 C C . LYS A 1 138 ? -21.519 8.765 9.490 1.00 84.38 138 LYS A C 1
ATOM 1106 O O . LYS A 1 138 ? -21.306 8.708 8.285 1.00 84.38 138 LYS A O 1
ATOM 1111 N N . LEU A 1 139 ? -22.126 7.770 10.152 1.00 86.12 139 LEU A N 1
ATOM 1112 C CA . LEU A 1 139 ? -22.617 6.515 9.535 1.00 86.12 139 LEU A CA 1
ATOM 1113 C C . LEU A 1 139 ? -21.550 5.668 8.797 1.00 86.12 139 LEU A C 1
ATOM 1115 O O . LEU A 1 139 ? -21.867 4.949 7.850 1.00 86.12 139 LEU A O 1
ATOM 1119 N N . TRP A 1 140 ? -20.280 5.727 9.214 1.00 89.62 140 TRP A N 1
ATOM 1120 C CA . TRP A 1 140 ? -19.191 4.982 8.560 1.00 89.62 140 TRP A CA 1
ATOM 1121 C C . TRP A 1 140 ? -19.289 3.451 8.719 1.00 89.62 140 TRP A C 1
ATOM 1123 O O . TRP A 1 140 ? -18.833 2.710 7.848 1.00 89.62 140 TRP A O 1
ATOM 1133 N N . ALA A 1 141 ? -19.847 2.962 9.832 1.00 92.31 141 ALA A N 1
ATOM 1134 C CA . ALA A 1 141 ? -19.811 1.545 10.198 1.00 92.31 141 ALA A CA 1
ATOM 1135 C C . ALA A 1 141 ? -20.963 0.757 9.561 1.00 92.31 141 ALA A C 1
ATOM 1137 O O . ALA A 1 141 ? -20.782 -0.364 9.086 1.00 92.31 141 ALA A O 1
ATOM 1138 N N . GLU A 1 142 ? -22.150 1.356 9.525 1.00 92.62 142 GLU A N 1
ATOM 1139 C CA . GLU A 1 142 ? -23.395 0.799 9.010 1.00 92.62 142 GLU A CA 1
ATOM 1140 C C . GLU A 1 142 ? -23.283 0.194 7.587 1.00 92.62 142 GLU A C 1
ATOM 1142 O O . GLU A 1 142 ? -23.693 -0.963 7.422 1.00 92.62 142 GLU A O 1
ATOM 1147 N N . PRO A 1 143 ? -22.696 0.859 6.565 1.00 90.25 143 PRO A N 1
ATOM 1148 C CA . PRO A 1 143 ? -22.500 0.257 5.244 1.00 90.25 143 PRO A CA 1
ATOM 1149 C C . PRO A 1 143 ? -21.514 -0.919 5.269 1.00 90.25 143 PRO A C 1
ATOM 1151 O O . PRO A 1 143 ? -21.797 -1.959 4.670 1.00 90.25 143 PRO A O 1
ATOM 1154 N N . LEU A 1 144 ? -20.392 -0.802 5.989 1.00 91.19 144 LEU A N 1
ATOM 1155 C CA . LEU A 1 144 ? -19.368 -1.854 6.076 1.00 91.19 144 LEU A CA 1
ATOM 1156 C C . LEU A 1 144 ? -19.940 -3.123 6.731 1.00 91.19 144 LEU A C 1
ATOM 1158 O O . LEU A 1 144 ? -19.831 -4.224 6.187 1.00 91.19 144 LEU A O 1
ATOM 1162 N N . LEU A 1 145 ? -20.625 -2.958 7.866 1.00 94.31 145 LEU A N 1
ATOM 1163 C CA . LEU A 1 145 ? -21.288 -4.035 8.601 1.00 94.31 145 LEU A CA 1
ATOM 1164 C C . LEU A 1 145 ? -22.445 -4.649 7.799 1.00 94.31 145 LEU A C 1
ATOM 1166 O O . LEU A 1 145 ? -22.681 -5.851 7.907 1.00 94.31 145 LEU A O 1
ATOM 1170 N N . THR A 1 146 ? -23.134 -3.865 6.961 1.00 92.75 146 THR A N 1
ATOM 1171 C CA . THR A 1 146 ? -24.180 -4.377 6.058 1.00 92.75 146 THR A CA 1
ATOM 1172 C C . THR A 1 146 ? -23.597 -5.323 5.004 1.00 92.75 146 THR A C 1
ATOM 1174 O O . THR A 1 146 ? -24.152 -6.404 4.798 1.00 92.75 146 THR A O 1
ATOM 1177 N N . GLN A 1 147 ? -22.459 -4.980 4.389 1.00 89.69 147 GLN A N 1
ATOM 1178 C CA . GLN A 1 147 ? -21.784 -5.864 3.425 1.00 89.69 147 GLN A CA 1
ATOM 1179 C C . GLN A 1 147 ? -21.284 -7.155 4.099 1.00 89.69 147 GLN A C 1
ATOM 1181 O O . GLN A 1 147 ? -21.576 -8.249 3.620 1.00 89.69 147 GLN A O 1
ATOM 1186 N N . ILE A 1 148 ? -20.621 -7.048 5.260 1.00 92.62 148 ILE A N 1
ATOM 1187 C CA . ILE A 1 148 ? -20.096 -8.203 6.022 1.00 92.62 148 ILE A CA 1
ATOM 1188 C C . ILE A 1 148 ? -21.226 -9.103 6.556 1.00 92.62 148 ILE A C 1
ATOM 1190 O O . ILE A 1 148 ? -21.059 -10.318 6.686 1.00 92.62 148 ILE A O 1
ATOM 1194 N N . LYS A 1 149 ? -22.401 -8.536 6.858 1.00 93.25 149 LYS A N 1
ATOM 1195 C CA . LYS A 1 149 ? -23.605 -9.304 7.202 1.00 93.25 149 LYS A CA 1
ATOM 1196 C C . LYS A 1 149 ? -24.174 -10.055 5.992 1.00 93.25 149 LYS A C 1
ATOM 1198 O O . LYS A 1 149 ? -24.669 -11.166 6.170 1.00 93.25 149 LYS A O 1
ATOM 1203 N N . GLY A 1 150 ? -24.120 -9.458 4.799 1.00 92.00 150 GLY A N 1
ATOM 1204 C CA . GLY A 1 150 ? -24.555 -10.085 3.548 1.00 92.00 150 GLY A CA 1
ATOM 1205 C C . GLY A 1 150 ? -23.656 -11.248 3.121 1.00 92.00 150 GLY A C 1
ATOM 1206 O O . GLY A 1 150 ? -24.162 -12.317 2.786 1.00 92.00 150 GLY A O 1
ATOM 1207 N N . ASP A 1 151 ? -22.336 -11.066 3.196 1.00 91.31 151 ASP A N 1
ATOM 1208 C CA . ASP A 1 151 ? -21.345 -12.117 2.955 1.00 91.31 151 ASP A CA 1
ATOM 1209 C C . ASP A 1 151 ? -20.175 -12.004 3.949 1.00 91.31 151 ASP A C 1
ATOM 1211 O O . ASP A 1 151 ? -19.320 -11.121 3.862 1.00 91.31 151 ASP A O 1
ATOM 1215 N N . ARG A 1 152 ? -20.111 -12.964 4.881 1.00 90.50 152 ARG A N 1
ATOM 1216 C CA . ARG A 1 152 ? -19.065 -13.073 5.913 1.00 90.50 152 ARG A CA 1
ATOM 1217 C C . ARG A 1 152 ? -17.666 -13.389 5.358 1.00 90.50 152 ARG A C 1
ATOM 1219 O O . ARG A 1 152 ? -16.717 -13.422 6.137 1.00 90.50 152 ARG A O 1
ATOM 1226 N N . THR A 1 153 ? -17.520 -13.644 4.056 1.00 88.06 153 THR A N 1
ATOM 1227 C CA . THR A 1 153 ? -16.222 -13.836 3.384 1.00 88.06 153 THR A CA 1
ATOM 1228 C C . THR A 1 153 ? -15.654 -12.551 2.772 1.00 88.06 153 THR A C 1
ATOM 1230 O O . THR A 1 153 ? -14.485 -12.530 2.379 1.00 88.06 153 THR A O 1
ATOM 1233 N N . VAL A 1 154 ? -16.438 -11.467 2.721 1.00 85.00 154 VAL A N 1
ATOM 1234 C CA . VAL A 1 154 ? -15.995 -10.167 2.200 1.00 85.00 154 VAL A CA 1
ATOM 1235 C C . VAL A 1 154 ? -15.222 -9.389 3.268 1.00 85.00 154 VAL A C 1
ATOM 1237 O O . VAL A 1 154 ? -15.688 -9.194 4.388 1.00 85.00 154 VAL A O 1
ATOM 1240 N N . ILE A 1 155 ? -14.049 -8.883 2.884 1.00 88.50 155 ILE A N 1
ATOM 1241 C CA . ILE A 1 155 ? -13.313 -7.846 3.617 1.00 88.50 155 ILE A CA 1
ATOM 1242 C C . ILE A 1 155 ? -13.644 -6.515 2.943 1.00 88.50 155 ILE A C 1
ATOM 1244 O O . ILE A 1 155 ? -13.541 -6.410 1.721 1.00 88.50 155 ILE A O 1
ATOM 1248 N N . VAL A 1 156 ? -14.045 -5.512 3.723 1.00 85.50 156 VAL A N 1
ATOM 1249 C CA . VAL A 1 156 ? -14.473 -4.199 3.218 1.00 85.50 156 VAL A CA 1
ATOM 1250 C C . VAL A 1 156 ? -13.489 -3.135 3.686 1.00 85.50 156 VAL A C 1
ATOM 1252 O O . VAL A 1 156 ? -13.059 -3.159 4.837 1.00 85.50 156 VAL A O 1
ATOM 1255 N N . SER A 1 157 ? -13.166 -2.191 2.807 1.00 84.56 157 SER A N 1
ATOM 1256 C CA . SER A 1 157 ? -12.435 -0.970 3.145 1.00 84.56 157 SER A CA 1
ATOM 1257 C C . SER A 1 157 ? -13.368 0.230 2.987 1.00 84.56 157 SER A C 1
ATOM 1259 O O . SER A 1 157 ? -14.121 0.253 2.009 1.00 84.56 157 SER A O 1
ATOM 1261 N N . PRO A 1 158 ? -13.322 1.235 3.878 1.00 85.00 158 PRO A N 1
ATOM 1262 C CA . PRO A 1 158 ? -13.874 2.546 3.564 1.00 85.00 158 PRO A CA 1
ATOM 1263 C C . PRO A 1 158 ? -13.043 3.229 2.462 1.00 85.00 158 PRO A C 1
ATOM 1265 O O . PRO A 1 158 ? -11.952 2.765 2.109 1.00 85.00 158 PRO A O 1
ATOM 1268 N N . VAL A 1 159 ? -13.554 4.353 1.955 1.00 78.69 159 VAL A N 1
ATOM 1269 C CA . VAL A 1 159 ? -12.723 5.372 1.295 1.00 78.69 159 VAL A CA 1
ATOM 1270 C C . VAL A 1 159 ? -11.915 6.083 2.384 1.00 78.69 159 VAL A C 1
ATOM 1272 O O . VAL A 1 159 ? -12.433 6.327 3.473 1.00 78.69 159 VAL A O 1
ATOM 1275 N N . PHE A 1 160 ? -10.652 6.395 2.102 1.00 80.06 160 PHE A N 1
ATOM 1276 C CA . PHE A 1 160 ? -9.806 7.195 2.984 1.00 80.06 160 PHE A CA 1
ATOM 1277 C C . PHE A 1 160 ? -9.690 8.595 2.397 1.00 80.06 160 PHE A C 1
ATOM 1279 O O . PHE A 1 160 ? -9.224 8.720 1.269 1.00 80.06 160 PHE A O 1
ATOM 1286 N N . ASP A 1 161 ? -10.077 9.621 3.152 1.00 82.69 161 ASP A N 1
ATOM 1287 C CA . ASP A 1 161 ? -9.806 11.021 2.812 1.00 82.6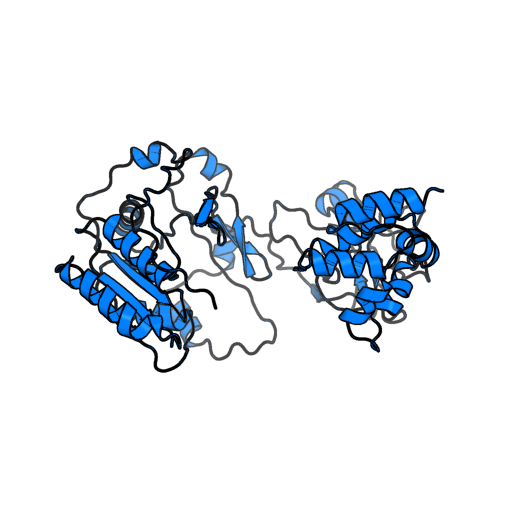9 161 ASP A CA 1
ATOM 1288 C C . ASP A 1 161 ? -8.451 11.459 3.384 1.00 82.69 161 ASP A C 1
ATOM 1290 O O . ASP A 1 161 ? -7.939 10.875 4.344 1.00 82.69 161 ASP A O 1
ATOM 1294 N N . LYS A 1 162 ? -7.848 12.504 2.810 1.00 80.88 162 LYS A N 1
ATOM 1295 C CA . LYS A 1 162 ? -6.597 13.068 3.325 1.00 80.88 162 LYS A CA 1
ATOM 1296 C C . LYS A 1 162 ? -6.893 14.083 4.425 1.00 80.88 162 LYS A C 1
ATOM 1298 O O . LYS A 1 162 ? -7.491 15.114 4.141 1.00 80.88 162 LYS A O 1
ATOM 1303 N N . VAL A 1 163 ? -6.355 13.873 5.624 1.00 81.88 163 VAL A N 1
ATOM 1304 C CA . VAL A 1 163 ? -6.126 14.971 6.579 1.00 81.88 163 VAL A CA 1
ATOM 1305 C C . VAL A 1 163 ? -4.758 15.587 6.272 1.00 81.88 163 VAL A C 1
ATOM 1307 O O . VAL A 1 163 ? -3.741 14.891 6.246 1.00 81.88 163 VAL A O 1
ATOM 1310 N N . ASN A 1 164 ? -4.710 16.886 5.989 1.00 78.69 164 ASN A N 1
ATOM 1311 C CA . ASN A 1 164 ? -3.462 17.628 5.807 1.00 78.69 164 ASN A CA 1
ATOM 1312 C C . ASN A 1 164 ? -2.715 17.767 7.147 1.00 78.69 164 ASN A C 1
ATOM 1314 O O . ASN A 1 164 ? -3.301 18.150 8.152 1.00 78.69 164 ASN A O 1
ATOM 1318 N N . TYR A 1 165 ? -1.403 17.520 7.182 1.00 81.06 165 TYR A N 1
ATOM 1319 C CA . TYR A 1 165 ? -0.651 17.475 8.449 1.00 81.06 165 TYR A CA 1
ATOM 1320 C C . TYR A 1 165 ? -0.401 18.845 9.117 1.00 81.06 165 TYR A C 1
ATOM 1322 O O . TYR A 1 165 ? 0.045 18.880 10.262 1.00 81.06 165 TYR A O 1
ATOM 1330 N N . TYR A 1 166 ? -0.616 19.958 8.405 1.00 79.44 166 TYR A N 1
ATOM 1331 C CA . TYR A 1 166 ? -0.198 21.307 8.820 1.00 79.44 166 TYR A CA 1
ATOM 1332 C C . TYR A 1 166 ? -1.360 22.230 9.224 1.00 79.44 166 TYR A C 1
ATOM 1334 O O . TYR A 1 166 ? -1.185 23.056 10.117 1.00 79.44 166 TYR A O 1
ATOM 1342 N N . ASP A 1 167 ? -2.533 22.080 8.608 1.00 83.12 167 ASP A N 1
ATOM 1343 C CA . ASP A 1 167 ? -3.768 22.827 8.907 1.00 83.12 167 ASP A CA 1
ATOM 1344 C C . ASP A 1 167 ? -4.903 21.923 9.440 1.00 83.12 167 ASP A C 1
ATOM 1346 O O . ASP A 1 167 ? -5.840 22.419 10.063 1.00 83.12 167 ASP A O 1
ATOM 1350 N N . LEU A 1 168 ? -4.781 20.597 9.271 1.00 82.94 168 LEU A N 1
ATOM 1351 C CA . LEU A 1 168 ? -5.812 19.584 9.527 1.00 82.94 168 LEU A CA 1
ATOM 1352 C C . LEU A 1 168 ? -7.067 19.725 8.645 1.00 82.94 168 LEU A C 1
ATOM 1354 O O . LEU A 1 168 ? -8.114 19.170 8.980 1.00 82.94 168 LEU A O 1
ATOM 1358 N N . GLU A 1 169 ? -6.964 20.408 7.499 1.00 82.19 169 GLU A N 1
ATOM 1359 C CA . GLU A 1 169 ? -8.025 20.415 6.488 1.00 82.19 169 GLU A CA 1
ATOM 1360 C C . GLU A 1 169 ? -8.178 19.037 5.827 1.00 82.19 169 GLU A C 1
ATOM 1362 O O . GLU A 1 169 ? -7.219 18.268 5.688 1.00 82.19 169 GLU A O 1
ATOM 1367 N N . VAL A 1 170 ? -9.410 18.726 5.412 1.00 77.75 170 VAL A N 1
ATOM 1368 C CA . VAL A 1 170 ? -9.788 17.410 4.884 1.00 77.75 170 VAL A CA 1
ATOM 1369 C C . VAL A 1 170 ? -10.033 17.491 3.384 1.00 77.75 170 VAL A C 1
ATOM 1371 O O . VAL A 1 170 ? -11.022 18.063 2.928 1.00 77.75 170 VAL A O 1
ATOM 1374 N N . VAL A 1 171 ? -9.130 16.886 2.615 1.00 78.38 171 VAL A N 1
ATOM 1375 C CA . VAL A 1 171 ? -9.213 16.801 1.154 1.00 78.38 171 VAL A CA 1
ATOM 1376 C C . VAL A 1 171 ? -9.773 15.433 0.778 1.00 78.38 171 VAL A C 1
ATOM 1378 O O . VAL A 1 171 ? -9.128 14.406 1.007 1.00 78.38 171 VAL A O 1
ATOM 1381 N N . GLY A 1 172 ? -10.979 15.426 0.207 1.00 71.81 172 GLY A N 1
ATOM 1382 C CA . GLY A 1 172 ? -11.651 14.202 -0.224 1.00 71.81 172 GLY A CA 1
ATOM 1383 C C . GLY A 1 172 ? -10.919 13.497 -1.368 1.00 71.81 172 GLY A C 1
ATOM 1384 O O . GLY A 1 172 ? -10.378 14.156 -2.262 1.00 71.81 172 GLY A O 1
ATOM 1385 N N . TYR A 1 173 ? -10.911 12.161 -1.366 1.00 67.25 173 TYR A N 1
ATOM 1386 C CA . TYR A 1 173 ? -10.349 11.372 -2.471 1.00 67.25 173 TYR A CA 1
ATOM 1387 C C . TYR A 1 173 ? -11.435 10.740 -3.352 1.00 67.25 173 TYR A C 1
ATOM 1389 O O . TYR A 1 173 ? -12.336 10.043 -2.888 1.00 67.25 173 TYR A O 1
ATOM 1397 N N . GLY A 1 174 ? -11.300 10.920 -4.670 1.00 70.25 174 GLY A N 1
ATOM 1398 C CA . GLY A 1 174 ? -12.164 10.271 -5.657 1.00 70.25 174 GLY A CA 1
ATOM 1399 C C . GLY A 1 174 ? -12.051 8.741 -5.622 1.00 70.25 174 GLY A C 1
ATOM 1400 O O . GLY A 1 174 ? -10.962 8.185 -5.481 1.00 70.25 174 GLY A O 1
ATOM 1401 N N . THR A 1 175 ? -13.182 8.049 -5.788 1.00 71.94 175 THR A N 1
ATOM 1402 C CA . THR A 1 175 ? -13.264 6.589 -5.615 1.00 71.94 175 THR A CA 1
ATOM 1403 C C . THR A 1 175 ? -12.379 5.804 -6.598 1.00 71.94 175 THR A C 1
ATOM 1405 O O . THR A 1 175 ? -12.535 5.858 -7.825 1.00 71.94 175 THR A O 1
ATOM 1408 N N . ALA A 1 176 ? -11.467 5.014 -6.027 1.00 69.44 176 ALA A N 1
ATOM 1409 C CA . ALA A 1 176 ? -10.516 4.157 -6.728 1.00 69.44 176 ALA A CA 1
ATOM 1410 C C . ALA A 1 176 ? -10.420 2.774 -6.062 1.00 69.44 176 ALA A C 1
ATOM 1412 O O . ALA A 1 176 ? -10.677 2.615 -4.870 1.00 69.44 176 ALA A O 1
ATOM 1413 N N . SER A 1 177 ? -10.015 1.769 -6.836 1.00 72.94 177 SER A N 1
ATOM 1414 C CA . SER A 1 177 ? -9.627 0.455 -6.324 1.00 72.94 177 SER A CA 1
ATOM 1415 C C . SER A 1 177 ? -8.147 0.431 -5.949 1.00 72.94 177 SER A C 1
ATOM 1417 O O . SER A 1 177 ? -7.307 0.895 -6.718 1.00 72.94 177 SER A O 1
ATOM 1419 N N . HIS A 1 178 ? -7.808 -0.173 -4.808 1.00 73.38 178 HIS A N 1
ATOM 1420 C CA . HIS A 1 178 ? -6.416 -0.517 -4.517 1.00 73.38 178 HIS A CA 1
ATOM 1421 C C . HIS A 1 178 ? -5.911 -1.571 -5.507 1.00 73.38 178 HIS A C 1
ATOM 1423 O O . HIS A 1 178 ? -6.582 -2.574 -5.770 1.00 73.38 178 HIS A O 1
ATOM 1429 N N . ALA A 1 179 ? -4.706 -1.349 -6.014 1.00 74.44 179 ALA A N 1
ATOM 1430 C CA . ALA A 1 179 ? -3.994 -2.240 -6.912 1.00 74.44 179 ALA A CA 1
ATOM 1431 C C . ALA A 1 179 ? -2.479 -2.151 -6.656 1.00 74.44 179 ALA A C 1
ATOM 1433 O O . ALA A 1 179 ? -2.039 -1.531 -5.686 1.00 74.44 179 ALA A O 1
ATOM 1434 N N . PHE A 1 180 ? -1.677 -2.791 -7.506 1.00 76.19 180 PHE A N 1
ATOM 1435 C CA . PHE A 1 180 ? -0.218 -2.782 -7.397 1.00 76.19 180 PHE A CA 1
ATOM 1436 C C . PHE A 1 180 ? 0.469 -2.829 -8.765 1.00 76.19 180 PHE A C 1
ATOM 1438 O O . PHE A 1 180 ? -0.127 -3.279 -9.750 1.00 76.19 180 PHE A O 1
ATOM 1445 N N . ASP A 1 181 ? 1.723 -2.377 -8.800 1.00 71.94 181 ASP A N 1
ATOM 1446 C CA . ASP A 1 181 ? 2.641 -2.493 -9.936 1.00 71.94 181 ASP A CA 1
ATOM 1447 C C . ASP A 1 181 ? 3.606 -3.691 -9.777 1.00 71.94 181 ASP A C 1
ATOM 1449 O O . ASP A 1 181 ? 3.619 -4.372 -8.750 1.00 71.94 181 ASP A O 1
ATOM 1453 N N . TRP A 1 182 ? 4.449 -3.972 -10.775 1.00 73.00 182 TRP A N 1
ATOM 1454 C CA . TRP A 1 182 ? 5.427 -5.070 -10.698 1.00 73.00 182 TRP A CA 1
ATOM 1455 C C . TRP A 1 182 ? 6.624 -4.817 -9.760 1.00 73.00 182 TRP A C 1
ATOM 1457 O O . TRP A 1 182 ? 7.474 -5.693 -9.630 1.00 73.00 182 TRP A O 1
ATOM 1467 N N . ALA A 1 183 ? 6.680 -3.675 -9.069 1.00 67.19 183 ALA A N 1
ATOM 1468 C CA . ALA A 1 183 ? 7.572 -3.436 -7.931 1.00 67.19 183 ALA A CA 1
ATOM 1469 C C . ALA A 1 183 ? 6.830 -3.509 -6.573 1.00 67.19 183 ALA A C 1
ATOM 1471 O O . ALA A 1 183 ? 7.435 -3.284 -5.527 1.00 67.19 183 ALA A O 1
ATOM 1472 N N . LEU A 1 184 ? 5.551 -3.911 -6.590 1.00 70.50 184 LEU A N 1
ATOM 1473 C CA . LEU A 1 184 ? 4.654 -4.108 -5.446 1.00 70.50 184 LEU A CA 1
ATOM 1474 C C . LEU A 1 184 ? 4.284 -2.828 -4.678 1.00 70.50 184 LEU A C 1
ATOM 1476 O O . LEU A 1 184 ? 3.824 -2.910 -3.536 1.00 70.50 184 LEU A O 1
ATOM 1480 N N . TRP A 1 185 ? 4.416 -1.655 -5.301 1.00 64.75 185 TRP A N 1
ATOM 1481 C CA . TRP A 1 185 ? 3.903 -0.407 -4.731 1.00 64.75 185 TRP A CA 1
ATOM 1482 C C . TRP A 1 185 ? 2.375 -0.394 -4.758 1.00 64.75 185 TRP A C 1
ATOM 1484 O O . TRP A 1 185 ? 1.758 -0.859 -5.716 1.00 64.75 185 TRP A O 1
ATOM 1494 N N . CYS A 1 186 ? 1.756 0.151 -3.708 1.00 67.00 186 CYS A N 1
ATOM 1495 C CA . CYS A 1 186 ? 0.308 0.340 -3.667 1.00 67.00 186 CYS A CA 1
ATOM 1496 C C . CYS A 1 186 ? -0.100 1.470 -4.622 1.00 67.00 186 CYS A C 1
ATOM 1498 O O . CYS A 1 186 ? 0.434 2.576 -4.536 1.00 67.00 186 CYS A O 1
ATOM 1500 N N . MET A 1 187 ? -1.059 1.193 -5.505 1.00 65.38 187 MET A N 1
ATOM 1501 C CA . MET A 1 187 ? -1.554 2.122 -6.520 1.00 65.38 187 MET A CA 1
ATOM 1502 C C . MET A 1 187 ? -3.063 2.332 -6.364 1.00 65.38 187 MET A C 1
ATOM 1504 O O . MET A 1 187 ? -3.813 1.374 -6.163 1.00 65.38 187 MET A O 1
ATOM 1508 N N . TYR A 1 188 ? -3.518 3.578 -6.515 1.00 60.81 188 TYR A N 1
ATOM 1509 C CA . TYR A 1 188 ? -4.939 3.916 -6.623 1.00 60.81 188 TYR A CA 1
ATOM 1510 C C . TYR A 1 188 ? -5.377 3.825 -8.088 1.00 60.81 188 TYR A C 1
ATOM 1512 O O . TYR A 1 188 ? -5.267 4.785 -8.850 1.00 60.81 188 TYR A O 1
ATOM 1520 N N . GLU A 1 189 ? -5.862 2.654 -8.495 1.00 56.28 189 GLU A N 1
ATOM 1521 C CA . GLU A 1 189 ? -6.328 2.415 -9.859 1.00 56.28 189 GLU A CA 1
ATOM 1522 C C . GLU A 1 189 ? -7.813 2.739 -10.008 1.00 56.28 189 GLU A C 1
ATOM 1524 O O . GLU A 1 189 ? -8.658 2.313 -9.216 1.00 56.28 189 GLU A O 1
ATOM 1529 N N . ARG A 1 190 ? -8.152 3.463 -11.078 1.00 58.12 190 ARG A N 1
ATOM 1530 C CA . ARG A 1 190 ? -9.548 3.743 -11.431 1.00 58.12 190 ARG A CA 1
ATOM 1531 C C . ARG A 1 190 ? -10.276 2.438 -11.752 1.00 58.12 190 ARG A C 1
ATOM 1533 O O . ARG A 1 190 ? -9.716 1.535 -12.373 1.00 58.12 190 ARG A O 1
ATOM 1540 N N . PHE A 1 191 ? -11.540 2.347 -11.348 1.00 54.19 191 PHE A N 1
ATOM 1541 C CA . PHE A 1 191 ? -12.360 1.169 -11.619 1.00 54.19 191 PHE A CA 1
ATOM 1542 C C . PHE A 1 191 ? -12.561 0.947 -13.133 1.00 54.19 191 PHE A C 1
ATOM 1544 O O . PHE A 1 191 ? -12.334 1.832 -13.961 1.00 54.19 191 PHE A O 1
ATOM 1551 N N . MET A 1 192 ? -13.029 -0.247 -13.513 1.00 55.69 192 MET A N 1
ATOM 1552 C CA . MET A 1 192 ? -13.423 -0.512 -14.903 1.00 55.69 192 MET A CA 1
ATOM 1553 C C . MET A 1 192 ? -14.487 0.503 -15.368 1.00 55.69 192 MET A C 1
ATOM 1555 O O . MET A 1 192 ? -15.367 0.847 -14.572 1.00 55.69 192 MET A O 1
ATOM 1559 N N . PRO A 1 193 ? -14.501 0.922 -16.650 1.00 57.28 193 PRO A N 1
ATOM 1560 C CA . PRO A 1 193 ? -15.562 1.774 -17.199 1.00 57.28 193 PRO A CA 1
ATOM 1561 C C . PRO A 1 193 ? -16.971 1.224 -16.929 1.00 57.28 193 PRO A C 1
ATOM 1563 O O . PRO A 1 193 ? -17.917 1.982 -16.736 1.00 57.28 193 PRO A O 1
ATOM 1566 N N . GLU A 1 194 ? -17.106 -0.099 -16.873 1.00 57.22 194 GLU A N 1
ATOM 1567 C CA . GLU A 1 194 ? -18.325 -0.843 -16.551 1.00 57.22 194 GLU A CA 1
ATOM 1568 C C . GLU A 1 194 ? -18.833 -0.580 -15.129 1.00 57.22 194 GLU A C 1
ATOM 1570 O O . GLU A 1 194 ? -20.042 -0.528 -14.936 1.00 57.22 194 GLU A O 1
ATOM 1575 N N . TRP A 1 195 ? -17.943 -0.358 -14.156 1.00 54.81 195 TRP A N 1
ATOM 1576 C CA . TRP A 1 195 ? -18.310 -0.013 -12.777 1.00 54.81 195 TRP A CA 1
ATOM 1577 C C . TRP A 1 195 ? -18.801 1.437 -12.694 1.00 54.81 195 TRP A C 1
ATOM 1579 O O . TRP A 1 195 ? -19.880 1.690 -12.165 1.00 54.81 195 TRP A O 1
ATOM 1589 N N . TYR A 1 196 ? -18.104 2.384 -13.335 1.00 58.12 196 TYR A N 1
ATOM 1590 C CA . TYR A 1 196 ? -18.560 3.781 -13.398 1.00 58.12 196 TYR A CA 1
ATOM 1591 C C . TYR A 1 196 ? -19.915 3.935 -14.126 1.00 58.12 196 TYR A C 1
ATOM 1593 O O . TYR A 1 196 ? -20.698 4.827 -13.793 1.00 58.12 196 TYR A O 1
ATOM 1601 N N . LYS A 1 197 ? -20.256 3.033 -15.062 1.00 64.88 197 LYS A N 1
ATOM 1602 C CA . LYS A 1 197 ? -21.595 2.968 -15.689 1.00 64.88 197 LYS A CA 1
ATOM 1603 C C . LYS A 1 197 ? -22.716 2.573 -14.714 1.00 64.88 197 LYS A C 1
ATOM 1605 O O . LYS A 1 197 ? -23.863 2.919 -14.988 1.00 64.88 197 LYS A O 1
ATOM 1610 N N . LEU A 1 198 ? -22.417 1.903 -13.594 1.00 61.31 198 LEU A N 1
ATOM 1611 C CA . LEU A 1 198 ? -23.412 1.532 -12.572 1.00 61.31 198 LEU A CA 1
ATOM 1612 C C . LEU A 1 198 ? -23.903 2.743 -11.765 1.00 61.31 198 LEU A C 1
ATOM 1614 O O . LEU A 1 198 ? -25.038 2.741 -11.293 1.00 61.31 198 LEU A O 1
ATOM 1618 N N . LYS A 1 199 ? -23.066 3.783 -11.621 1.00 58.56 199 LYS A N 1
ATOM 1619 C CA . LYS A 1 199 ? -23.339 4.980 -10.804 1.00 58.56 199 LYS A CA 1
ATOM 1620 C C . LYS A 1 199 ? -23.754 4.665 -9.353 1.00 58.56 199 LYS A C 1
ATOM 1622 O O . LYS A 1 199 ? -24.577 5.387 -8.793 1.00 58.56 199 LYS A O 1
ATOM 1627 N N . ASP A 1 200 ? -23.220 3.601 -8.756 1.00 53.69 200 ASP A N 1
ATOM 1628 C CA . ASP A 1 200 ? -23.355 3.294 -7.325 1.00 53.69 200 ASP A CA 1
ATOM 1629 C C . ASP A 1 200 ? -21.947 3.057 -6.742 1.00 53.69 200 ASP A C 1
ATOM 1631 O O . ASP A 1 200 ? -21.376 1.987 -6.972 1.00 53.69 200 ASP A O 1
ATOM 1635 N N . PRO A 1 201 ? -21.364 4.036 -6.020 1.00 52.19 201 PRO A N 1
ATOM 1636 C CA . PRO A 1 201 ? -20.022 3.911 -5.456 1.00 52.19 201 PRO A CA 1
ATOM 1637 C C . PRO A 1 201 ? -19.939 2.942 -4.264 1.00 52.19 201 PRO A C 1
ATOM 1639 O O . PRO A 1 201 ? -18.842 2.615 -3.825 1.00 52.19 201 PRO A O 1
ATOM 1642 N N . SER A 1 202 ? -21.068 2.445 -3.745 1.00 49.84 202 SER A N 1
ATOM 1643 C CA . SER A 1 202 ? -21.104 1.551 -2.576 1.00 49.84 202 SER A CA 1
ATOM 1644 C C . SER A 1 202 ? -20.951 0.054 -2.907 1.00 49.84 202 SER A C 1
ATOM 1646 O O . SER A 1 202 ? -21.148 -0.802 -2.040 1.00 49.84 202 SER A O 1
ATOM 1648 N N . LEU A 1 203 ? -20.611 -0.275 -4.160 1.00 47.56 203 LEU A N 1
ATOM 1649 C CA . LEU A 1 203 ? -20.412 -1.644 -4.645 1.00 47.56 203 LEU A CA 1
ATOM 1650 C C . LEU A 1 203 ? -18.925 -2.062 -4.560 1.00 47.56 203 LEU A C 1
ATOM 1652 O O . LEU A 1 203 ? -18.092 -1.444 -5.230 1.00 47.56 203 LEU A O 1
ATOM 1656 N N . PRO A 1 204 ? -18.571 -3.117 -3.794 1.00 41.34 204 PRO A N 1
ATOM 1657 C CA . PRO A 1 204 ? -17.178 -3.468 -3.498 1.00 41.34 204 PRO A CA 1
ATOM 1658 C C . PRO A 1 204 ? -16.392 -4.011 -4.706 1.00 41.34 204 PRO A C 1
ATOM 1660 O O . PRO A 1 204 ? -16.948 -4.650 -5.602 1.00 41.34 204 PRO A O 1
ATOM 1663 N N . GLY A 1 205 ? -15.066 -3.820 -4.695 1.00 45.31 205 GLY A N 1
ATOM 1664 C CA . GLY A 1 205 ? -14.130 -4.358 -5.691 1.00 45.31 205 GLY A CA 1
ATOM 1665 C C . GLY A 1 205 ? -12.855 -4.930 -5.054 1.00 45.31 205 GLY A C 1
ATOM 1666 O O . GLY A 1 205 ? -12.151 -4.223 -4.341 1.00 45.31 205 GLY A O 1
ATOM 1667 N N . ASN A 1 206 ? -12.531 -6.201 -5.336 1.00 34.34 206 ASN A N 1
ATOM 1668 C CA . ASN A 1 206 ? -11.583 -7.003 -4.537 1.00 34.34 206 ASN A CA 1
ATOM 1669 C C . ASN A 1 206 ? -10.407 -7.558 -5.378 1.00 3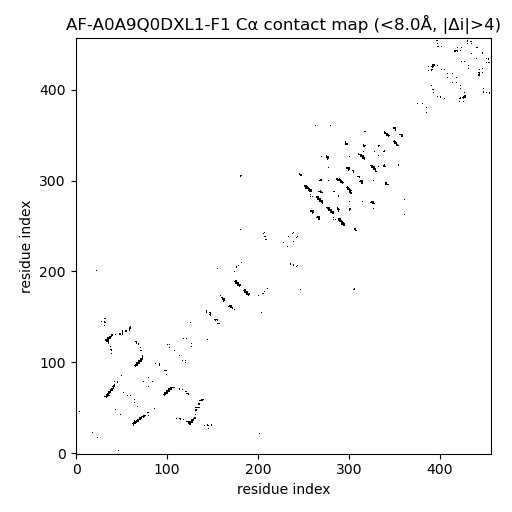4.34 206 ASN A C 1
ATOM 1671 O O . ASN A 1 206 ? -10.662 -8.452 -6.187 1.00 34.34 206 ASN A O 1
ATOM 1675 N N . LYS A 1 207 ? -9.142 -7.092 -5.217 1.00 41.75 207 LYS A N 1
ATOM 1676 C CA . LYS A 1 207 ? -8.003 -7.513 -6.095 1.00 41.75 207 LYS A CA 1
ATOM 1677 C C . LYS A 1 207 ? -6.546 -7.576 -5.493 1.00 41.75 207 LYS A C 1
ATOM 1679 O O . LYS A 1 207 ? -5.763 -6.685 -5.790 1.00 41.75 207 LYS A O 1
ATOM 1684 N N . PRO A 1 208 ? -6.080 -8.671 -4.836 1.00 51.16 208 PRO A N 1
ATOM 1685 C CA . PRO A 1 208 ? -4.626 -8.988 -4.604 1.00 51.16 208 PRO A CA 1
ATOM 1686 C C . PRO A 1 208 ? -4.198 -10.474 -4.911 1.00 51.16 208 PRO A C 1
ATOM 1688 O O . PRO A 1 208 ? -5.070 -11.339 -4.895 1.00 51.16 208 PRO A O 1
ATOM 1691 N N . PHE A 1 209 ? -2.941 -10.960 -5.095 1.00 49.34 209 PHE A N 1
ATOM 1692 C CA . PHE A 1 209 ? -1.535 -10.454 -5.211 1.00 49.34 209 PHE A CA 1
ATOM 1693 C C . PHE A 1 209 ? -0.533 -11.669 -5.350 1.00 49.34 209 PHE A C 1
ATOM 1695 O O . PHE A 1 209 ? -0.776 -12.649 -4.648 1.00 49.34 209 PHE A O 1
ATOM 1702 N N . ILE A 1 210 ? 0.560 -11.645 -6.167 1.00 36.41 210 ILE A N 1
ATOM 1703 C CA . ILE A 1 210 ? 1.795 -12.527 -6.141 1.00 36.41 210 ILE A CA 1
ATOM 1704 C C . ILE A 1 210 ? 2.948 -11.931 -7.006 1.00 36.41 210 ILE A C 1
ATOM 1706 O O . ILE A 1 210 ? 2.700 -11.445 -8.106 1.00 36.41 210 ILE A O 1
ATOM 1710 N N . LEU A 1 211 ? 4.209 -12.124 -6.571 1.00 35.81 211 LEU A N 1
ATOM 1711 C CA . LEU A 1 211 ? 5.435 -12.201 -7.405 1.00 35.81 211 LEU A CA 1
ATOM 1712 C C . LEU A 1 211 ? 6.227 -13.499 -7.091 1.00 35.81 211 LEU A C 1
ATOM 1714 O O . LEU A 1 211 ? 5.915 -14.177 -6.107 1.00 35.81 211 LEU A O 1
ATOM 1718 N N . GLN A 1 212 ? 7.242 -13.859 -7.891 1.00 40.31 212 GLN A N 1
ATOM 1719 C CA . GLN A 1 212 ? 8.097 -15.033 -7.640 1.00 40.31 212 GLN A CA 1
ATOM 1720 C C . GLN A 1 212 ? 9.600 -14.767 -7.812 1.00 40.31 212 GLN A C 1
ATOM 1722 O O . GLN A 1 212 ? 9.993 -14.058 -8.724 1.00 40.31 212 GLN A O 1
ATOM 1727 N N . ASP A 1 213 ? 10.355 -15.405 -6.910 1.00 44.41 213 ASP A N 1
ATOM 1728 C CA . ASP A 1 213 ? 11.808 -15.581 -6.750 1.00 44.41 213 ASP A CA 1
ATOM 1729 C C . ASP A 1 213 ? 12.807 -14.494 -7.199 1.00 44.41 213 ASP A C 1
ATOM 1731 O O . ASP A 1 213 ? 12.781 -13.962 -8.301 1.00 44.41 213 ASP A O 1
ATOM 1735 N N . HIS A 1 214 ? 13.748 -14.201 -6.301 1.00 52.59 214 HIS A N 1
ATOM 1736 C CA . HIS A 1 214 ? 14.624 -13.024 -6.368 1.00 52.59 214 HIS A CA 1
ATOM 1737 C C . HIS A 1 214 ? 15.968 -13.204 -5.637 1.00 52.59 214 HIS A C 1
ATOM 1739 O O . HIS A 1 214 ? 16.717 -12.243 -5.482 1.00 52.59 214 HIS A O 1
ATOM 1745 N N . GLY A 1 215 ? 16.287 -14.418 -5.169 1.00 49.34 215 GLY A N 1
ATOM 1746 C CA . GLY A 1 215 ? 17.563 -14.721 -4.502 1.00 49.34 215 GLY A CA 1
ATOM 1747 C C . GLY A 1 215 ? 17.746 -14.127 -3.096 1.00 49.34 215 GLY A C 1
ATOM 1748 O O . GLY A 1 215 ? 18.787 -14.351 -2.483 1.00 49.34 215 GLY A O 1
ATOM 1749 N N . ILE A 1 216 ? 16.756 -13.398 -2.574 1.00 56.16 216 ILE A N 1
ATOM 1750 C CA . ILE A 1 216 ? 16.726 -12.909 -1.190 1.00 56.16 216 ILE A CA 1
ATOM 1751 C C . ILE A 1 216 ? 16.246 -14.035 -0.266 1.00 56.16 216 ILE A C 1
ATOM 1753 O O . ILE A 1 216 ? 15.266 -14.717 -0.575 1.00 56.16 216 ILE A O 1
ATOM 1757 N N . ASP A 1 217 ? 16.906 -14.207 0.882 1.00 70.19 217 ASP A N 1
ATOM 1758 C CA . ASP A 1 217 ? 16.405 -15.074 1.951 1.00 70.19 217 ASP A CA 1
ATOM 1759 C C . ASP A 1 217 ? 15.149 -14.452 2.584 1.00 70.19 217 ASP A C 1
ATOM 1761 O O . ASP A 1 217 ? 15.203 -13.399 3.220 1.00 70.19 217 ASP A O 1
ATOM 1765 N N . ILE A 1 218 ? 14.007 -15.107 2.374 1.00 71.38 218 ILE A N 1
ATOM 1766 C CA . ILE A 1 218 ? 12.694 -14.714 2.904 1.00 71.38 218 ILE A CA 1
ATOM 1767 C C . ILE A 1 218 ? 12.331 -15.442 4.209 1.00 71.38 218 ILE A C 1
ATOM 1769 O O . ILE A 1 218 ? 11.202 -15.309 4.685 1.00 71.38 218 ILE A O 1
ATOM 1773 N N . GLY A 1 219 ? 13.251 -16.234 4.769 1.00 81.06 219 GLY A N 1
ATOM 1774 C CA . GLY A 1 219 ? 12.992 -17.113 5.906 1.00 81.06 219 GLY A CA 1
ATOM 1775 C C . GLY A 1 219 ? 12.039 -18.269 5.577 1.00 81.06 219 GLY A C 1
ATOM 1776 O O . GLY A 1 219 ? 11.712 -18.545 4.417 1.00 81.06 219 GLY A O 1
ATOM 1777 N N . ASP A 1 220 ? 11.572 -18.975 6.612 1.00 82.38 220 ASP A N 1
ATOM 1778 C CA . ASP A 1 220 ? 10.596 -20.047 6.410 1.00 82.38 220 ASP A CA 1
ATOM 1779 C C . ASP A 1 220 ? 9.176 -19.503 6.185 1.00 82.38 220 ASP A C 1
ATOM 1781 O O . ASP A 1 220 ? 8.630 -18.709 6.949 1.00 82.38 220 ASP A O 1
ATOM 1785 N N . VAL A 1 221 ? 8.551 -20.006 5.124 1.00 85.56 221 VAL A N 1
ATOM 1786 C CA . VAL A 1 221 ? 7.179 -19.692 4.705 1.00 85.56 221 VAL A CA 1
ATOM 1787 C C . VAL A 1 221 ? 6.310 -20.955 4.612 1.00 85.56 221 VAL A C 1
ATOM 1789 O O . VAL A 1 221 ? 5.245 -20.942 3.986 1.00 85.56 221 VAL A O 1
ATOM 1792 N N . SER A 1 222 ? 6.756 -22.071 5.201 1.00 88.81 222 SER A N 1
ATOM 1793 C CA . SER A 1 222 ? 6.097 -23.380 5.114 1.00 88.81 222 SER A CA 1
ATOM 1794 C C . SER A 1 222 ? 4.673 -23.357 5.667 1.00 88.81 222 SER A C 1
ATOM 1796 O O . SER A 1 222 ? 3.755 -23.768 4.957 1.00 88.81 222 SER A O 1
ATOM 1798 N N . GLU A 1 223 ? 4.432 -22.755 6.838 1.00 93.31 223 G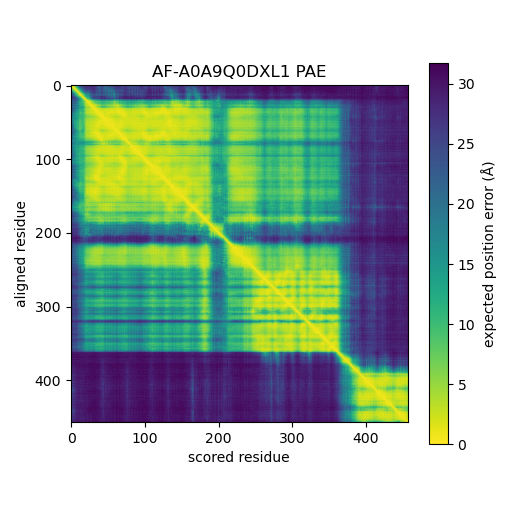LU A N 1
ATOM 1799 C CA . GLU A 1 223 ? 3.073 -22.610 7.389 1.00 93.31 223 GLU A CA 1
ATOM 1800 C C . GLU A 1 223 ? 2.119 -21.862 6.443 1.00 93.31 223 GLU A C 1
ATOM 1802 O O . GLU A 1 223 ? 0.949 -22.226 6.301 1.00 93.31 223 GLU A O 1
ATOM 1807 N N . ARG A 1 224 ? 2.611 -20.825 5.749 1.00 88.69 224 ARG A N 1
ATOM 1808 C CA . ARG A 1 224 ? 1.820 -20.042 4.784 1.00 88.69 224 ARG A CA 1
ATOM 1809 C C . ARG A 1 224 ? 1.529 -20.859 3.521 1.00 88.69 224 ARG A C 1
ATOM 1811 O O . ARG A 1 224 ? 0.403 -20.833 3.018 1.00 88.69 224 ARG A O 1
ATOM 1818 N N . LYS A 1 225 ? 2.507 -21.641 3.045 1.00 85.06 225 LYS A N 1
ATOM 1819 C CA . LYS A 1 225 ? 2.340 -22.611 1.947 1.00 85.06 225 LYS A CA 1
ATOM 1820 C C . LYS A 1 225 ? 1.331 -23.708 2.315 1.00 85.06 225 LYS A C 1
ATOM 1822 O O . LYS A 1 225 ? 0.533 -24.099 1.465 1.00 85.06 225 LYS A O 1
ATOM 1827 N N . GLU A 1 226 ? 1.314 -24.181 3.559 1.00 95.31 226 GLU A N 1
ATOM 1828 C CA . GLU A 1 226 ? 0.335 -25.160 4.046 1.00 95.31 226 GLU A CA 1
ATOM 1829 C C . GLU A 1 226 ? -1.061 -24.575 4.238 1.00 95.31 226 GLU A C 1
ATOM 1831 O O . GLU A 1 226 ? -2.035 -25.183 3.797 1.00 95.31 226 GLU A O 1
ATOM 1836 N N . LEU A 1 227 ? -1.183 -23.381 4.822 1.00 94.62 227 LEU A N 1
ATOM 1837 C CA . LEU A 1 227 ? -2.462 -22.685 4.962 1.00 94.62 227 LEU A CA 1
ATOM 1838 C C . LEU A 1 227 ? -3.144 -22.510 3.596 1.00 94.62 227 LEU A C 1
ATOM 1840 O O . LEU A 1 227 ? -4.323 -22.828 3.456 1.00 94.62 227 LEU A O 1
ATOM 1844 N N . ARG A 1 228 ? -2.379 -22.118 2.567 1.00 91.88 228 ARG A N 1
ATOM 1845 C CA . ARG A 1 228 ? -2.860 -22.022 1.180 1.00 91.88 228 ARG A CA 1
ATOM 1846 C C . ARG A 1 228 ? -3.389 -23.357 0.631 1.00 91.88 228 ARG A C 1
ATOM 1848 O O . ARG A 1 228 ? -4.390 -23.356 -0.083 1.00 91.88 228 ARG A O 1
ATOM 1855 N N . LYS A 1 229 ? -2.739 -24.484 0.957 1.00 93.25 229 LYS A N 1
ATOM 1856 C CA . LYS A 1 229 ? -3.212 -25.834 0.588 1.00 93.25 229 LYS A CA 1
ATOM 1857 C C . LYS A 1 229 ? -4.505 -26.186 1.332 1.00 93.25 229 LYS A C 1
ATOM 1859 O O . LYS A 1 229 ? -5.467 -26.594 0.692 1.00 93.25 229 LYS A O 1
ATOM 1864 N N . ARG A 1 230 ? -4.546 -25.989 2.659 1.00 97.75 230 ARG A N 1
ATOM 1865 C CA . ARG A 1 230 ? -5.714 -26.294 3.514 1.00 97.75 230 ARG A CA 1
ATOM 1866 C C . ARG A 1 230 ? -6.968 -25.517 3.098 1.00 97.75 230 ARG A C 1
ATOM 1868 O O . ARG A 1 230 ? -8.057 -26.071 3.146 1.00 97.75 230 ARG A O 1
ATOM 1875 N N . LEU A 1 231 ? -6.806 -24.267 2.661 1.00 96.50 231 LEU A N 1
ATOM 1876 C CA . LEU A 1 231 ? -7.894 -23.405 2.182 1.00 96.50 231 LEU A CA 1
ATOM 1877 C C . LEU A 1 231 ? -8.231 -23.584 0.685 1.00 96.50 231 LEU A C 1
ATOM 1879 O O . LEU A 1 231 ? -9.113 -22.896 0.179 1.00 96.50 231 LEU A O 1
ATOM 1883 N N . ASN A 1 232 ? -7.551 -24.490 -0.034 1.00 95.19 232 ASN A N 1
ATOM 1884 C CA . ASN A 1 232 ? -7.766 -24.769 -1.462 1.00 95.19 232 ASN A CA 1
ATOM 1885 C C . ASN A 1 232 ? -7.743 -23.505 -2.361 1.00 95.19 232 ASN A C 1
ATOM 1887 O O . ASN A 1 232 ? -8.553 -23.343 -3.280 1.00 95.19 232 ASN A O 1
ATOM 1891 N N . CYS A 1 233 ? -6.829 -22.570 -2.072 1.00 91.81 233 CYS A N 1
ATOM 1892 C CA . CYS A 1 233 ? -6.779 -21.276 -2.754 1.00 91.81 233 CYS A CA 1
ATOM 1893 C C . CYS A 1 233 ? -6.438 -21.414 -4.249 1.00 91.81 233 CYS A C 1
ATOM 1895 O O . CYS A 1 233 ? -5.547 -22.174 -4.635 1.00 91.81 233 CYS A O 1
ATOM 1897 N N . LYS A 1 234 ? -7.077 -20.589 -5.089 1.00 91.12 234 LYS A N 1
ATOM 1898 C CA . LYS A 1 234 ? -6.836 -20.534 -6.541 1.00 91.12 234 LYS A CA 1
ATOM 1899 C C . LYS A 1 234 ? -5.361 -20.204 -6.892 1.00 91.12 234 LYS A C 1
ATOM 1901 O O . LYS A 1 234 ? -4.631 -19.614 -6.086 1.00 91.12 234 LYS A O 1
ATOM 1906 N N . PRO A 1 235 ? -4.877 -20.581 -8.093 1.00 87.44 235 PRO A N 1
ATOM 1907 C CA . PRO A 1 235 ? -3.569 -20.150 -8.591 1.00 87.44 235 PRO A CA 1
ATOM 1908 C C . PRO A 1 235 ? -3.581 -18.663 -8.979 1.00 87.44 235 PRO A C 1
ATOM 1910 O O . PRO A 1 235 ? -4.615 -18.131 -9.376 1.00 87.44 235 PRO A O 1
ATOM 1913 N N . PHE A 1 236 ? -2.423 -17.997 -8.937 1.00 80.75 236 PHE A N 1
ATOM 1914 C CA . PHE A 1 236 ? -2.339 -16.567 -9.263 1.00 80.75 236 PHE A CA 1
ATOM 1915 C C . PHE A 1 236 ? -2.675 -16.250 -10.724 1.00 80.75 236 PHE A C 1
ATOM 1917 O O . PHE A 1 236 ? -3.262 -15.209 -10.990 1.00 80.75 236 PHE A O 1
ATOM 1924 N N . LYS A 1 237 ? -2.428 -17.170 -11.666 1.00 80.06 237 LYS A N 1
ATOM 1925 C CA . LYS A 1 237 ? -2.906 -16.989 -13.044 1.00 80.06 237 LYS A CA 1
ATOM 1926 C C . LYS A 1 237 ? -4.433 -16.839 -13.114 1.00 80.06 237 LYS A C 1
ATOM 1928 O O . LYS A 1 237 ? -4.910 -15.943 -13.795 1.00 80.06 237 LYS A O 1
ATOM 1933 N N . TRP A 1 238 ? -5.199 -17.620 -12.341 1.00 85.69 238 TRP A N 1
ATOM 1934 C CA . TRP A 1 238 ? -6.654 -17.428 -12.259 1.00 85.69 238 TRP A CA 1
ATOM 1935 C C . TRP A 1 238 ? -7.004 -16.029 -11.732 1.00 85.69 238 TRP A C 1
ATOM 1937 O O . TRP A 1 238 ? -7.911 -15.393 -12.260 1.00 85.69 238 TRP A O 1
ATOM 1947 N N . TYR A 1 239 ? -6.251 -15.524 -10.750 1.00 80.69 239 TYR A N 1
ATOM 1948 C CA . TYR A 1 239 ? -6.397 -14.151 -10.272 1.00 80.69 239 TYR A CA 1
ATOM 1949 C C . TYR A 1 239 ? -6.083 -13.114 -11.370 1.00 80.69 239 TYR A C 1
ATOM 1951 O O . TYR A 1 239 ? -6.883 -12.208 -11.570 1.00 80.69 239 TYR A O 1
ATOM 1959 N N . LEU A 1 240 ? -4.995 -13.237 -12.134 1.00 77.38 240 LEU A N 1
ATOM 1960 C CA . LEU A 1 240 ? -4.718 -12.299 -13.233 1.00 77.38 240 LEU A CA 1
ATOM 1961 C C . LEU A 1 240 ? -5.824 -12.345 -14.298 1.00 77.38 240 LEU A C 1
ATOM 1963 O O . LEU A 1 240 ? -6.325 -11.305 -14.713 1.00 77.38 240 LEU A O 1
ATOM 1967 N N . ASP A 1 241 ? -6.256 -13.546 -14.683 1.00 82.00 241 ASP A N 1
ATOM 1968 C CA . ASP A 1 241 ? -7.222 -13.746 -15.767 1.00 82.00 241 ASP A CA 1
ATOM 1969 C C . ASP A 1 241 ? -8.660 -13.319 -15.392 1.00 82.00 241 ASP A C 1
ATOM 1971 O O . ASP A 1 241 ? -9.408 -12.870 -16.257 1.00 82.00 241 ASP A O 1
ATOM 1975 N N . ASN A 1 242 ? -9.066 -13.460 -14.120 1.00 81.38 242 ASN A N 1
ATOM 1976 C CA . ASN A 1 242 ? -10.456 -13.245 -13.669 1.00 81.38 242 ASN A CA 1
ATOM 1977 C C . ASN A 1 242 ? -10.614 -12.014 -12.766 1.00 81.38 242 ASN A C 1
ATOM 1979 O O . ASN A 1 242 ? -11.689 -11.420 -12.711 1.00 81.38 242 ASN A O 1
ATOM 1983 N N . VAL A 1 243 ? -9.566 -11.648 -12.026 1.00 78.62 243 VAL A N 1
ATOM 1984 C CA . VAL A 1 243 ? -9.616 -10.626 -10.977 1.00 78.62 243 VAL A CA 1
ATOM 1985 C C . VAL A 1 243 ? -8.889 -9.358 -11.432 1.00 78.62 243 VAL A C 1
ATOM 1987 O O . VAL A 1 243 ? -9.535 -8.314 -11.510 1.00 78.62 243 VAL A O 1
ATOM 1990 N N . TYR A 1 244 ? -7.610 -9.409 -11.828 1.00 79.44 244 TYR A N 1
ATOM 1991 C CA . TYR A 1 244 ? -6.819 -8.224 -12.226 1.00 79.44 244 TYR A CA 1
ATOM 1992 C C . TYR A 1 244 ? -6.314 -8.255 -13.691 1.00 79.44 244 TYR A C 1
ATOM 1994 O O . TYR A 1 244 ? -5.112 -8.175 -13.938 1.00 79.44 244 TYR A O 1
ATOM 2002 N N . PRO A 1 245 ? -7.215 -8.297 -14.696 1.00 81.06 245 PRO A N 1
ATOM 2003 C CA . PRO A 1 245 ? -6.831 -8.465 -16.102 1.00 81.06 245 PRO A CA 1
ATOM 2004 C C . PRO A 1 245 ? -6.205 -7.221 -16.753 1.00 81.06 245 PRO A C 1
ATOM 2006 O O . PRO A 1 245 ? -5.726 -7.322 -17.883 1.00 81.06 245 PRO A O 1
ATOM 2009 N N . LEU A 1 246 ? -6.207 -6.060 -16.080 1.00 80.62 246 LEU A N 1
ATOM 2010 C CA . LEU A 1 246 ? -5.572 -4.824 -16.565 1.00 80.62 246 LEU A CA 1
ATOM 2011 C C . LEU A 1 246 ? -4.051 -4.805 -16.368 1.00 80.62 246 LEU A C 1
ATOM 2013 O O . LEU A 1 246 ? -3.373 -4.074 -17.088 1.00 80.62 246 LEU A O 1
ATOM 2017 N N . LEU A 1 247 ? -3.521 -5.596 -15.431 1.00 80.50 247 LEU A N 1
ATOM 2018 C CA . LEU A 1 247 ? -2.082 -5.772 -15.258 1.00 80.50 247 LEU A CA 1
ATOM 2019 C C . LEU A 1 247 ? -1.520 -6.511 -16.484 1.00 80.50 247 LEU A C 1
ATOM 2021 O O . LEU A 1 247 ? -2.086 -7.520 -16.921 1.00 80.50 247 LEU A O 1
ATOM 2025 N N . ASP A 1 248 ? -0.441 -5.995 -17.068 1.00 79.19 248 ASP A N 1
ATOM 2026 C CA . ASP A 1 248 ? 0.265 -6.647 -18.171 1.00 79.19 248 ASP A CA 1
ATOM 2027 C C . ASP A 1 248 ? 1.175 -7.749 -17.624 1.00 79.19 248 ASP A C 1
ATOM 2029 O O . ASP A 1 248 ? 2.040 -7.433 -16.809 1.00 79.19 248 ASP A O 1
ATOM 2033 N N . PRO A 1 249 ? 1.008 -9.030 -18.000 1.00 76.69 249 PRO A N 1
ATOM 2034 C CA . PRO A 1 249 ? 1.949 -10.066 -17.607 1.00 76.69 249 PRO A CA 1
ATOM 2035 C C . PRO A 1 249 ? 3.282 -9.885 -18.348 1.00 76.69 249 PRO A C 1
ATOM 2037 O O . PRO A 1 249 ? 3.347 -9.832 -19.577 1.00 76.69 249 PRO A O 1
ATOM 2040 N N . TRP A 1 250 ? 4.363 -9.834 -17.575 1.00 75.00 250 TRP A N 1
ATOM 2041 C CA . TRP A 1 250 ? 5.738 -9.894 -18.074 1.00 75.00 250 TRP A CA 1
ATOM 2042 C C . TRP A 1 250 ? 6.300 -11.313 -17.903 1.00 75.00 250 TRP A C 1
ATOM 2044 O O . TRP A 1 250 ? 7.403 -11.513 -17.403 1.00 75.00 250 TRP A O 1
ATOM 2054 N N . ASP A 1 251 ? 5.505 -12.316 -18.283 1.00 73.75 251 ASP A N 1
ATOM 2055 C CA . ASP A 1 251 ? 5.823 -13.740 -18.137 1.00 73.75 251 ASP A CA 1
ATOM 2056 C C . ASP A 1 251 ? 6.841 -14.259 -19.168 1.00 73.75 251 ASP A C 1
ATOM 2058 O O . ASP A 1 251 ? 7.388 -15.342 -18.978 1.00 73.75 251 ASP A O 1
ATOM 2062 N N . ASN A 1 252 ? 7.156 -13.467 -20.199 1.00 78.56 252 ASN A N 1
ATOM 2063 C CA . ASN A 1 252 ? 8.132 -13.785 -21.244 1.00 78.56 252 ASN A CA 1
ATOM 2064 C C . ASN A 1 252 ? 9.419 -12.928 -21.199 1.00 78.56 252 ASN A C 1
ATOM 2066 O O . ASN A 1 252 ? 9.991 -12.618 -22.246 1.00 78.56 252 ASN A O 1
ATOM 2070 N N . ILE A 1 253 ? 9.884 -12.505 -20.015 1.00 80.12 253 ILE A N 1
ATOM 2071 C CA . ILE A 1 253 ? 11.207 -11.867 -19.852 1.00 80.12 253 ILE A CA 1
ATOM 2072 C C . ILE A 1 253 ? 12.318 -12.930 -19.917 1.00 80.12 253 ILE A C 1
ATOM 2074 O O . ILE A 1 253 ? 12.357 -13.835 -19.088 1.00 80.12 253 ILE A O 1
ATOM 2078 N N . LEU A 1 254 ? 13.279 -12.762 -20.833 1.00 79.00 254 LEU A N 1
ATOM 2079 C CA . LEU A 1 254 ? 14.531 -13.536 -20.860 1.00 79.00 254 LEU A CA 1
ATOM 2080 C C . LEU A 1 254 ? 15.616 -12.946 -19.953 1.00 79.00 254 LEU A C 1
ATOM 2082 O O . LEU A 1 254 ? 16.416 -13.685 -19.382 1.00 79.00 254 LEU A O 1
ATOM 2086 N N . ALA A 1 255 ? 15.689 -11.616 -19.864 1.00 76.88 255 ALA A N 1
ATOM 2087 C CA . ALA A 1 255 ? 16.696 -10.916 -19.073 1.00 76.88 255 ALA A CA 1
ATOM 2088 C C . ALA A 1 255 ? 16.178 -9.561 -18.578 1.00 76.88 255 ALA A C 1
ATOM 2090 O O . ALA A 1 255 ? 15.458 -8.860 -19.291 1.00 76.88 255 ALA A O 1
ATOM 2091 N N . TYR A 1 256 ? 16.595 -9.177 -17.373 1.00 82.19 256 TYR A N 1
ATOM 2092 C CA . TYR A 1 256 ? 16.353 -7.860 -16.790 1.00 82.19 256 TYR A CA 1
ATOM 2093 C C . TYR A 1 256 ? 17.602 -7.371 -16.041 1.00 82.19 256 TYR A C 1
ATOM 2095 O O . TYR A 1 256 ? 18.461 -8.170 -15.666 1.00 82.19 256 TYR A O 1
ATOM 2103 N N . GLY A 1 257 ? 17.715 -6.059 -15.832 1.00 80.06 257 GLY A N 1
ATOM 2104 C CA . GLY A 1 257 ? 18.861 -5.428 -15.165 1.00 80.06 257 GLY A CA 1
ATOM 2105 C C . GLY A 1 257 ? 19.351 -4.210 -15.942 1.00 80.06 257 GLY A C 1
ATOM 2106 O O . GLY A 1 257 ? 18.548 -3.550 -16.593 1.00 80.06 257 GLY A O 1
ATOM 2107 N N . GLY A 1 258 ? 20.650 -3.905 -15.898 1.00 85.81 258 GLY A N 1
ATOM 2108 C CA . GLY A 1 258 ? 21.248 -2.845 -16.722 1.00 85.81 258 GLY A CA 1
ATOM 2109 C C . GLY A 1 258 ? 22.046 -3.398 -17.901 1.00 85.81 258 GLY A C 1
ATOM 2110 O O . GLY A 1 258 ? 22.952 -4.213 -17.712 1.00 85.81 258 GLY A O 1
ATOM 2111 N N . LEU A 1 259 ? 21.746 -2.928 -19.113 1.00 87.56 259 LEU A N 1
ATOM 2112 C CA . LEU A 1 259 ? 22.471 -3.302 -20.328 1.00 87.56 259 LEU A CA 1
ATOM 2113 C C . LEU A 1 259 ? 23.805 -2.541 -20.413 1.00 87.56 259 LEU A C 1
ATOM 2115 O O . LEU A 1 259 ? 23.854 -1.379 -20.816 1.00 87.56 259 LEU A O 1
ATOM 2119 N N . LYS A 1 260 ? 24.895 -3.209 -20.024 1.00 88.00 260 LYS A N 1
ATOM 2120 C CA . LYS A 1 260 ? 26.259 -2.665 -20.031 1.00 88.00 260 LYS A CA 1
ATOM 2121 C C . LYS A 1 260 ? 27.011 -3.003 -21.321 1.00 88.00 260 LYS A C 1
ATOM 2123 O O . LYS A 1 260 ? 27.155 -4.174 -21.665 1.00 88.00 260 LYS A O 1
ATOM 2128 N N . ASN A 1 261 ? 27.594 -1.995 -21.969 1.00 86.38 261 ASN A N 1
ATOM 2129 C CA . ASN A 1 261 ? 28.608 -2.193 -23.003 1.00 86.38 261 ASN A CA 1
ATOM 2130 C C . ASN A 1 261 ? 29.980 -2.473 -22.356 1.00 86.38 261 ASN A C 1
ATOM 2132 O O . ASN A 1 261 ? 30.401 -1.773 -21.429 1.00 86.38 261 ASN A O 1
ATOM 2136 N N . LEU A 1 262 ? 30.668 -3.513 -22.834 1.00 84.00 262 LEU A N 1
ATOM 2137 C CA . LEU A 1 262 ? 31.902 -4.009 -22.218 1.00 84.00 262 LEU A CA 1
ATOM 2138 C C . LEU A 1 262 ? 33.120 -3.124 -22.524 1.00 84.00 262 LEU A C 1
ATOM 2140 O O . LEU A 1 262 ? 33.904 -2.860 -21.614 1.00 84.00 262 LEU A O 1
ATOM 2144 N N . ASP A 1 263 ? 33.243 -2.618 -23.753 1.00 83.88 263 ASP A N 1
ATOM 2145 C CA . ASP A 1 263 ? 34.410 -1.849 -24.213 1.00 83.88 263 ASP A CA 1
ATOM 2146 C C . ASP A 1 263 ? 34.402 -0.395 -23.718 1.00 83.88 263 ASP A C 1
ATOM 2148 O O . ASP A 1 263 ? 35.437 0.162 -23.355 1.00 83.88 263 ASP A O 1
ATOM 2152 N N . ALA A 1 264 ? 33.221 0.229 -23.680 1.00 82.44 264 ALA A N 1
ATOM 2153 C CA . ALA A 1 264 ? 33.027 1.597 -23.204 1.00 82.44 264 ALA A CA 1
ATOM 2154 C C . ALA A 1 264 ? 32.848 1.691 -21.678 1.00 82.44 264 ALA A C 1
ATOM 2156 O O . ALA A 1 264 ? 32.910 2.787 -21.125 1.00 82.44 264 ALA A O 1
ATOM 2157 N N . ASN A 1 265 ? 32.590 0.566 -20.995 1.00 83.62 265 ASN A N 1
ATOM 2158 C CA . ASN A 1 265 ? 32.275 0.499 -19.561 1.00 83.62 265 ASN A CA 1
ATOM 2159 C C . ASN A 1 265 ? 31.074 1.387 -19.133 1.00 83.62 265 ASN A C 1
ATOM 2161 O O . ASN A 1 265 ? 30.969 1.786 -17.973 1.00 83.62 265 ASN A O 1
ATOM 2165 N N . MET A 1 266 ? 30.154 1.672 -20.061 1.00 86.81 266 MET A N 1
ATOM 2166 C CA . MET A 1 266 ? 28.929 2.455 -19.842 1.00 86.81 266 MET A CA 1
ATOM 2167 C C . MET A 1 266 ? 27.676 1.585 -19.982 1.00 86.81 266 MET A C 1
ATOM 2169 O O . MET A 1 266 ? 27.701 0.544 -20.643 1.00 86.81 266 MET A O 1
ATOM 2173 N N . CYS A 1 267 ? 26.579 2.028 -19.376 1.00 87.44 267 CYS A N 1
ATOM 2174 C CA . CYS A 1 267 ? 25.269 1.397 -19.466 1.00 87.44 267 CYS A CA 1
ATOM 2175 C C . CYS A 1 267 ? 24.347 2.187 -20.397 1.00 87.44 267 CYS A C 1
ATOM 2177 O O . CYS A 1 267 ? 24.482 3.404 -20.535 1.00 87.44 267 CYS A O 1
ATOM 2179 N N . VAL A 1 268 ? 23.411 1.482 -21.032 1.00 90.31 268 VAL A N 1
ATOM 2180 C CA . VAL A 1 268 ? 22.283 2.102 -21.733 1.00 90.31 268 VAL A CA 1
ATOM 2181 C C . VAL A 1 268 ? 21.331 2.695 -20.697 1.00 90.31 268 VAL A C 1
ATOM 2183 O O . VAL A 1 268 ? 21.001 2.053 -19.700 1.00 90.31 268 VAL A O 1
ATOM 2186 N N . ASP A 1 269 ? 20.904 3.925 -20.945 1.00 91.00 269 ASP A N 1
ATOM 2187 C CA . ASP A 1 269 ? 20.086 4.735 -20.055 1.00 91.00 269 ASP A CA 1
ATOM 2188 C C . ASP A 1 269 ? 18.936 5.361 -20.860 1.00 91.00 269 ASP A C 1
ATOM 2190 O O . ASP A 1 269 ? 19.099 5.742 -22.023 1.00 91.00 269 ASP A O 1
ATOM 2194 N N . GLN A 1 270 ? 17.754 5.448 -20.252 1.00 89.00 270 GLN A N 1
ATOM 2195 C CA . GLN A 1 270 ? 16.554 6.029 -20.854 1.00 89.00 270 GLN A CA 1
ATOM 2196 C C . GLN A 1 270 ? 16.764 7.477 -21.339 1.00 89.00 270 GLN A C 1
ATOM 2198 O O . GLN A 1 270 ? 16.095 7.906 -22.280 1.00 89.00 270 GLN A O 1
ATOM 2203 N N . GLY A 1 271 ? 17.663 8.228 -20.698 1.00 84.88 271 GLY A N 1
ATOM 2204 C CA . GLY A 1 271 ? 17.880 9.641 -20.976 1.00 84.88 271 GLY A CA 1
ATOM 2205 C C . GLY A 1 271 ? 16.776 10.561 -20.427 1.00 84.88 271 GLY A C 1
ATOM 2206 O O . GLY A 1 271 ? 15.831 10.103 -19.765 1.00 84.88 271 GLY A O 1
ATOM 2207 N N . PRO A 1 272 ? 16.908 11.881 -20.669 1.00 79.00 272 PRO A N 1
ATOM 2208 C CA . PRO A 1 272 ? 15.995 12.895 -20.151 1.00 79.00 272 PRO A CA 1
ATOM 2209 C C . PRO A 1 272 ? 14.585 12.773 -20.742 1.00 79.00 272 PRO A C 1
ATOM 2211 O O . PRO A 1 272 ? 14.386 12.310 -21.865 1.00 79.00 272 PRO A O 1
ATOM 2214 N N . VAL A 1 273 ? 13.594 13.238 -19.979 1.00 71.69 273 VAL A N 1
ATOM 2215 C CA . VAL A 1 273 ? 12.186 13.316 -20.388 1.00 71.69 273 VAL A CA 1
ATOM 2216 C C . VAL A 1 273 ? 11.730 14.774 -20.241 1.00 71.69 273 VAL A C 1
ATOM 2218 O O . VAL A 1 273 ? 11.919 15.328 -19.159 1.00 71.69 273 VAL A O 1
ATOM 2221 N N . PRO A 1 274 ? 11.130 15.405 -21.271 1.00 68.69 274 PRO A N 1
ATOM 2222 C CA . PRO A 1 274 ? 10.778 14.850 -22.582 1.00 68.69 274 PRO A CA 1
ATOM 2223 C C . PRO A 1 274 ? 12.000 14.555 -23.471 1.00 68.69 274 PRO A C 1
ATOM 2225 O O . PRO A 1 274 ? 12.899 15.378 -23.610 1.00 68.69 274 PRO A O 1
ATOM 2228 N N . GLY A 1 275 ? 12.005 13.376 -24.097 1.00 75.19 275 GLY A N 1
ATOM 2229 C CA . GLY A 1 275 ? 13.100 12.898 -24.942 1.00 75.19 275 GLY A CA 1
ATOM 2230 C C . GLY A 1 275 ? 12.890 11.444 -25.374 1.00 75.19 275 GLY A C 1
ATOM 2231 O O . GLY A 1 275 ? 12.444 10.617 -24.575 1.00 75.19 275 GLY A O 1
ATOM 2232 N N . ASN A 1 276 ? 13.198 11.144 -26.641 1.00 83.19 276 ASN A N 1
ATOM 2233 C CA . ASN A 1 276 ? 12.994 9.834 -27.284 1.00 83.19 276 ASN A CA 1
ATOM 2234 C C . ASN A 1 276 ? 14.304 9.223 -27.823 1.00 83.19 276 ASN A C 1
ATOM 2236 O O . ASN A 1 276 ? 14.260 8.355 -28.689 1.00 83.19 276 ASN A O 1
ATOM 2240 N N . THR A 1 277 ? 15.468 9.653 -27.336 1.00 86.00 277 THR A N 1
ATOM 2241 C CA . THR A 1 277 ? 16.770 9.077 -27.711 1.00 86.00 277 THR A CA 1
ATOM 2242 C C . THR A 1 277 ? 17.438 8.533 -26.448 1.00 86.00 277 THR A C 1
ATOM 2244 O O . THR A 1 277 ? 17.707 9.328 -25.545 1.00 86.00 277 THR A O 1
ATOM 2247 N N . PRO A 1 278 ? 17.690 7.214 -26.347 1.00 89.19 278 PRO A N 1
ATOM 2248 C CA . PRO A 1 278 ? 18.407 6.646 -25.215 1.00 89.19 278 PRO A CA 1
ATOM 2249 C C . PRO A 1 278 ? 19.877 7.073 -25.271 1.00 89.19 278 PRO A C 1
ATOM 2251 O O . PRO A 1 278 ? 20.439 7.282 -26.349 1.00 89.19 278 PRO A O 1
ATOM 2254 N N . ILE A 1 279 ? 20.507 7.192 -24.107 1.00 88.19 279 ILE A N 1
ATOM 2255 C CA . ILE A 1 279 ? 21.896 7.644 -23.977 1.00 88.19 279 ILE A CA 1
ATOM 2256 C C . ILE A 1 279 ? 22.783 6.524 -23.426 1.00 88.19 279 ILE A C 1
ATOM 2258 O O . ILE A 1 279 ? 22.300 5.523 -22.896 1.00 88.19 279 ILE A O 1
ATOM 2262 N N . ALA A 1 280 ? 24.098 6.697 -23.541 1.00 87.62 280 ALA A N 1
ATOM 2263 C CA . ALA A 1 280 ? 25.065 5.904 -22.793 1.00 87.62 280 ALA A CA 1
ATOM 2264 C C . ALA A 1 280 ? 25.561 6.723 -21.595 1.00 87.62 280 ALA A C 1
ATOM 2266 O O . ALA A 1 280 ? 25.979 7.869 -21.764 1.00 87.62 280 ALA A O 1
ATOM 2267 N N . TYR A 1 281 ? 25.510 6.144 -20.397 1.00 85.94 281 TYR A N 1
ATOM 2268 C CA . TYR A 1 281 ? 25.822 6.833 -19.143 1.00 85.94 281 TYR A CA 1
ATOM 2269 C C . TYR A 1 281 ? 26.609 5.910 -18.188 1.00 85.94 281 TYR A C 1
ATOM 2271 O O . TYR A 1 281 ? 26.534 4.683 -18.321 1.00 85.94 281 TYR A O 1
ATOM 2279 N N . PRO A 1 282 ? 27.391 6.439 -17.225 1.00 86.31 282 PRO A N 1
ATOM 2280 C CA . PRO A 1 282 ? 27.977 5.635 -16.153 1.00 86.31 282 PRO A CA 1
ATOM 2281 C C . PRO A 1 282 ? 26.965 4.700 -15.470 1.00 86.31 282 PRO A C 1
ATOM 2283 O O . PRO A 1 282 ? 25.863 5.110 -15.110 1.00 86.31 282 PRO A O 1
ATOM 2286 N N . CYS A 1 283 ? 27.343 3.432 -15.296 1.00 82.44 283 CYS A N 1
ATOM 2287 C CA . CYS A 1 283 ? 26.460 2.402 -14.751 1.00 82.44 283 CYS A CA 1
ATOM 2288 C C . CYS A 1 283 ? 26.151 2.614 -13.259 1.00 82.44 283 CYS A C 1
ATOM 2290 O O . CYS A 1 283 ? 27.043 2.478 -12.420 1.00 82.44 283 CYS A O 1
ATOM 2292 N N . PHE A 1 284 ? 24.879 2.846 -12.935 1.00 82.81 284 PHE A N 1
ATOM 2293 C CA . PHE A 1 284 ? 24.339 2.869 -11.571 1.00 82.81 284 PHE A CA 1
ATOM 2294 C C . PHE A 1 284 ? 23.151 1.909 -11.354 1.00 82.81 284 PHE A C 1
ATOM 2296 O O . PHE A 1 284 ? 22.732 1.724 -10.216 1.00 82.81 284 PHE A O 1
ATOM 2303 N N . TYR A 1 285 ? 22.650 1.248 -12.409 1.00 75.50 285 TYR A N 1
ATOM 2304 C CA . TYR A 1 285 ? 21.698 0.121 -12.332 1.00 75.50 285 TYR A CA 1
ATOM 2305 C C . TYR A 1 285 ? 20.376 0.416 -11.589 1.00 75.50 285 TYR A C 1
ATOM 2307 O O . TYR A 1 285 ? 19.821 -0.456 -10.921 1.00 75.50 285 TYR A O 1
ATOM 2315 N N . TYR A 1 286 ? 19.859 1.639 -11.712 1.00 74.25 286 TYR A N 1
ATOM 2316 C CA . TYR A 1 286 ? 18.610 2.081 -11.085 1.00 74.25 286 TYR A CA 1
ATOM 2317 C C . TYR A 1 286 ? 17.722 2.817 -12.096 1.00 74.25 286 TYR A C 1
ATOM 2319 O O . TYR A 1 286 ? 18.228 3.311 -13.103 1.00 74.25 286 TYR A O 1
ATOM 2327 N N . GLY A 1 287 ? 16.418 2.925 -11.823 1.00 80.75 287 GLY A N 1
ATOM 2328 C CA . GLY A 1 287 ? 15.462 3.790 -12.532 1.00 80.75 287 GLY A CA 1
ATOM 2329 C C . GLY A 1 287 ? 15.592 3.799 -14.069 1.00 80.75 287 GLY A C 1
ATOM 2330 O O . GLY A 1 287 ? 15.144 2.853 -14.719 1.00 80.75 287 GLY A O 1
ATOM 2331 N N . PRO A 1 288 ? 16.171 4.855 -14.678 1.00 85.75 288 PRO A N 1
ATOM 2332 C CA . PRO A 1 288 ? 16.311 4.971 -16.134 1.00 85.75 288 PRO A CA 1
ATOM 2333 C C . PRO A 1 288 ? 17.262 3.938 -16.772 1.00 85.75 288 PRO A C 1
ATOM 2335 O O . PRO A 1 288 ? 17.198 3.744 -17.982 1.00 85.75 288 PRO A O 1
ATOM 2338 N N . GLN A 1 289 ? 18.109 3.254 -15.994 1.00 85.50 289 GLN A N 1
ATOM 2339 C CA . GLN A 1 289 ? 19.001 2.186 -16.476 1.00 85.50 289 GLN A CA 1
ATOM 2340 C C . GLN A 1 289 ? 18.413 0.781 -16.331 1.00 85.50 289 GLN A C 1
ATOM 2342 O O . GLN A 1 289 ? 19.089 -0.200 -16.646 1.00 85.50 289 GLN A O 1
ATOM 2347 N N . TYR A 1 290 ? 17.171 0.651 -15.857 1.00 86.06 290 TYR A N 1
ATOM 2348 C CA . TYR A 1 290 ? 16.473 -0.623 -15.947 1.00 86.06 290 TYR A CA 1
ATOM 2349 C C . TYR A 1 290 ? 16.181 -0.957 -17.408 1.00 86.06 290 TYR A C 1
ATOM 2351 O O . TYR A 1 290 ? 15.723 -0.124 -18.187 1.00 86.06 290 TYR A O 1
ATOM 2359 N N . THR A 1 291 ? 16.471 -2.196 -17.775 1.00 87.81 291 THR A N 1
ATOM 2360 C CA . THR A 1 291 ? 16.250 -2.754 -19.101 1.00 87.81 291 THR A CA 1
ATOM 2361 C C . THR A 1 291 ? 15.608 -4.125 -18.968 1.00 87.81 291 THR A C 1
ATOM 2363 O O . THR A 1 291 ? 15.908 -4.867 -18.029 1.00 87.81 291 THR A O 1
ATOM 2366 N N . TYR A 1 292 ? 14.710 -4.447 -19.897 1.00 87.56 292 TYR A N 1
ATOM 2367 C CA . TYR A 1 292 ? 13.942 -5.691 -19.900 1.00 87.56 292 TYR A CA 1
ATOM 2368 C C . TYR A 1 292 ? 13.900 -6.229 -21.329 1.00 87.56 292 TYR A C 1
ATOM 2370 O O . TYR A 1 292 ? 13.463 -5.523 -22.237 1.00 87.56 292 TYR A O 1
ATOM 2378 N N . PHE A 1 293 ? 14.359 -7.461 -21.535 1.00 85.69 293 PHE A N 1
ATOM 2379 C CA . PHE A 1 293 ? 14.413 -8.112 -22.843 1.00 85.69 293 PHE A CA 1
ATOM 2380 C C . PHE A 1 293 ? 13.425 -9.281 -22.879 1.00 85.69 293 PHE A C 1
ATOM 2382 O O . PHE A 1 293 ? 13.548 -10.215 -22.079 1.00 85.69 293 PHE A O 1
ATOM 2389 N N . ARG A 1 294 ? 12.430 -9.222 -23.773 1.00 87.25 294 ARG A N 1
ATOM 2390 C CA . ARG A 1 294 ? 11.411 -10.279 -23.927 1.00 87.25 294 ARG A CA 1
ATOM 2391 C C . ARG A 1 294 ? 11.875 -11.382 -24.888 1.00 87.25 294 ARG A C 1
ATOM 2393 O O . ARG A 1 294 ? 12.686 -11.133 -25.775 1.00 87.25 294 ARG A O 1
ATOM 2400 N N . GLU A 1 295 ? 11.312 -12.585 -24.760 1.00 84.75 295 GLU A N 1
ATOM 2401 C CA . GLU A 1 295 ? 11.543 -13.740 -25.655 1.00 84.75 295 GLU A CA 1
ATOM 2402 C C . GLU A 1 295 ? 11.333 -13.419 -27.143 1.00 84.75 295 GLU A C 1
ATOM 2404 O O . GLU A 1 295 ? 12.035 -13.933 -28.014 1.00 84.75 295 GLU A O 1
ATOM 2409 N N . THR A 1 296 ? 10.383 -12.534 -27.435 1.00 88.38 296 THR A N 1
ATOM 2410 C CA . THR A 1 296 ? 10.058 -12.026 -28.773 1.00 88.38 296 THR A CA 1
ATOM 2411 C C . THR A 1 296 ? 11.131 -11.084 -29.346 1.00 88.38 296 THR A C 1
ATOM 2413 O O . THR A 1 296 ? 11.255 -10.955 -30.567 1.00 88.38 296 THR A O 1
ATOM 2416 N N . GLY A 1 297 ? 11.991 -10.510 -28.498 1.00 89.88 297 GLY A N 1
ATOM 2417 C CA . GLY A 1 297 ? 13.163 -9.718 -28.878 1.00 89.88 297 GLY A CA 1
ATOM 2418 C C . GLY A 1 297 ? 13.016 -8.202 -28.733 1.00 89.88 297 GLY A C 1
ATOM 2419 O O . GLY A 1 297 ? 13.894 -7.475 -29.195 1.00 89.88 297 GLY A O 1
ATOM 2420 N N . GLU A 1 298 ? 11.939 -7.697 -28.132 1.00 92.88 298 GLU A N 1
ATOM 2421 C CA . GLU A 1 298 ? 11.835 -6.288 -27.744 1.00 92.88 298 GLU A CA 1
ATOM 2422 C C . GLU A 1 298 ? 12.728 -5.994 -26.529 1.00 92.88 298 GLU A C 1
ATOM 2424 O O . GLU A 1 298 ? 12.738 -6.749 -25.551 1.00 92.88 298 GLU A O 1
ATOM 2429 N N . LEU A 1 299 ? 13.430 -4.857 -26.566 1.00 92.06 299 LEU A N 1
ATOM 2430 C CA . LEU A 1 299 ? 14.161 -4.305 -25.424 1.00 92.06 299 LEU A CA 1
ATOM 2431 C C . LEU A 1 299 ? 13.457 -3.052 -24.909 1.00 92.06 299 LEU A C 1
ATOM 2433 O O . LEU A 1 299 ? 13.394 -2.049 -25.615 1.00 92.06 299 LEU A O 1
ATOM 2437 N N . TYR A 1 300 ? 12.992 -3.085 -23.668 1.00 91.69 300 TYR A N 1
ATOM 2438 C CA . TYR A 1 300 ? 12.444 -1.930 -22.959 1.00 91.69 300 TYR A CA 1
ATOM 2439 C C . TYR A 1 300 ? 13.543 -1.252 -22.136 1.00 91.69 300 TYR A C 1
ATOM 2441 O O . TYR A 1 300 ? 14.437 -1.938 -21.637 1.00 91.69 300 TYR A O 1
ATOM 2449 N N . ILE A 1 301 ? 13.488 0.078 -22.005 1.00 89.31 301 ILE A N 1
ATOM 2450 C CA . ILE A 1 301 ? 14.487 0.894 -21.291 1.00 89.31 301 ILE A CA 1
ATOM 2451 C C . ILE A 1 301 ? 13.762 1.911 -20.397 1.00 89.31 301 ILE A C 1
ATOM 2453 O O . ILE A 1 301 ? 12.844 2.598 -20.852 1.00 89.31 301 ILE A O 1
ATOM 2457 N N . GLY A 1 302 ? 14.198 2.024 -19.143 1.00 84.75 302 GLY A N 1
ATOM 2458 C CA . GLY A 1 302 ? 13.555 2.802 -18.089 1.00 84.75 302 GLY A CA 1
ATOM 2459 C C . GLY A 1 302 ? 12.524 1.997 -17.290 1.00 84.75 302 GLY A C 1
ATOM 2460 O O . GLY A 1 302 ? 12.421 0.777 -17.413 1.00 84.75 302 GLY A O 1
ATOM 2461 N N . GLY A 1 303 ? 11.753 2.686 -16.444 1.00 77.25 303 GLY A N 1
ATOM 2462 C CA . GLY A 1 303 ? 10.724 2.054 -15.614 1.00 77.25 303 GLY A CA 1
ATOM 2463 C C . GLY A 1 303 ? 9.541 1.529 -16.434 1.00 77.25 303 GLY A C 1
ATOM 2464 O O . GLY A 1 303 ? 8.962 2.265 -17.237 1.00 77.25 303 GLY A O 1
ATOM 2465 N N . ILE A 1 304 ? 9.151 0.272 -16.203 1.00 76.06 304 ILE A N 1
ATOM 2466 C CA . ILE A 1 304 ? 7.988 -0.339 -16.858 1.00 76.06 304 ILE A CA 1
ATOM 2467 C C . ILE A 1 304 ? 6.670 0.117 -16.224 1.00 76.06 304 ILE A C 1
ATOM 2469 O O . ILE A 1 304 ? 6.428 -0.028 -15.026 1.00 76.06 304 ILE A O 1
ATOM 2473 N N . LYS A 1 305 ? 5.756 0.613 -17.056 1.00 78.38 305 LYS A N 1
ATOM 2474 C CA . LYS A 1 305 ? 4.355 0.807 -16.686 1.00 78.38 305 LYS A CA 1
ATOM 2475 C C . LYS A 1 305 ? 3.673 -0.557 -16.692 1.00 78.38 305 LYS A C 1
ATOM 2477 O O . LYS A 1 305 ? 3.637 -1.237 -17.716 1.00 78.38 305 LYS A O 1
ATOM 2482 N N . SER A 1 306 ? 3.108 -0.948 -15.556 1.00 72.44 306 SER A N 1
ATOM 2483 C CA . SER A 1 306 ? 2.658 -2.329 -15.327 1.00 72.44 306 SER A CA 1
ATOM 2484 C C . SER A 1 306 ? 1.286 -2.683 -15.933 1.00 72.44 306 SER A C 1
ATOM 2486 O O . SER A 1 306 ? 0.844 -3.819 -15.802 1.00 72.44 306 SER A O 1
ATOM 2488 N N . HIS A 1 307 ? 0.602 -1.749 -16.605 1.00 76.00 307 HIS A N 1
ATOM 2489 C CA . HIS A 1 307 ? -0.787 -1.910 -17.063 1.00 76.00 307 HIS A CA 1
ATOM 2490 C C . HIS A 1 307 ? -0.933 -1.941 -18.588 1.00 76.00 307 HIS A C 1
ATOM 2492 O O . HIS A 1 307 ? -0.319 -1.141 -19.284 1.00 76.00 307 HIS A O 1
ATOM 2498 N N . LYS A 1 308 ? -1.860 -2.754 -19.106 1.00 72.44 308 LYS A N 1
ATOM 2499 C CA . LYS A 1 308 ? -2.137 -2.910 -20.551 1.00 72.44 308 LYS A CA 1
ATOM 2500 C C . LYS A 1 308 ? -2.687 -1.660 -21.245 1.00 72.44 308 LYS A C 1
ATOM 2502 O O . LYS A 1 308 ? -2.593 -1.551 -22.461 1.00 72.44 308 LYS A O 1
ATOM 2507 N N . TYR A 1 309 ? -3.277 -0.727 -20.495 1.00 70.00 309 TYR A N 1
ATOM 2508 C CA . TYR A 1 309 ? -3.729 0.564 -21.030 1.00 70.00 309 TYR A CA 1
ATOM 2509 C C . TYR A 1 309 ? -2.590 1.599 -21.126 1.00 70.00 309 TYR A C 1
ATOM 2511 O O . TYR A 1 309 ? -2.779 2.674 -21.690 1.00 70.00 309 TYR A O 1
ATOM 2519 N N . ASN A 1 310 ? -1.418 1.298 -20.557 1.00 72.81 310 ASN A N 1
ATOM 2520 C CA . ASN A 1 310 ? -0.245 2.158 -20.555 1.00 72.81 310 ASN A CA 1
ATOM 2521 C C . ASN A 1 310 ? 0.775 1.669 -21.587 1.00 72.81 310 ASN A C 1
ATOM 2523 O O . ASN A 1 310 ? 1.278 0.552 -21.494 1.00 72.81 310 ASN A O 1
ATOM 2527 N N . ALA A 1 311 ? 1.174 2.540 -22.511 1.00 74.69 311 ALA A N 1
ATOM 2528 C CA . ALA A 1 311 ? 2.269 2.230 -23.416 1.00 74.69 311 ALA A CA 1
ATOM 2529 C C . ALA A 1 311 ? 3.637 2.304 -22.720 1.00 74.69 311 ALA A C 1
ATOM 2531 O O . ALA A 1 311 ? 3.985 3.312 -22.083 1.00 74.69 311 ALA A O 1
ATOM 2532 N N . ASN A 1 312 ? 4.413 1.236 -22.895 1.00 85.06 312 ASN A N 1
ATOM 2533 C CA . ASN A 1 312 ? 5.833 1.155 -22.572 1.00 85.06 312 ASN A CA 1
ATOM 2534 C C . ASN A 1 312 ? 6.682 1.562 -23.783 1.00 85.06 312 ASN A C 1
ATOM 2536 O O . ASN A 1 312 ? 6.233 1.452 -24.927 1.00 85.06 312 ASN A O 1
ATOM 2540 N N . ARG A 1 313 ? 7.910 2.029 -23.526 1.00 89.19 313 ARG A N 1
ATOM 2541 C CA . ARG A 1 313 ? 8.859 2.414 -24.577 1.00 89.19 313 ARG A CA 1
ATOM 2542 C C . ARG A 1 313 ? 9.932 1.348 -24.766 1.00 89.19 313 ARG A C 1
ATOM 2544 O O . ARG A 1 313 ? 10.464 0.835 -23.781 1.00 89.19 313 ARG A O 1
ATOM 2551 N N . CYS A 1 314 ? 10.266 1.055 -26.015 1.00 91.25 314 CYS A N 1
ATOM 2552 C CA . CYS A 1 314 ? 11.316 0.110 -26.386 1.00 91.25 314 CYS A CA 1
ATOM 2553 C C . CYS A 1 314 ? 12.326 0.730 -27.352 1.00 91.25 314 CYS A C 1
ATOM 2555 O O . CYS A 1 314 ? 12.065 1.753 -27.987 1.00 91.25 314 CYS A O 1
ATOM 2557 N N . LEU A 1 315 ? 13.501 0.106 -27.425 1.00 93.81 315 LEU A N 1
ATOM 2558 C CA . LEU A 1 315 ? 14.562 0.457 -28.353 1.00 93.81 315 LEU A CA 1
ATOM 2559 C C . LEU A 1 315 ? 14.124 0.146 -29.788 1.00 93.81 315 LEU A C 1
ATOM 2561 O O . LEU A 1 315 ? 13.722 -0.974 -30.107 1.00 93.81 315 LEU A O 1
ATOM 2565 N N . THR A 1 316 ? 14.238 1.144 -30.653 1.00 93.25 316 THR A N 1
ATOM 2566 C CA . THR A 1 316 ? 13.732 1.126 -32.023 1.00 93.25 316 THR A CA 1
ATOM 2567 C C . THR A 1 316 ? 14.790 1.609 -33.010 1.00 93.25 316 THR A C 1
ATOM 2569 O O . THR A 1 316 ? 15.555 2.525 -32.712 1.00 93.25 316 THR A O 1
ATOM 2572 N N . ASP A 1 317 ? 14.820 0.993 -34.187 1.00 91.56 317 ASP A N 1
ATOM 2573 C CA . ASP A 1 317 ? 15.620 1.406 -35.343 1.00 91.56 317 ASP A CA 1
ATOM 2574 C C . ASP A 1 317 ? 14.684 1.490 -36.556 1.00 91.56 317 ASP A C 1
ATOM 2576 O O . ASP A 1 317 ? 14.081 0.495 -36.967 1.00 91.56 317 ASP A O 1
ATOM 2580 N N . ASP A 1 318 ? 14.498 2.691 -37.093 1.00 87.75 318 ASP A N 1
ATOM 2581 C CA . ASP A 1 318 ? 13.665 2.956 -38.270 1.00 87.75 318 ASP A CA 1
ATOM 2582 C C . ASP A 1 318 ? 14.459 2.887 -39.588 1.00 87.75 318 ASP A C 1
ATOM 2584 O O . ASP A 1 318 ? 13.880 3.004 -40.670 1.00 87.75 318 ASP A O 1
ATOM 2588 N N . GLY A 1 319 ? 15.776 2.659 -39.518 1.00 81.94 319 GLY A N 1
ATOM 2589 C CA . GLY A 1 319 ? 16.673 2.682 -40.667 1.00 81.94 319 GLY A CA 1
ATOM 2590 C C . GLY A 1 319 ? 16.998 4.088 -41.187 1.00 81.94 319 GLY A C 1
ATOM 2591 O O . GLY A 1 319 ? 17.477 4.204 -42.319 1.00 81.94 319 GLY A O 1
ATOM 2592 N N . ALA A 1 320 ? 16.751 5.150 -40.411 1.00 76.94 320 ALA A N 1
ATOM 2593 C CA . ALA A 1 320 ? 17.035 6.524 -40.814 1.00 76.94 320 ALA A CA 1
ATOM 2594 C C . ALA A 1 320 ? 18.535 6.812 -41.044 1.00 76.94 320 ALA A C 1
ATOM 2596 O O . ALA A 1 320 ? 19.444 6.088 -40.624 1.00 76.94 320 ALA A O 1
ATOM 2597 N N . LYS A 1 321 ? 18.788 7.906 -41.779 1.00 62.47 321 LYS A N 1
ATOM 2598 C CA . LYS A 1 321 ? 20.122 8.313 -42.265 1.00 62.47 321 LYS A CA 1
ATOM 2599 C C . LYS A 1 321 ? 21.021 8.940 -41.199 1.00 62.47 321 LYS A C 1
ATOM 2601 O O . LYS A 1 321 ? 22.231 9.006 -41.404 1.00 62.47 321 LYS A O 1
ATOM 2606 N N . ASP A 1 322 ? 20.439 9.444 -40.119 1.00 72.25 322 ASP A N 1
ATOM 2607 C CA . ASP A 1 322 ? 21.141 9.986 -38.952 1.00 72.25 322 ASP A CA 1
ATOM 2608 C C . ASP A 1 322 ? 21.717 8.880 -38.055 1.00 72.25 322 ASP A C 1
ATOM 2610 O O . ASP A 1 322 ? 22.718 9.112 -37.380 1.00 72.25 322 ASP A O 1
ATOM 2614 N N . ASN A 1 323 ? 21.189 7.653 -38.163 1.00 78.94 323 ASN A N 1
ATOM 2615 C CA . ASN A 1 323 ? 21.682 6.437 -37.508 1.00 78.94 323 ASN A CA 1
ATOM 2616 C C . ASN A 1 323 ? 21.475 6.415 -35.984 1.00 78.94 323 ASN A C 1
ATOM 2618 O O . ASN A 1 323 ? 22.190 5.703 -35.278 1.00 78.94 323 ASN A O 1
ATOM 2622 N N . VAL A 1 324 ? 20.516 7.194 -35.481 1.00 83.31 324 VAL A N 1
ATOM 2623 C CA . VAL A 1 324 ? 20.230 7.329 -34.049 1.00 83.31 324 VAL A CA 1
ATOM 2624 C C . VAL A 1 324 ? 19.085 6.384 -33.660 1.00 83.31 324 VAL A C 1
ATOM 2626 O O . VAL A 1 324 ? 18.020 6.458 -34.267 1.00 83.31 324 VAL A O 1
ATOM 2629 N N . PRO A 1 325 ? 19.246 5.508 -32.650 1.00 89.38 325 PRO A N 1
ATOM 2630 C CA . PRO A 1 325 ? 18.145 4.678 -32.177 1.00 89.38 325 PRO A CA 1
ATOM 2631 C C . PRO A 1 325 ? 17.101 5.522 -31.433 1.00 89.38 325 PRO A C 1
ATOM 2633 O O . PRO A 1 325 ? 17.436 6.426 -30.666 1.00 89.38 325 PRO A O 1
ATOM 2636 N N . GLY A 1 326 ? 15.826 5.188 -31.613 1.00 89.25 326 GLY A N 1
ATOM 2637 C CA . GLY A 1 326 ? 14.717 5.804 -30.888 1.00 89.25 326 GLY A CA 1
ATOM 2638 C C . GLY A 1 326 ? 14.275 4.978 -29.679 1.00 89.25 326 GLY A C 1
ATOM 2639 O O . GLY A 1 326 ? 14.348 3.750 -29.698 1.00 89.25 326 GLY A O 1
ATOM 2640 N N . LEU A 1 327 ? 13.744 5.637 -28.654 1.00 90.69 327 LEU A N 1
ATOM 2641 C CA . LEU A 1 327 ? 13.038 5.036 -27.523 1.00 90.69 327 LEU A CA 1
ATOM 2642 C C . LEU A 1 327 ? 11.561 5.452 -27.600 1.00 90.69 327 LEU A C 1
ATOM 2644 O O . LEU A 1 327 ? 11.160 6.486 -27.062 1.00 90.69 327 LEU A O 1
ATOM 2648 N N . ASN A 1 328 ? 10.772 4.657 -28.324 1.00 89.81 328 ASN A N 1
ATOM 2649 C CA . ASN A 1 328 ? 9.418 4.997 -28.776 1.00 89.81 328 ASN A CA 1
ATOM 2650 C C . ASN A 1 328 ? 8.361 4.027 -28.221 1.00 89.81 328 ASN A C 1
ATOM 2652 O O . ASN A 1 328 ? 8.693 2.943 -27.744 1.00 89.81 328 ASN A O 1
ATOM 2656 N N . ASP A 1 329 ? 7.084 4.419 -28.292 1.00 90.12 329 ASP A N 1
ATOM 2657 C CA . ASP A 1 329 ? 5.927 3.568 -27.974 1.00 90.12 329 ASP A CA 1
ATOM 2658 C C . ASP A 1 329 ? 5.968 2.276 -28.807 1.00 90.12 329 ASP A C 1
ATOM 2660 O O . ASP A 1 329 ? 6.020 2.327 -30.038 1.00 90.12 329 ASP A O 1
ATOM 2664 N N . CYS A 1 330 ? 5.963 1.115 -28.149 1.00 87.31 330 CYS A N 1
ATOM 2665 C CA . CYS A 1 330 ? 6.109 -0.175 -28.830 1.00 87.31 330 CYS A CA 1
ATOM 2666 C C . CYS A 1 330 ? 4.907 -0.554 -29.700 1.00 87.31 330 CYS A C 1
ATOM 2668 O O . CYS A 1 330 ? 5.079 -1.184 -30.743 1.00 87.31 330 CYS A O 1
ATOM 2670 N N . ILE A 1 331 ? 3.696 -0.168 -29.293 1.00 86.50 331 ILE A N 1
ATOM 2671 C CA . ILE A 1 331 ? 2.458 -0.484 -30.010 1.00 86.50 331 ILE A CA 1
ATOM 2672 C C . ILE A 1 331 ? 2.386 0.387 -31.268 1.00 86.50 331 ILE A C 1
ATOM 2674 O O . ILE A 1 331 ? 2.132 -0.120 -32.363 1.00 86.50 331 ILE A O 1
ATOM 2678 N N . GLU A 1 332 ? 2.683 1.680 -31.134 1.00 88.12 332 GLU A N 1
ATOM 2679 C CA . GLU A 1 332 ? 2.752 2.613 -32.260 1.00 88.12 332 GLU A CA 1
ATOM 2680 C C . GLU A 1 332 ? 3.899 2.257 -33.223 1.00 88.12 332 GLU A C 1
ATOM 2682 O O . GLU A 1 332 ? 3.716 2.255 -34.441 1.00 88.12 332 GLU A O 1
ATOM 2687 N N . SER A 1 333 ? 5.073 1.891 -32.697 1.00 89.25 333 SER A N 1
ATOM 2688 C CA . SER A 1 333 ? 6.240 1.503 -33.502 1.00 89.25 333 SER A CA 1
ATOM 2689 C C . SER A 1 333 ? 5.998 0.218 -34.295 1.00 89.25 333 SER A C 1
ATOM 2691 O O . SER A 1 333 ? 6.354 0.157 -35.474 1.00 89.25 333 SER A O 1
ATOM 2693 N N . LEU A 1 334 ? 5.323 -0.774 -33.701 1.00 87.25 334 LEU A N 1
ATOM 2694 C CA . LEU A 1 334 ? 4.906 -1.994 -34.398 1.00 87.25 334 LEU A CA 1
ATOM 2695 C C . LEU A 1 334 ? 3.905 -1.687 -35.525 1.00 87.25 334 LEU A C 1
ATOM 2697 O O . LEU A 1 334 ? 4.068 -2.180 -36.642 1.00 87.25 334 LEU A O 1
ATOM 2701 N N . GLN A 1 335 ? 2.912 -0.823 -35.276 1.00 88.69 335 GLN A N 1
ATOM 2702 C CA . GLN A 1 335 ? 1.962 -0.373 -36.307 1.00 88.69 335 GLN A CA 1
ATOM 2703 C C . GLN A 1 335 ? 2.663 0.373 -37.455 1.00 88.69 335 GLN A C 1
ATOM 2705 O O . GLN A 1 335 ? 2.349 0.145 -38.625 1.00 88.69 335 GLN A O 1
ATOM 2710 N N . LYS A 1 336 ? 3.653 1.217 -37.133 1.00 89.44 336 LYS A N 1
ATOM 2711 C CA . LYS A 1 336 ? 4.497 1.942 -38.098 1.00 89.44 336 LYS A CA 1
ATOM 2712 C C . LYS A 1 336 ? 5.552 1.069 -38.793 1.00 89.44 336 LYS A C 1
ATOM 2714 O O . LYS A 1 336 ? 6.207 1.557 -39.710 1.00 89.44 336 LYS A O 1
ATOM 2719 N N . ARG A 1 337 ? 5.699 -0.209 -38.409 1.00 87.56 337 ARG A N 1
ATOM 2720 C CA . ARG A 1 337 ? 6.732 -1.147 -38.900 1.00 87.56 337 ARG A CA 1
ATOM 2721 C C . ARG A 1 337 ? 8.166 -0.648 -38.684 1.00 87.56 337 ARG A C 1
ATOM 2723 O O . ARG A 1 337 ? 9.039 -0.868 -39.521 1.00 87.56 337 ARG A O 1
ATOM 2730 N N . ILE A 1 338 ? 8.400 0.030 -37.567 1.00 89.50 338 ILE A N 1
ATOM 2731 C CA . ILE A 1 338 ? 9.741 0.390 -37.102 1.00 89.50 338 ILE A CA 1
ATOM 2732 C C . ILE A 1 338 ? 10.396 -0.872 -36.513 1.00 89.50 338 ILE A C 1
ATOM 2734 O O . ILE A 1 338 ? 9.714 -1.703 -35.910 1.00 89.50 338 ILE A O 1
ATOM 2738 N N . GLY A 1 339 ? 11.709 -1.041 -36.683 1.00 90.38 339 GLY A N 1
ATOM 2739 C CA . GLY A 1 339 ? 12.441 -2.214 -36.212 1.00 90.38 339 GLY A CA 1
ATOM 2740 C C . GLY A 1 339 ? 12.578 -2.235 -34.690 1.00 90.38 339 GLY A C 1
ATOM 2741 O O . GLY A 1 339 ? 13.570 -1.743 -34.157 1.00 90.38 339 GLY A O 1
ATOM 2742 N N . ILE A 1 340 ? 11.602 -2.822 -33.991 1.00 93.50 340 ILE A N 1
ATOM 2743 C CA . ILE A 1 340 ? 11.598 -2.964 -32.519 1.00 93.50 340 ILE A CA 1
ATOM 2744 C C . ILE A 1 340 ? 12.256 -4.259 -32.013 1.00 93.50 340 ILE A C 1
ATOM 2746 O O . ILE A 1 340 ? 12.459 -4.416 -30.810 1.00 93.50 340 ILE A O 1
ATOM 2750 N N . TYR A 1 341 ? 12.548 -5.201 -32.915 1.00 94.75 341 TYR A N 1
ATOM 2751 C CA . TYR A 1 341 ? 13.010 -6.546 -32.572 1.00 94.75 341 TYR A CA 1
ATOM 2752 C C . TYR A 1 341 ? 14.517 -6.705 -32.756 1.00 94.75 341 TYR A C 1
ATOM 2754 O O . TYR A 1 341 ? 15.064 -6.426 -33.826 1.00 94.75 341 TYR A O 1
ATOM 2762 N N . TRP A 1 342 ? 15.166 -7.254 -31.735 1.00 93.31 342 TRP A N 1
ATOM 2763 C CA . TRP A 1 342 ? 16.612 -7.410 -31.662 1.00 93.31 342 TRP A CA 1
ATOM 2764 C C . TRP A 1 342 ? 17.004 -8.875 -31.421 1.00 93.31 342 TRP A C 1
ATOM 2766 O O . TRP A 1 342 ? 16.259 -9.656 -30.819 1.00 93.31 342 TRP A O 1
ATOM 2776 N N . ASP A 1 343 ? 18.169 -9.252 -31.937 1.00 91.50 343 ASP A N 1
ATOM 2777 C CA . ASP A 1 343 ? 18.936 -10.433 -31.558 1.00 91.50 343 ASP A CA 1
ATOM 2778 C C . ASP A 1 343 ? 19.989 -10.021 -30.527 1.00 91.50 343 ASP A C 1
ATOM 2780 O O . ASP A 1 343 ? 20.709 -9.033 -30.707 1.00 91.50 343 ASP A O 1
ATOM 2784 N N . PHE A 1 344 ? 20.083 -10.798 -29.451 1.00 87.00 344 PHE A N 1
ATOM 2785 C CA . PHE A 1 344 ? 21.047 -10.591 -28.380 1.00 87.00 344 PHE A CA 1
ATOM 2786 C C . PHE A 1 344 ? 21.494 -11.927 -27.782 1.00 87.00 344 PHE A C 1
ATOM 2788 O O . PHE A 1 344 ? 20.762 -12.916 -27.752 1.00 87.00 344 PHE A O 1
ATOM 2795 N N . THR A 1 345 ? 22.721 -11.959 -27.281 1.00 83.38 345 THR A N 1
ATOM 2796 C CA . THR A 1 345 ? 23.241 -13.000 -26.394 1.00 83.38 345 THR A CA 1
ATOM 2797 C C . THR A 1 345 ? 24.261 -12.337 -25.477 1.00 83.38 345 THR A C 1
ATOM 2799 O O . THR A 1 345 ? 25.037 -11.501 -25.935 1.00 83.38 345 THR A O 1
ATOM 2802 N N . GLN A 1 346 ? 24.283 -12.704 -24.195 1.00 79.19 346 GLN A N 1
ATOM 2803 C CA . GLN A 1 346 ? 25.180 -12.090 -23.215 1.00 79.19 346 GLN A CA 1
ATOM 2804 C C . GLN A 1 346 ? 26.646 -12.136 -23.688 1.00 79.19 346 GLN A C 1
ATOM 2806 O O . GLN A 1 346 ? 27.179 -13.208 -23.972 1.00 79.19 346 GLN A O 1
ATOM 2811 N N . GLY A 1 347 ? 27.291 -10.967 -23.776 1.00 80.38 347 GLY A N 1
ATOM 2812 C CA . GLY A 1 347 ? 28.675 -10.831 -24.253 1.00 80.38 347 GLY A CA 1
ATOM 2813 C C . GLY A 1 347 ? 28.862 -10.830 -25.779 1.00 80.38 347 GLY A C 1
ATOM 2814 O O . GLY A 1 347 ? 29.997 -10.959 -26.232 1.00 80.38 347 GLY A O 1
ATOM 2815 N N . LYS A 1 348 ? 27.787 -10.694 -26.566 1.00 86.81 348 LYS A N 1
ATOM 2816 C CA . LYS A 1 348 ? 27.820 -10.519 -28.030 1.00 86.81 348 LYS A CA 1
ATOM 2817 C C . LYS A 1 348 ? 27.252 -9.167 -28.468 1.00 86.81 348 LYS A C 1
ATOM 2819 O O . LYS A 1 348 ? 26.795 -8.376 -27.644 1.00 86.81 348 LYS A O 1
ATOM 2824 N N . GLU A 1 349 ? 27.278 -8.917 -29.775 1.00 88.19 349 GLU A N 1
ATOM 2825 C CA . GLU A 1 349 ? 26.615 -7.783 -30.405 1.00 88.19 349 GLU A CA 1
ATOM 2826 C C . GLU A 1 349 ? 25.100 -7.747 -30.124 1.00 88.19 349 GLU A C 1
ATOM 2828 O O . GLU A 1 349 ? 24.444 -8.777 -29.949 1.00 88.19 349 GLU A O 1
ATOM 2833 N N . PHE A 1 350 ? 24.543 -6.535 -30.104 1.00 90.06 350 PHE A N 1
ATOM 2834 C CA . PHE A 1 350 ? 23.110 -6.280 -29.968 1.00 90.06 350 PHE A CA 1
ATOM 2835 C C . PHE A 1 350 ? 22.588 -5.794 -31.325 1.00 90.06 350 PHE A C 1
ATOM 2837 O O . PHE A 1 350 ? 22.962 -4.705 -31.769 1.00 90.06 350 PHE A O 1
ATOM 2844 N N . LYS A 1 351 ? 21.807 -6.617 -32.035 1.00 92.38 351 LYS A N 1
ATOM 2845 C CA . LYS A 1 351 ? 21.578 -6.456 -33.482 1.00 92.38 351 LYS A CA 1
ATOM 2846 C C . LYS A 1 351 ? 20.099 -6.385 -33.844 1.00 92.38 351 LYS A C 1
ATOM 2848 O O . LYS A 1 351 ? 19.319 -7.222 -33.415 1.00 92.38 351 LYS A O 1
ATOM 2853 N N . ASN A 1 352 ? 19.702 -5.421 -34.664 1.00 93.06 352 ASN A N 1
ATOM 2854 C CA . ASN A 1 352 ? 18.323 -5.275 -35.110 1.00 93.06 352 ASN A CA 1
ATOM 2855 C C . ASN A 1 352 ? 17.969 -6.313 -36.189 1.00 93.06 352 ASN A C 1
ATOM 2857 O O . ASN A 1 352 ? 18.687 -6.454 -37.185 1.00 93.06 352 ASN A O 1
ATOM 2861 N N . LYS A 1 353 ? 16.838 -7.007 -36.027 1.00 92.62 353 LYS A N 1
ATOM 2862 C CA . LYS A 1 353 ? 16.375 -8.058 -36.953 1.00 92.62 353 LYS A CA 1
ATOM 2863 C C . LYS A 1 353 ? 15.875 -7.518 -38.295 1.00 92.62 353 LYS A C 1
ATOM 2865 O O . LYS A 1 353 ? 15.923 -8.238 -39.287 1.00 92.62 353 LYS A O 1
ATOM 2870 N N . GLN A 1 354 ? 15.387 -6.276 -38.334 1.00 90.75 354 GLN A N 1
ATOM 2871 C CA . GLN A 1 354 ? 14.777 -5.676 -39.524 1.00 90.75 354 GLN A CA 1
ATOM 2872 C C . GLN A 1 354 ? 15.796 -4.920 -40.383 1.00 90.75 354 GLN A C 1
ATOM 2874 O O . GLN A 1 354 ? 15.802 -5.073 -41.603 1.00 90.75 354 GLN A O 1
ATOM 2879 N N . THR A 1 355 ? 16.659 -4.114 -39.765 1.00 89.50 355 THR A N 1
ATOM 2880 C CA . THR A 1 355 ? 17.670 -3.315 -40.483 1.00 89.50 355 THR A CA 1
ATOM 2881 C C . THR A 1 355 ? 19.003 -4.052 -40.650 1.00 89.50 355 THR A C 1
ATOM 2883 O O . THR A 1 355 ? 19.829 -3.663 -41.474 1.00 89.50 355 THR A O 1
ATOM 2886 N N . GLY A 1 356 ? 19.241 -5.106 -39.858 1.00 88.81 356 GLY A N 1
ATOM 2887 C CA . GLY A 1 356 ? 20.510 -5.835 -39.807 1.00 88.81 356 GLY A CA 1
ATOM 2888 C C . GLY A 1 356 ? 21.652 -5.075 -39.119 1.00 88.81 356 GLY A C 1
ATOM 2889 O O . GLY A 1 356 ? 22.784 -5.562 -39.136 1.00 88.81 356 GLY A O 1
ATOM 2890 N N . ARG A 1 357 ? 21.378 -3.902 -38.532 1.00 89.19 357 ARG A N 1
ATOM 2891 C CA . ARG A 1 357 ? 22.363 -3.011 -37.899 1.00 89.19 357 ARG A CA 1
ATOM 2892 C C . ARG A 1 357 ? 22.689 -3.446 -36.470 1.00 89.19 357 ARG A C 1
ATOM 2894 O O . ARG A 1 357 ? 21.838 -4.009 -35.788 1.00 89.19 357 ARG A O 1
ATOM 2901 N N . CYS A 1 358 ? 23.897 -3.147 -35.998 1.00 89.69 358 CYS A N 1
ATOM 2902 C CA . CYS A 1 358 ? 24.280 -3.328 -34.595 1.00 89.69 358 CYS A CA 1
ATOM 2903 C C . CYS A 1 358 ? 24.171 -2.005 -33.824 1.00 89.69 358 CYS A C 1
ATOM 2905 O O . CYS A 1 358 ? 24.426 -0.940 -34.386 1.00 89.69 358 CYS A O 1
ATOM 2907 N N . LEU A 1 359 ? 23.822 -2.080 -32.539 1.00 88.88 359 LEU A N 1
ATOM 2908 C CA . LEU A 1 359 ? 23.860 -0.951 -31.611 1.00 88.88 359 LEU A CA 1
ATOM 2909 C C . LEU A 1 359 ? 25.312 -0.694 -31.169 1.00 88.88 359 LEU A C 1
ATOM 2911 O O . LEU A 1 359 ? 25.945 -1.571 -30.581 1.00 88.88 359 LEU A O 1
ATOM 2915 N N . GLU A 1 360 ? 25.830 0.507 -31.428 1.00 85.69 360 GLU A N 1
ATOM 2916 C CA . GLU A 1 360 ? 27.207 0.914 -31.117 1.00 85.69 360 GLU A CA 1
ATOM 2917 C C . GLU A 1 360 ? 27.227 2.220 -30.306 1.00 85.69 360 GLU A C 1
ATOM 2919 O O . GLU A 1 360 ? 26.435 3.130 -30.550 1.00 85.69 360 GLU A O 1
ATOM 2924 N N . ILE A 1 361 ? 28.164 2.337 -29.358 1.00 82.06 361 ILE A N 1
ATOM 2925 C CA . ILE A 1 361 ? 28.428 3.587 -28.633 1.00 82.06 361 ILE A CA 1
ATOM 2926 C C . ILE A 1 361 ? 29.522 4.363 -29.376 1.00 82.06 361 ILE A C 1
ATOM 2928 O O . ILE A 1 361 ? 30.717 4.190 -29.126 1.00 82.06 361 ILE A O 1
ATOM 2932 N N . ILE A 1 362 ? 29.107 5.239 -30.290 1.00 73.19 362 ILE A N 1
ATOM 2933 C CA . ILE A 1 362 ? 30.017 6.124 -31.026 1.00 73.19 362 ILE A CA 1
ATOM 2934 C C . ILE A 1 362 ? 30.635 7.147 -30.057 1.00 73.19 362 ILE A C 1
ATOM 2936 O O . ILE A 1 362 ? 29.947 7.746 -29.228 1.00 73.19 362 ILE A O 1
ATOM 2940 N N . LYS A 1 363 ? 31.955 7.359 -30.149 1.00 58.41 363 LYS A N 1
ATOM 2941 C CA . LYS A 1 363 ? 32.695 8.211 -29.207 1.00 58.41 363 LYS A CA 1
ATOM 2942 C C . LYS A 1 363 ? 32.295 9.688 -29.302 1.00 58.41 363 LYS A C 1
ATOM 2944 O O . LYS A 1 363 ? 32.688 10.390 -30.224 1.00 58.41 363 LYS A O 1
ATOM 2949 N N . ALA A 1 364 ? 31.621 10.141 -28.248 1.00 44.25 364 ALA A N 1
ATOM 2950 C CA . ALA A 1 364 ? 31.513 11.525 -27.798 1.00 44.25 364 ALA A CA 1
ATOM 2951 C C . ALA A 1 364 ? 30.901 12.552 -28.779 1.00 44.25 364 ALA A C 1
ATOM 2953 O O . ALA A 1 364 ? 31.573 13.441 -29.293 1.00 44.25 364 ALA A O 1
ATOM 2954 N N . LYS A 1 365 ? 29.565 12.603 -28.791 1.00 39.50 365 LYS A N 1
ATOM 2955 C CA . LYS A 1 365 ? 28.942 13.720 -28.063 1.00 39.50 365 LYS A CA 1
ATOM 2956 C C . LYS A 1 365 ? 28.598 13.248 -26.650 1.00 39.50 365 LYS A C 1
ATOM 2958 O O . LYS A 1 365 ? 27.503 12.749 -26.418 1.00 39.50 365 LYS A O 1
ATOM 2963 N N . LEU A 1 366 ? 29.532 13.412 -25.707 1.00 40.69 366 LEU A N 1
ATOM 2964 C CA . LEU A 1 366 ? 29.077 13.699 -24.351 1.00 40.69 366 LEU A CA 1
ATOM 2965 C C . LEU A 1 366 ? 28.426 15.079 -24.434 1.00 40.69 366 LEU A C 1
ATOM 2967 O O . LEU A 1 366 ? 29.008 16.000 -25.005 1.00 40.69 366 LEU A O 1
ATOM 2971 N N . VAL A 1 367 ? 27.221 15.217 -23.894 1.00 40.38 367 VAL A N 1
ATOM 2972 C CA . VAL A 1 367 ? 26.743 16.542 -23.497 1.00 40.38 367 VAL A CA 1
ATOM 2973 C C . VAL A 1 367 ? 27.640 16.961 -22.331 1.00 40.38 367 VAL A C 1
ATOM 2975 O O . VAL A 1 367 ? 27.797 16.186 -21.388 1.00 40.38 367 VAL A O 1
ATOM 2978 N N . GLU A 1 368 ? 28.234 18.155 -22.383 1.00 38.38 368 GLU A N 1
ATOM 2979 C CA . GLU A 1 368 ? 29.279 18.613 -21.437 1.00 38.38 368 GLU A CA 1
ATOM 2980 C C . GLU A 1 368 ? 28.783 18.797 -19.981 1.00 38.38 368 GLU A C 1
ATOM 2982 O O . GLU A 1 368 ? 29.552 19.093 -19.071 1.00 38.38 368 GLU A O 1
ATOM 2987 N N . PHE A 1 369 ? 27.511 18.473 -19.739 1.00 42.09 369 PHE A N 1
ATOM 2988 C CA . PHE A 1 369 ? 26.854 18.320 -18.441 1.00 42.09 369 PHE A CA 1
ATOM 2989 C C . PHE A 1 369 ? 27.609 17.407 -17.452 1.00 42.09 369 PHE A C 1
ATOM 2991 O O . PHE A 1 369 ? 27.437 17.535 -16.242 1.00 42.09 369 PHE A O 1
ATOM 2998 N N . SER A 1 370 ? 28.435 16.464 -17.932 1.00 46.81 370 SER A N 1
ATOM 2999 C CA . SER A 1 370 ? 29.162 15.531 -17.058 1.00 46.81 370 SER A CA 1
ATOM 3000 C C . SER A 1 370 ? 30.316 16.161 -16.292 1.00 46.81 370 SER A C 1
ATOM 3002 O O . SER A 1 370 ? 30.629 15.691 -15.201 1.00 46.81 370 SER A O 1
ATOM 3004 N N . ASP A 1 371 ? 30.976 17.174 -16.851 1.00 41.75 371 ASP A N 1
ATOM 3005 C CA . ASP A 1 371 ? 32.259 17.637 -16.316 1.00 41.75 371 ASP A CA 1
ATOM 3006 C C . ASP A 1 371 ? 32.076 18.802 -15.331 1.00 41.75 371 ASP A C 1
ATOM 3008 O O . ASP A 1 371 ? 32.801 18.875 -14.339 1.00 41.75 371 ASP A O 1
ATOM 3012 N N . GLU A 1 372 ? 31.004 19.585 -15.490 1.00 42.66 372 GLU A N 1
ATOM 3013 C CA . GLU A 1 372 ? 30.439 20.420 -14.420 1.00 42.66 372 GLU A CA 1
ATOM 3014 C C . GLU A 1 372 ? 29.991 19.545 -13.234 1.00 42.66 372 GLU A C 1
ATOM 3016 O O . GLU A 1 372 ? 30.449 19.715 -12.105 1.00 42.66 372 GLU A O 1
ATOM 3021 N N . MET A 1 373 ? 29.169 18.518 -13.491 1.00 46.03 373 MET A N 1
ATOM 3022 C CA . MET A 1 373 ? 28.666 17.620 -12.441 1.00 46.03 373 MET A CA 1
ATOM 3023 C C . MET A 1 373 ? 29.784 16.808 -11.766 1.00 46.03 373 MET A C 1
ATOM 3025 O O . MET A 1 373 ? 29.686 16.520 -10.577 1.00 46.03 373 MET A O 1
ATOM 3029 N N . ARG A 1 374 ? 30.881 16.476 -12.461 1.00 39.56 374 ARG A N 1
ATOM 3030 C CA . ARG A 1 374 ? 32.071 15.876 -11.828 1.00 39.56 374 ARG A CA 1
ATOM 3031 C C . ARG A 1 374 ? 32.755 16.829 -10.854 1.00 39.56 374 ARG A C 1
ATOM 3033 O O . ARG A 1 374 ? 33.132 16.377 -9.781 1.00 39.56 374 ARG A O 1
ATOM 3040 N N . ARG A 1 375 ? 32.871 18.125 -11.169 1.00 43.50 375 ARG A N 1
ATOM 3041 C CA . ARG A 1 375 ? 33.394 19.125 -10.213 1.00 43.50 375 ARG A CA 1
ATOM 3042 C C . ARG A 1 375 ? 32.522 19.226 -8.955 1.00 43.50 375 ARG A C 1
ATOM 3044 O O . ARG A 1 375 ? 33.053 19.479 -7.881 1.00 43.50 375 ARG A O 1
ATOM 3051 N N . VAL A 1 376 ? 31.211 19.003 -9.086 1.00 44.62 376 VAL A N 1
ATOM 3052 C CA . VAL A 1 376 ? 30.237 19.061 -7.979 1.00 44.62 376 VAL A CA 1
ATOM 3053 C C . VAL A 1 376 ? 30.187 17.769 -7.145 1.00 44.62 376 VAL A C 1
ATOM 3055 O O . VAL A 1 376 ? 29.991 17.842 -5.933 1.00 44.62 376 VAL A O 1
ATOM 3058 N N . PHE A 1 377 ? 30.344 16.592 -7.765 1.00 43.69 377 PHE A N 1
ATOM 3059 C CA . PHE A 1 377 ? 30.095 15.290 -7.119 1.00 43.69 377 PHE A CA 1
ATOM 3060 C C . PHE A 1 377 ? 31.322 14.378 -6.937 1.00 43.69 377 PHE A C 1
ATOM 3062 O O . PHE A 1 377 ? 31.197 13.353 -6.255 1.00 43.69 377 PHE A O 1
ATOM 3069 N N . ASP A 1 378 ? 32.495 14.707 -7.491 1.00 38.09 378 ASP A N 1
ATOM 3070 C CA . ASP A 1 378 ? 33.733 14.002 -7.134 1.00 38.09 378 ASP A CA 1
ATOM 3071 C C . ASP A 1 378 ? 34.217 14.424 -5.731 1.00 38.09 378 ASP A C 1
ATOM 3073 O O . ASP A 1 378 ? 34.026 15.553 -5.273 1.00 38.09 378 ASP A O 1
ATOM 3077 N N . ARG A 1 379 ? 34.750 13.469 -4.969 1.00 45.16 379 ARG A N 1
ATOM 3078 C CA . ARG A 1 379 ? 34.660 13.497 -3.501 1.00 45.16 379 ARG A CA 1
ATOM 3079 C C . ARG A 1 379 ? 35.868 14.138 -2.820 1.00 45.16 379 ARG A C 1
ATOM 3081 O O . ARG A 1 379 ? 36.785 13.432 -2.402 1.00 45.16 379 ARG A O 1
ATOM 3088 N N . SER A 1 380 ? 35.809 15.449 -2.581 1.00 43.12 380 SER A N 1
ATOM 3089 C CA . SER A 1 380 ? 36.729 16.122 -1.640 1.00 43.12 380 SER A CA 1
ATOM 3090 C C . SER A 1 380 ? 36.118 17.208 -0.739 1.00 43.12 380 SER A C 1
ATOM 3092 O O . SER A 1 380 ? 36.753 17.561 0.253 1.00 43.12 380 SER A O 1
ATOM 3094 N N . LEU A 1 381 ? 34.903 17.699 -1.013 1.00 43.28 381 LEU A N 1
ATOM 3095 C CA . LEU A 1 381 ? 34.238 18.753 -0.228 1.00 43.28 381 LEU A CA 1
ATOM 3096 C C . LEU A 1 381 ? 32.864 18.313 0.290 1.00 43.28 381 LEU A C 1
ATOM 3098 O O . LEU A 1 381 ? 32.210 17.440 -0.285 1.00 43.28 381 LEU A O 1
ATOM 3102 N N . CYS A 1 382 ? 32.417 18.909 1.398 1.00 41.00 382 CYS A N 1
ATOM 3103 C CA . CYS A 1 382 ? 31.103 18.617 1.961 1.00 41.00 382 CYS A CA 1
ATOM 3104 C C . CYS A 1 382 ? 30.000 19.271 1.111 1.00 41.00 382 CYS A C 1
ATOM 3106 O O . CYS A 1 382 ? 30.181 20.365 0.578 1.00 41.00 382 CYS A O 1
ATOM 3108 N N . GLY A 1 383 ? 28.811 18.662 1.024 1.00 41.16 383 GLY A N 1
ATOM 3109 C CA . GLY A 1 383 ? 27.710 19.185 0.193 1.00 41.16 383 GLY A CA 1
ATOM 3110 C C . GLY A 1 383 ? 27.268 20.619 0.536 1.00 41.16 383 GLY A C 1
ATOM 3111 O O . GLY A 1 383 ? 26.752 21.326 -0.323 1.00 41.16 383 GLY A O 1
ATOM 3112 N N . ARG A 1 384 ? 27.532 21.088 1.767 1.00 44.03 384 ARG A N 1
ATOM 3113 C CA . ARG A 1 384 ? 27.294 22.483 2.197 1.00 44.03 384 ARG A CA 1
ATOM 3114 C C . ARG A 1 384 ? 28.307 23.493 1.634 1.00 44.03 384 ARG A C 1
ATOM 3116 O O . ARG A 1 384 ? 28.043 24.690 1.664 1.00 44.03 384 ARG A O 1
ATOM 3123 N N . GLU A 1 385 ? 29.455 23.026 1.155 1.00 43.47 385 GLU A N 1
ATOM 3124 C CA . GLU A 1 385 ? 30.515 23.840 0.549 1.00 43.47 385 GLU A CA 1
ATOM 3125 C C . GLU A 1 385 ? 30.367 23.858 -0.975 1.00 43.47 385 GLU A C 1
ATOM 3127 O O . GLU A 1 385 ? 30.398 24.932 -1.564 1.00 43.47 385 GLU A O 1
ATOM 3132 N N . ALA A 1 386 ? 30.054 22.716 -1.603 1.00 44.25 386 ALA A N 1
ATOM 3133 C CA . ALA A 1 386 ? 29.696 22.667 -3.028 1.00 44.25 386 ALA A CA 1
ATOM 3134 C C . ALA A 1 386 ? 28.487 23.573 -3.356 1.00 44.25 386 ALA A C 1
ATOM 3136 O O . ALA A 1 386 ? 28.501 24.308 -4.342 1.00 44.25 386 ALA A O 1
ATOM 3137 N N . ALA A 1 387 ? 27.482 23.614 -2.472 1.00 44.97 387 ALA A N 1
ATOM 3138 C CA . ALA A 1 387 ? 26.354 24.543 -2.574 1.00 44.97 387 ALA A CA 1
ATOM 3139 C C . ALA A 1 387 ? 26.763 26.035 -2.567 1.00 44.97 387 ALA A C 1
ATOM 3141 O O . ALA A 1 387 ? 26.061 26.857 -3.146 1.00 44.97 387 ALA A O 1
ATOM 3142 N N . ARG A 1 388 ? 27.896 26.401 -1.947 1.00 50.25 388 ARG A N 1
ATOM 3143 C CA . ARG A 1 388 ? 28.414 27.786 -1.898 1.00 50.25 388 ARG A CA 1
ATOM 3144 C C . ARG A 1 388 ? 29.241 28.190 -3.122 1.00 50.25 388 ARG A C 1
ATOM 3146 O O . ARG A 1 388 ? 29.504 29.377 -3.297 1.00 50.25 388 ARG A O 1
ATOM 3153 N N . GLU A 1 389 ? 29.662 27.232 -3.944 1.00 51.00 389 GLU A N 1
ATOM 3154 C CA . GLU A 1 389 ? 30.233 27.505 -5.270 1.00 51.00 389 GLU A CA 1
ATOM 3155 C C . GLU A 1 389 ? 29.118 27.648 -6.321 1.00 51.00 389 GLU A C 1
ATOM 3157 O O . GLU A 1 389 ? 29.210 28.510 -7.188 1.00 51.00 389 GLU A O 1
ATOM 3162 N N . LEU A 1 390 ? 28.041 26.854 -6.205 1.00 52.72 390 LEU A N 1
ATOM 3163 C CA . LEU A 1 390 ? 26.872 26.906 -7.097 1.00 52.72 390 LEU A CA 1
ATOM 3164 C C . LEU A 1 390 ? 26.004 28.160 -6.902 1.00 52.72 390 LEU A C 1
ATOM 3166 O O . LEU A 1 390 ? 25.437 28.665 -7.865 1.00 52.72 390 LEU A O 1
ATOM 3170 N N . LEU A 1 391 ? 25.898 28.677 -5.676 1.00 62.47 391 LEU A N 1
ATOM 3171 C CA . LEU A 1 391 ? 25.196 29.931 -5.388 1.00 62.47 391 LEU A CA 1
ATOM 3172 C C . LEU A 1 391 ? 26.150 31.127 -5.541 1.00 62.47 391 LEU A C 1
ATOM 3174 O O . LEU A 1 391 ? 26.517 31.772 -4.558 1.00 62.47 391 LEU A O 1
ATOM 3178 N N . ARG A 1 392 ? 26.570 31.400 -6.784 1.00 73.00 392 ARG A N 1
ATOM 3179 C CA . ARG A 1 392 ? 27.310 32.614 -7.166 1.00 73.00 392 ARG A CA 1
ATOM 3180 C C . ARG A 1 392 ? 26.820 33.195 -8.488 1.00 73.00 392 ARG A C 1
ATOM 3182 O O . ARG A 1 392 ? 26.535 32.456 -9.421 1.00 73.00 392 ARG A O 1
ATOM 3189 N N . GLN A 1 393 ? 26.825 34.523 -8.583 1.00 78.00 393 GLN A N 1
ATOM 3190 C CA . GLN A 1 393 ? 26.448 35.274 -9.783 1.00 78.00 393 GLN A CA 1
ATOM 3191 C C . GLN A 1 393 ? 27.410 35.019 -10.962 1.00 78.00 393 GLN A C 1
ATOM 3193 O O . GLN A 1 393 ? 26.979 34.860 -12.103 1.00 78.00 393 GLN A O 1
ATOM 3198 N N . GLY A 1 394 ? 28.720 34.943 -10.700 1.00 76.94 394 GLY A N 1
ATOM 3199 C CA . GLY A 1 394 ? 29.734 34.561 -11.689 1.00 76.94 394 GLY A CA 1
ATOM 3200 C C . GLY A 1 394 ? 29.857 35.538 -12.865 1.00 76.94 394 GLY A C 1
ATOM 3201 O O . GLY A 1 394 ? 30.590 36.517 -12.785 1.00 76.94 394 GLY A O 1
ATOM 3202 N N . THR A 1 395 ? 29.177 35.237 -13.976 1.00 72.25 395 THR A N 1
ATOM 3203 C CA . THR A 1 395 ? 29.090 36.113 -15.168 1.00 72.25 395 THR A CA 1
ATOM 3204 C C . THR A 1 395 ? 27.647 36.373 -15.619 1.00 72.25 395 THR A C 1
ATOM 3206 O O . THR A 1 395 ? 27.429 36.942 -16.686 1.00 72.25 395 THR A O 1
ATOM 3209 N N . HIS A 1 396 ? 26.660 35.946 -14.826 1.00 72.94 396 HIS A N 1
ATOM 3210 C CA . HIS A 1 396 ? 25.238 36.177 -15.080 1.00 72.94 396 HIS A CA 1
ATOM 3211 C C . HIS A 1 396 ? 24.826 37.562 -14.554 1.00 72.94 396 HIS A C 1
ATOM 3213 O O . HIS A 1 396 ? 25.495 38.121 -13.677 1.00 72.94 396 HIS A O 1
ATOM 3219 N N . THR A 1 397 ? 23.707 38.112 -15.038 1.00 82.44 397 THR A N 1
ATOM 3220 C CA . THR A 1 397 ? 23.138 39.305 -14.392 1.00 82.44 397 TH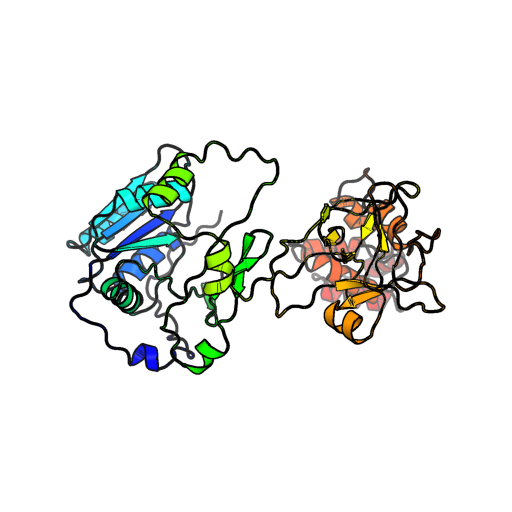R A CA 1
ATOM 3221 C C . THR A 1 397 ? 22.606 38.942 -13.006 1.00 82.44 397 THR A C 1
ATOM 3223 O O . THR A 1 397 ? 22.249 37.791 -12.738 1.00 82.44 397 THR A O 1
ATOM 3226 N N . THR A 1 398 ? 22.503 39.923 -12.115 1.00 84.06 398 THR A N 1
ATOM 3227 C CA . THR A 1 398 ? 21.935 39.731 -10.775 1.00 84.06 398 THR A CA 1
ATOM 3228 C C . THR A 1 398 ? 20.489 39.220 -10.827 1.00 84.06 398 THR A C 1
ATOM 3230 O O . THR A 1 398 ? 20.090 38.453 -9.952 1.00 84.06 398 THR A O 1
ATOM 3233 N N . TYR A 1 399 ? 19.710 39.564 -11.862 1.00 81.44 399 TYR A N 1
ATOM 3234 C CA . TYR A 1 399 ? 18.346 39.049 -12.032 1.00 81.44 399 TYR A CA 1
ATOM 3235 C C . TYR A 1 399 ? 18.314 37.585 -12.491 1.00 81.44 399 TYR A C 1
ATOM 3237 O O . TYR A 1 399 ? 17.525 36.812 -11.948 1.00 81.44 399 TYR A O 1
ATOM 3245 N N . ASP A 1 400 ? 19.187 37.178 -13.419 1.00 77.50 400 ASP A N 1
ATOM 3246 C CA . ASP A 1 400 ? 19.318 35.768 -13.820 1.00 77.50 400 ASP A CA 1
ATOM 3247 C C . ASP A 1 400 ? 19.786 34.917 -12.626 1.00 77.50 400 ASP A C 1
ATOM 3249 O O . ASP A 1 400 ? 19.159 33.918 -12.274 1.00 77.50 400 ASP A O 1
ATOM 3253 N N . TYR A 1 401 ? 20.818 35.386 -11.915 1.00 82.75 401 TYR A N 1
ATOM 3254 C CA . TYR A 1 401 ? 21.305 34.769 -10.680 1.00 82.75 401 TYR A CA 1
ATOM 3255 C C . TYR A 1 401 ? 20.218 34.686 -9.594 1.00 82.75 401 TYR A C 1
ATOM 3257 O O . TYR A 1 401 ? 20.120 33.672 -8.908 1.00 82.75 401 TYR A O 1
ATOM 3265 N N . ALA A 1 402 ? 19.350 35.692 -9.450 1.00 82.19 402 ALA A N 1
ATOM 3266 C CA . ALA A 1 402 ? 18.226 35.646 -8.513 1.00 82.19 402 ALA A CA 1
ATOM 3267 C C . ALA A 1 402 ? 17.137 34.631 -8.906 1.00 82.19 402 ALA A C 1
ATOM 3269 O O . ALA A 1 402 ? 16.475 34.076 -8.023 1.00 82.19 402 ALA A O 1
ATOM 3270 N N . ILE A 1 403 ? 16.947 34.362 -10.202 1.00 79.00 403 ILE A N 1
ATOM 3271 C CA . ILE A 1 403 ? 16.054 33.302 -10.690 1.00 79.00 403 ILE A CA 1
ATOM 3272 C C . ILE A 1 403 ? 16.657 31.930 -10.365 1.00 79.00 403 ILE A C 1
ATOM 3274 O O . ILE A 1 403 ? 15.983 31.116 -9.728 1.00 79.00 403 ILE A O 1
ATOM 3278 N N . ASP A 1 404 ? 17.927 31.701 -10.711 1.00 75.75 404 ASP A N 1
ATOM 3279 C CA . ASP A 1 404 ? 18.638 30.447 -10.430 1.00 75.75 404 ASP A CA 1
ATOM 3280 C C . ASP A 1 404 ? 18.731 30.169 -8.918 1.00 75.75 404 ASP A C 1
ATOM 3282 O O . ASP A 1 404 ? 18.419 29.069 -8.456 1.00 75.75 404 ASP A O 1
ATOM 3286 N N . PHE A 1 405 ? 19.072 31.185 -8.116 1.00 82.31 405 PHE A N 1
ATOM 3287 C CA . PHE A 1 405 ? 19.130 31.100 -6.656 1.00 82.31 405 PHE A CA 1
ATOM 3288 C C . PHE A 1 405 ? 17.775 30.701 -6.061 1.00 82.31 405 PHE A C 1
ATOM 3290 O O . PHE A 1 405 ? 17.713 29.785 -5.237 1.00 82.31 405 PHE A O 1
ATOM 3297 N N . ARG A 1 406 ? 16.675 31.343 -6.486 1.00 81.94 406 ARG A N 1
ATOM 3298 C CA . ARG A 1 406 ? 15.319 30.986 -6.033 1.00 81.94 406 ARG A CA 1
ATOM 3299 C C . ARG A 1 406 ? 14.931 29.575 -6.483 1.00 81.94 406 ARG A C 1
ATOM 3301 O O . ARG A 1 406 ? 14.371 28.835 -5.683 1.00 81.94 406 ARG A O 1
ATOM 3308 N N . ALA A 1 407 ? 15.258 29.168 -7.710 1.00 72.06 407 ALA A N 1
ATOM 3309 C CA . ALA A 1 407 ? 14.958 27.827 -8.216 1.00 72.06 407 ALA A CA 1
ATOM 3310 C C . ALA A 1 407 ? 15.702 26.719 -7.444 1.00 72.06 407 ALA A C 1
ATOM 3312 O O . ALA A 1 407 ? 15.107 25.693 -7.113 1.00 72.06 407 ALA A O 1
ATOM 3313 N N . LEU A 1 408 ? 16.977 26.938 -7.105 1.00 70.00 408 LEU A N 1
ATOM 3314 C CA . LEU A 1 408 ? 17.788 26.008 -6.313 1.00 70.00 408 LEU A CA 1
ATOM 3315 C C . LEU A 1 408 ? 17.325 25.937 -4.848 1.00 70.00 408 LEU A C 1
ATOM 3317 O O . LEU A 1 408 ? 17.198 24.845 -4.290 1.00 70.00 408 LEU A O 1
ATOM 3321 N N . THR A 1 409 ? 17.037 27.087 -4.232 1.00 72.88 409 THR A N 1
ATOM 3322 C CA . THR A 1 409 ? 16.664 27.175 -2.808 1.00 72.88 409 THR A CA 1
ATOM 3323 C C . THR A 1 409 ? 15.189 26.887 -2.517 1.00 72.88 409 THR A C 1
ATOM 3325 O O . THR A 1 409 ? 14.862 26.591 -1.373 1.00 72.88 409 THR A O 1
ATOM 3328 N N . ALA A 1 410 ? 14.297 26.861 -3.517 1.00 72.88 410 ALA A N 1
ATOM 3329 C CA . ALA A 1 410 ? 12.866 26.561 -3.341 1.00 72.88 410 ALA A CA 1
ATOM 3330 C C . ALA A 1 410 ? 12.555 25.174 -2.736 1.00 72.88 410 ALA A C 1
ATOM 3332 O O . ALA A 1 410 ? 11.428 24.928 -2.311 1.00 72.88 410 ALA A O 1
ATOM 3333 N N . SER A 1 411 ? 13.533 24.263 -2.700 1.00 58.62 411 SER A N 1
ATOM 3334 C CA . SER A 1 411 ? 13.421 22.944 -2.057 1.00 58.62 411 SER A CA 1
ATOM 3335 C C . SER A 1 411 ? 14.139 22.849 -0.702 1.00 58.62 411 SER A C 1
ATOM 3337 O O . SER A 1 411 ? 14.218 21.765 -0.125 1.00 58.62 411 SER A O 1
ATOM 3339 N N . TRP A 1 412 ? 14.709 23.952 -0.203 1.00 67.31 412 TRP A N 1
ATOM 3340 C CA . TRP A 1 412 ? 15.533 23.987 1.007 1.00 67.31 412 TRP A CA 1
ATOM 3341 C C . TRP A 1 412 ? 14.803 24.725 2.132 1.00 67.31 412 TRP A C 1
ATOM 3343 O O . TRP A 1 412 ? 14.337 25.847 1.958 1.00 67.31 412 TRP A O 1
ATOM 3353 N N . ASP A 1 413 ? 14.753 24.112 3.315 1.00 65.56 413 ASP A N 1
ATOM 3354 C CA . ASP A 1 413 ? 14.052 24.629 4.501 1.00 65.56 413 ASP A CA 1
ATOM 3355 C C . ASP A 1 413 ? 14.873 25.725 5.220 1.00 65.56 413 ASP A C 1
ATOM 3357 O O . ASP A 1 413 ? 15.311 25.584 6.364 1.00 65.56 413 ASP A O 1
ATOM 3361 N N . TRP A 1 414 ? 15.220 26.790 4.488 1.00 72.75 414 TRP A N 1
ATOM 3362 C CA . TRP A 1 414 ? 16.056 27.898 4.960 1.00 72.75 414 TRP A CA 1
ATOM 3363 C C . TRP A 1 414 ? 15.198 29.108 5.334 1.00 72.75 414 TRP A C 1
ATOM 3365 O O . TRP A 1 414 ? 14.320 29.537 4.588 1.00 72.75 414 TRP A O 1
ATOM 3375 N N . ASN A 1 415 ? 15.487 29.711 6.489 1.00 79.69 415 ASN A N 1
ATOM 3376 C CA . ASN A 1 415 ? 14.823 30.946 6.902 1.00 79.69 415 ASN A CA 1
ATOM 3377 C C . ASN A 1 415 ? 15.287 32.148 6.054 1.00 79.69 415 ASN A C 1
ATOM 3379 O O . ASN A 1 415 ? 16.378 32.148 5.482 1.00 79.69 415 ASN A O 1
ATOM 3383 N N . GLN A 1 416 ? 14.468 33.203 6.032 1.00 76.88 416 GLN A N 1
ATOM 3384 C CA . GLN A 1 416 ? 14.686 34.405 5.217 1.00 76.88 416 GLN A CA 1
ATOM 3385 C C . GLN A 1 416 ? 16.050 35.078 5.441 1.00 76.88 416 GLN A C 1
ATOM 3387 O O . GLN A 1 416 ? 16.664 35.506 4.470 1.00 76.88 416 GLN A O 1
ATOM 3392 N N . GLN A 1 417 ? 16.572 35.112 6.675 1.00 74.56 417 GLN A N 1
ATOM 3393 C CA . GLN A 1 417 ? 17.908 35.664 6.938 1.00 74.56 417 GLN A CA 1
ATOM 3394 C C . GLN A 1 417 ? 19.009 34.785 6.330 1.00 74.56 417 GLN A C 1
ATOM 3396 O O . GLN A 1 417 ? 19.937 35.291 5.717 1.00 74.56 417 GLN A O 1
ATOM 3401 N N . THR A 1 418 ? 18.886 33.458 6.428 1.00 76.19 418 THR A N 1
ATOM 3402 C CA . THR A 1 418 ? 19.866 32.528 5.838 1.00 76.19 418 THR A CA 1
ATOM 3403 C C . THR A 1 418 ? 19.863 32.596 4.307 1.00 76.19 418 THR A C 1
ATOM 3405 O O . THR A 1 418 ? 20.923 32.507 3.691 1.00 76.19 418 THR A O 1
ATOM 3408 N N . LEU A 1 419 ? 18.694 32.801 3.688 1.00 79.12 419 LEU A N 1
ATOM 3409 C CA . LEU A 1 419 ? 18.578 33.046 2.246 1.00 79.12 419 LEU A CA 1
ATOM 3410 C C . LEU A 1 419 ? 19.169 34.408 1.846 1.00 79.12 419 LEU A C 1
ATOM 3412 O O . LEU A 1 419 ? 19.895 34.478 0.859 1.00 79.12 419 LEU A O 1
ATOM 3416 N N . PHE A 1 420 ? 18.921 35.464 2.627 1.00 85.44 420 PHE A N 1
ATOM 3417 C CA . PHE A 1 420 ? 19.511 36.793 2.437 1.00 85.44 420 PHE A CA 1
ATOM 3418 C C . PHE A 1 420 ? 21.045 36.755 2.495 1.00 85.44 420 PHE A C 1
ATOM 3420 O O . PHE A 1 420 ? 21.711 37.153 1.539 1.00 85.44 420 PHE A O 1
ATOM 3427 N N . ASP A 1 421 ? 21.601 36.212 3.583 1.00 78.62 421 ASP A N 1
ATOM 3428 C CA . ASP A 1 421 ? 23.045 36.124 3.815 1.00 78.62 421 ASP A CA 1
ATOM 3429 C C . ASP A 1 421 ? 23.731 35.309 2.707 1.00 78.62 421 ASP A C 1
ATOM 3431 O O . ASP A 1 421 ? 24.815 35.668 2.240 1.00 78.62 421 ASP A O 1
ATOM 3435 N N . ALA A 1 422 ? 23.097 34.220 2.255 1.00 78.88 422 ALA A N 1
ATOM 3436 C CA . ALA A 1 422 ? 23.602 33.384 1.171 1.00 78.88 422 ALA A CA 1
ATOM 3437 C C . ALA A 1 422 ? 23.523 34.074 -0.199 1.00 78.88 422 ALA A C 1
ATOM 3439 O O . ALA A 1 422 ? 24.499 34.017 -0.947 1.00 78.88 422 ALA A O 1
ATOM 3440 N N . PHE A 1 423 ? 22.414 34.753 -0.519 1.00 84.06 423 PHE A N 1
ATOM 3441 C CA . PHE A 1 423 ? 22.276 35.488 -1.778 1.00 84.06 423 PHE A CA 1
ATOM 3442 C C . PHE A 1 423 ? 23.324 36.598 -1.875 1.00 84.06 423 PHE A C 1
ATOM 3444 O O . PHE A 1 423 ? 24.080 36.632 -2.848 1.00 84.06 423 PHE A O 1
ATOM 3451 N N . PHE A 1 424 ? 23.434 37.427 -0.827 1.00 83.50 424 PHE A N 1
ATOM 3452 C CA . PHE A 1 424 ? 24.438 38.488 -0.721 1.00 83.50 424 PHE A CA 1
ATOM 3453 C C . PHE A 1 424 ? 25.863 37.939 -0.846 1.00 83.50 424 PHE A C 1
ATOM 3455 O O . PHE A 1 424 ? 26.666 38.473 -1.606 1.00 83.50 424 PHE A O 1
ATOM 3462 N N . SER A 1 425 ? 26.171 36.829 -0.163 1.00 81.00 425 SER A N 1
ATOM 3463 C CA . SER A 1 425 ? 27.485 36.172 -0.247 1.00 81.00 425 SER A CA 1
ATOM 3464 C C . SER A 1 425 ? 27.839 35.697 -1.662 1.00 81.00 425 SER A C 1
ATOM 3466 O O . SER A 1 425 ? 29.026 35.618 -1.985 1.00 81.00 425 SER A O 1
ATOM 3468 N N . GLY A 1 426 ? 26.846 35.389 -2.502 1.00 80.00 426 GLY A N 1
ATOM 3469 C CA . GLY A 1 426 ? 27.040 34.906 -3.871 1.00 80.00 426 GLY A CA 1
ATOM 3470 C C . GLY A 1 426 ? 27.094 35.980 -4.965 1.00 80.00 426 GLY A C 1
ATOM 3471 O O . GLY A 1 426 ? 27.538 35.672 -6.071 1.00 80.00 426 GLY A O 1
ATOM 3472 N N . LEU A 1 427 ? 26.698 37.229 -4.688 1.00 82.00 427 LEU A N 1
ATOM 3473 C CA . LEU A 1 427 ? 26.836 38.345 -5.640 1.00 82.00 427 LEU A CA 1
ATOM 3474 C C . LEU A 1 427 ? 28.301 38.557 -6.064 1.00 82.00 427 LEU A C 1
ATOM 3476 O O . LEU A 1 427 ? 29.229 38.211 -5.329 1.00 82.00 427 LEU A O 1
ATOM 3480 N N . CYS A 1 428 ? 28.531 39.148 -7.235 1.00 82.25 428 CYS A N 1
ATOM 3481 C CA . CYS A 1 428 ? 29.878 39.515 -7.671 1.00 82.25 428 CYS A CA 1
ATOM 3482 C C . CYS A 1 428 ? 30.473 40.627 -6.788 1.00 82.25 428 CYS A C 1
ATOM 3484 O O . CYS A 1 428 ? 29.759 41.522 -6.336 1.00 82.25 428 CYS A O 1
ATOM 3486 N N . GLU A 1 429 ? 31.791 40.594 -6.554 1.00 79.12 429 GLU A N 1
ATOM 3487 C CA . GLU A 1 429 ? 32.471 41.554 -5.661 1.00 79.12 429 GLU A CA 1
ATOM 3488 C C . GLU A 1 429 ? 32.289 43.013 -6.114 1.00 79.12 429 GLU A C 1
ATOM 3490 O O . GLU A 1 429 ? 32.065 43.877 -5.279 1.00 79.12 429 GLU A O 1
ATOM 3495 N N . SER A 1 430 ? 32.237 43.282 -7.423 1.00 77.88 430 SER A N 1
ATOM 3496 C CA . SER A 1 430 ? 31.912 44.613 -7.960 1.00 77.88 430 SER A CA 1
ATOM 3497 C C . SER A 1 430 ? 30.520 45.116 -7.556 1.00 77.88 430 SER A C 1
ATOM 3499 O O . SER A 1 430 ? 30.353 46.298 -7.273 1.00 77.88 430 SER A O 1
ATOM 3501 N N . VAL A 1 431 ? 29.522 44.227 -7.494 1.00 80.50 431 VAL A N 1
ATOM 3502 C CA . VAL A 1 431 ? 28.156 44.567 -7.061 1.00 80.50 431 VAL A CA 1
ATOM 3503 C C . VAL A 1 431 ? 28.125 44.757 -5.541 1.00 80.50 431 VAL A C 1
ATOM 3505 O O . VAL A 1 431 ? 27.499 45.693 -5.050 1.00 80.50 431 VAL A O 1
ATOM 3508 N N . LYS A 1 432 ? 28.850 43.919 -4.785 1.00 81.50 432 LYS A N 1
ATOM 3509 C CA . LYS A 1 432 ? 29.010 44.049 -3.325 1.00 81.50 432 LYS A CA 1
ATOM 3510 C C . LYS A 1 432 ? 29.683 45.364 -2.926 1.00 81.50 432 LYS A C 1
ATOM 3512 O O . LYS A 1 432 ? 29.179 46.032 -2.028 1.00 81.50 432 LYS A O 1
ATOM 3517 N N . ASP A 1 433 ? 30.776 45.743 -3.587 1.00 78.75 433 ASP A N 1
ATOM 3518 C CA . ASP A 1 433 ? 31.537 46.961 -3.283 1.00 78.75 433 ASP A CA 1
ATOM 3519 C C . ASP A 1 433 ? 30.678 48.227 -3.456 1.00 78.75 433 ASP A C 1
ATOM 3521 O O . ASP A 1 433 ? 30.723 49.123 -2.609 1.00 78.75 433 ASP A O 1
ATOM 3525 N N . GLU A 1 434 ? 29.829 48.290 -4.490 1.00 76.69 434 GLU A N 1
ATOM 3526 C CA . GLU A 1 434 ? 28.859 49.385 -4.634 1.00 76.69 434 GLU A CA 1
ATOM 3527 C C . GLU A 1 434 ? 27.701 49.289 -3.626 1.00 76.69 434 GLU A C 1
ATOM 3529 O O . GLU A 1 434 ? 27.310 50.306 -3.047 1.00 76.69 434 GLU A O 1
ATOM 3534 N N . LEU A 1 435 ? 27.178 48.089 -3.341 1.00 77.75 435 LEU A N 1
ATOM 3535 C CA . LEU A 1 435 ? 26.126 47.884 -2.332 1.00 77.75 435 LEU A CA 1
ATOM 3536 C C . LEU A 1 435 ? 26.561 48.292 -0.916 1.00 77.75 435 LEU A C 1
ATOM 3538 O O . LEU A 1 435 ? 25.739 48.800 -0.159 1.00 77.75 435 LEU A O 1
ATOM 3542 N N . VAL A 1 436 ? 27.842 48.142 -0.565 1.00 70.62 436 VAL A N 1
ATOM 3543 C CA . VAL A 1 436 ? 28.419 48.597 0.717 1.00 70.62 436 VAL A CA 1
ATOM 3544 C C . VAL A 1 436 ? 28.393 50.130 0.867 1.00 70.62 436 VAL A C 1
ATOM 3546 O O . VAL A 1 436 ? 28.496 50.639 1.984 1.00 70.62 436 VAL A O 1
ATOM 3549 N N . SER A 1 437 ? 28.195 50.886 -0.221 1.00 66.81 437 SER A N 1
ATOM 3550 C CA . SER A 1 437 ? 27.984 52.343 -0.171 1.00 66.81 437 SER A CA 1
ATOM 3551 C C . SER A 1 437 ? 26.529 52.768 0.106 1.00 66.81 437 SER A C 1
ATOM 3553 O O . SER A 1 437 ? 26.257 53.963 0.255 1.00 66.81 437 SER A O 1
ATOM 3555 N N . HIS A 1 438 ? 25.601 51.810 0.214 1.00 65.06 438 HIS A N 1
ATOM 3556 C CA . HIS A 1 438 ? 24.174 52.028 0.451 1.00 65.06 438 HIS A CA 1
ATOM 3557 C C . HIS A 1 438 ? 23.683 51.356 1.748 1.00 65.06 438 HIS A C 1
ATOM 3559 O O . HIS A 1 438 ? 24.234 50.356 2.203 1.00 65.06 438 HIS A O 1
ATOM 3565 N N . ASP A 1 439 ? 22.601 51.884 2.334 1.00 74.25 439 ASP A N 1
ATOM 3566 C CA . ASP A 1 439 ? 21.893 51.211 3.429 1.00 74.25 439 ASP A CA 1
ATOM 3567 C C . ASP A 1 439 ? 21.229 49.925 2.902 1.00 74.25 439 ASP A C 1
ATOM 3569 O O . ASP A 1 439 ? 20.280 49.978 2.113 1.00 74.25 439 ASP A O 1
ATOM 3573 N N . LEU A 1 440 ? 21.733 48.762 3.325 1.00 76.44 440 LEU A N 1
ATOM 3574 C CA . LEU A 1 440 ? 21.219 47.461 2.887 1.00 76.44 440 LEU A CA 1
ATOM 3575 C C . LEU A 1 440 ? 19.787 47.208 3.412 1.00 76.44 440 LEU A C 1
ATOM 3577 O O . LEU A 1 440 ? 19.506 47.468 4.585 1.00 76.44 440 LEU A O 1
ATOM 3581 N N . PRO A 1 441 ? 18.872 46.667 2.584 1.00 78.69 441 PRO A N 1
ATOM 3582 C CA . PRO A 1 441 ? 17.512 46.348 3.009 1.00 78.69 441 PRO A CA 1
ATOM 3583 C C . PRO A 1 441 ? 17.461 45.076 3.869 1.00 78.69 441 PRO A C 1
ATOM 3585 O O . PRO A 1 441 ? 18.267 44.171 3.707 1.00 78.69 441 PRO A O 1
ATOM 3588 N N . ASN A 1 442 ? 16.445 44.950 4.729 1.00 77.38 442 ASN A N 1
ATOM 3589 C CA . ASN A 1 442 ? 16.307 43.829 5.677 1.00 77.38 442 ASN A CA 1
ATOM 3590 C C . ASN A 1 442 ? 15.542 42.601 5.120 1.00 77.38 442 ASN A C 1
ATOM 3592 O O . ASN A 1 442 ? 14.958 41.843 5.893 1.00 77.38 442 ASN A O 1
ATOM 3596 N N . ASN A 1 443 ? 15.442 42.432 3.797 1.00 82.88 443 ASN A N 1
ATOM 3597 C CA . ASN A 1 443 ? 14.757 41.288 3.176 1.00 82.88 443 ASN A CA 1
ATOM 3598 C C . ASN A 1 443 ? 15.339 40.954 1.792 1.00 82.88 443 ASN A C 1
ATOM 3600 O O . ASN A 1 443 ? 15.901 41.825 1.126 1.00 82.88 443 ASN A O 1
ATOM 3604 N N . LEU A 1 444 ? 15.196 39.691 1.375 1.00 83.38 444 LEU A N 1
ATOM 3605 C CA . LEU A 1 444 ? 15.815 39.153 0.160 1.00 83.38 444 LEU A CA 1
ATOM 3606 C C . LEU A 1 444 ? 15.301 39.820 -1.122 1.00 83.38 444 LEU A C 1
ATOM 3608 O O . LEU A 1 444 ? 16.099 40.142 -1.996 1.00 83.38 444 LEU A O 1
ATOM 3612 N N . ASP A 1 445 ? 13.994 40.049 -1.234 1.00 84.25 445 ASP A N 1
ATOM 3613 C CA . ASP A 1 445 ? 13.393 40.565 -2.467 1.00 84.25 445 ASP A CA 1
ATOM 3614 C C . ASP A 1 445 ? 13.838 42.009 -2.737 1.00 84.25 445 ASP A C 1
ATOM 3616 O O . ASP A 1 445 ? 14.288 42.327 -3.835 1.00 84.25 445 ASP A O 1
ATOM 3620 N N . SER A 1 446 ? 13.847 42.859 -1.704 1.00 83.62 446 SER A N 1
ATOM 3621 C CA . SER A 1 446 ? 14.414 44.208 -1.804 1.00 83.62 446 SER A CA 1
ATOM 3622 C C . SER A 1 446 ? 15.924 44.202 -2.066 1.00 83.62 446 SER A C 1
ATOM 3624 O O . SER A 1 446 ? 16.414 45.107 -2.734 1.00 83.62 446 SER A O 1
ATOM 3626 N N . LEU A 1 447 ? 16.678 43.211 -1.571 1.00 84.44 447 LEU A N 1
ATOM 3627 C CA . LEU A 1 447 ? 18.105 43.093 -1.891 1.00 84.44 447 LEU A CA 1
ATOM 3628 C C . LEU A 1 447 ? 18.323 42.740 -3.368 1.00 84.44 447 LEU A C 1
ATOM 3630 O O . LEU A 1 447 ? 19.201 43.328 -3.992 1.00 84.44 447 LEU A O 1
ATOM 3634 N N . ILE A 1 448 ? 17.519 41.828 -3.924 1.00 87.31 448 ILE A N 1
ATOM 3635 C CA . ILE A 1 448 ? 17.546 41.470 -5.350 1.00 87.31 448 ILE A CA 1
ATOM 3636 C C . ILE A 1 448 ? 17.275 42.706 -6.216 1.00 87.31 448 ILE A C 1
ATOM 3638 O O . ILE A 1 448 ? 18.041 42.968 -7.141 1.00 87.31 448 ILE A O 1
ATOM 3642 N N . ASP A 1 449 ? 16.248 43.496 -5.889 1.00 82.62 449 ASP A N 1
ATOM 3643 C CA . ASP A 1 449 ? 15.893 44.695 -6.659 1.00 82.62 449 ASP A CA 1
ATOM 3644 C C . ASP A 1 449 ? 16.992 45.774 -6.608 1.00 82.62 449 ASP A C 1
ATOM 3646 O O . ASP A 1 449 ? 17.334 46.357 -7.640 1.00 82.62 449 ASP A O 1
ATOM 3650 N N . VAL A 1 450 ? 17.592 46.037 -5.435 1.00 83.56 450 VAL A N 1
ATOM 3651 C CA . VAL A 1 450 ? 18.692 47.017 -5.326 1.00 83.56 450 VAL A CA 1
ATOM 3652 C C . VAL A 1 450 ? 19.949 46.509 -6.036 1.00 83.56 450 VAL A C 1
ATOM 3654 O O . VAL A 1 450 ? 20.515 47.238 -6.849 1.00 83.56 450 VAL A O 1
ATOM 3657 N N . ALA A 1 451 ? 20.355 45.259 -5.803 1.00 83.38 451 ALA A N 1
ATOM 3658 C CA . ALA A 1 451 ? 21.528 44.664 -6.441 1.00 83.38 451 ALA A CA 1
ATOM 3659 C C . ALA A 1 451 ? 21.380 44.596 -7.973 1.00 83.38 451 ALA A C 1
ATOM 3661 O O . ALA A 1 451 ? 22.321 44.916 -8.695 1.00 83.38 451 ALA A O 1
ATOM 3662 N N . GLY A 1 452 ? 20.182 44.286 -8.481 1.00 83.00 452 GLY A N 1
ATOM 3663 C CA . GLY A 1 452 ? 19.874 44.308 -9.912 1.00 83.00 452 GLY A CA 1
ATOM 3664 C C . GLY A 1 452 ? 19.816 45.714 -10.522 1.00 83.00 452 GLY A C 1
ATOM 3665 O O . GLY A 1 452 ? 20.037 45.868 -11.721 1.00 83.00 452 GLY A O 1
ATOM 3666 N N . CYS A 1 453 ? 19.564 46.757 -9.724 1.00 78.38 453 CYS A N 1
ATOM 3667 C CA . CYS A 1 453 ? 19.696 48.154 -10.159 1.00 78.38 453 CYS A CA 1
ATOM 3668 C C . CYS A 1 453 ? 21.146 48.673 -10.125 1.00 78.38 453 CYS A C 1
ATOM 3670 O O . CYS A 1 453 ? 21.440 49.663 -10.800 1.00 78.38 453 CYS A O 1
ATOM 3672 N N . THR A 1 454 ? 22.026 48.036 -9.348 1.00 79.69 454 THR A N 1
ATOM 3673 C CA . THR A 1 454 ? 23.477 48.286 -9.324 1.00 79.69 454 THR A CA 1
ATOM 3674 C C . THR A 1 454 ? 24.169 47.594 -10.499 1.00 79.69 454 THR A C 1
ATOM 3676 O O . THR A 1 454 ? 24.872 48.242 -11.261 1.00 79.69 454 THR A O 1
ATOM 3679 N N . ASP A 1 455 ? 23.892 46.305 -10.711 1.00 79.81 455 ASP A N 1
ATOM 3680 C CA . ASP A 1 455 ? 24.465 45.454 -11.771 1.00 79.81 455 ASP A CA 1
ATOM 3681 C C . ASP A 1 455 ? 24.110 45.898 -13.211 1.00 79.81 455 ASP A C 1
ATOM 3683 O O . ASP A 1 455 ? 24.696 45.426 -14.181 1.00 79.81 455 ASP A O 1
ATOM 3687 N N . ALA A 1 456 ? 23.156 46.824 -13.357 1.00 67.69 456 ALA A N 1
ATOM 3688 C CA . ALA A 1 456 ? 22.676 47.365 -14.630 1.00 67.69 456 ALA A CA 1
ATOM 3689 C C . ALA A 1 456 ? 23.194 48.790 -14.955 1.00 67.69 456 ALA A C 1
ATOM 3691 O O . ALA A 1 456 ? 22.553 49.501 -15.739 1.00 67.69 456 ALA A O 1
ATOM 3692 N N . ARG A 1 457 ? 24.300 49.232 -14.337 1.00 57.22 457 ARG A N 1
ATOM 3693 C CA . ARG A 1 457 ? 24.908 50.570 -14.512 1.00 57.22 457 ARG A CA 1
ATOM 3694 C C . ARG A 1 457 ? 26.278 50.540 -15.189 1.00 57.22 457 ARG A C 1
ATOM 3696 O O . ARG A 1 457 ? 26.557 51.546 -15.881 1.00 57.22 457 ARG A O 1
#